Protein 8YKS (pdb70)

Organism: Pseudomonas aeruginosa (strain ATCC 15692 / DSM 22644 / CIP 104116 / JCM 14847 / LMG 12228 / 1C / PRS 101 / PAO1) (NCBI:txid208964)

Secondary structure (DSSP, 8-state):
--SSS-HHHHHHHHHHTSGGGS--TTEEE-BTBSS-EE--STTPEEEEEEEEEEBTTTB-TT--HHHHHHHHHHHHHHHHHTTTPEEEEEEEEEEESS--HHHHHHHHHHHHHHHHHHT-EEEEEEEEESSSEEEEEEEEEE-TT----SS---TTPEEEESS--SHHHHHHHHHTTSS---HHHHHHHHHHHHS----HHHHHHHTTT-SEEEE-SS-HHHHHHHHHHHHTSEEEEEGGG----HHHHTT--HHHHHHHHHH------EEEEE-GGGHHHHHHH-TT-EEEEEEESSSEEEEE-TTS-EE-/--S-----SSS--HHHHHHHHHHTSGGGS--TTEEE-BTBSS-EE---TTEEEEEEEEEEEBTTTB-TT--HHHHHHHHHHHHHHHHHHTTPEEEEEEEEEEESS--HHHHHHHHHHHHHHHHHHT-EEEEEEEEESSSEEEEEEEEEEETT----SS---TTPEEEESS--SHHHHHHHHHTTSS---HHHHHHHHHHHH-----HHHHHHTTTT-SEEEE-SS-HHHHHHHHHHHHTSEEEEEGGG----HHHHHH--HHHHHHHHHH------EEEEE-GGGHHHHHHH-TT-EEEEEEESSSEEEEE-TTSPBP--SSTT---

B-factor: mean 30.78, std 11.17, range [14.53, 96.12]

Foldseek 3Di:
DPPDDDDDPPDCDFQVVLCVLQCVFPLQDDDPQWPAFPDDPDTHGHDDPQKDKDKFKDKDADPPLHDPPDFLLLQLQLQVQVRCLQCLQFLFQFEEKEKAWEEAGDDPVSSNSNSNSNNVNCVLRVYHHGYYHYYHDHTMMMMMTIGIGGPPFTAALAQFAFQWFKKWQAAFLLQVLLVCVVVVVDDADCVQNVVSVCLNRHNHRPSLLSNLCGVWFRHKGFFAFFAQVVNQSSQVNHVWEWEFELVQNDHDPSLCRGDDDPVSSQSNGGVGSRSIMITIGNPVCVVVSCVSRVNMTGGTGIRHDGGYFYAYPVRDTDDAPDPPDTD/DPPDCDFQVVLCVLQCPFPLQDDAPQFPAFPDDPDTHGGDPDPWDKDKFKDKDAEPPNHDDVDQLLLQLQLQVQVGCLQCLQFLFQFEEKEKAWEEAGDDPVSSNSNSNSNNVNCVLRVYHHGYYHTYYDHTMMMMMTITIGHPPFTAALAFFDAQWFKKWQAAFLLQLLLVCVVVPVDDAPCVQNVVSVCCNSHNRRPSLLSNLCGVFFRHKGFWAFFDQVSNQSSQVNHQWEWEFELVQNDHDPSLVRRDDDPVSSVSRGGVGSRSIMITIGNPVCVVVSCVSRVRMGGGTGIRGDGGYFYAYPVRHTDD

Nearest PDB structures (foldseek):
  7du3-assembly1_A  TM=9.981E-01  e=5.124E-70  Pseudomonas aeruginosa
  3mcq-assembly1_A-2  TM=9.090E-01  e=2.097E-35  Methylobacillus flagellatus KT
  1vqv-assembly1_A  TM=8.826E-01  e=2.368E-26  Aquifex aeolicus
  3c9t-assembly1_B  TM=7.979E-01  e=2.648E-28  Aquifex aeolicus
  1vqv-assembly1_B  TM=8.066E-01  e=3.876E-27  Aquifex aeolicus

Structure (mmCIF, N/CA/C/O backbone):
data_8YKS
#
_entry.id   8YKS
#
_cell.length_a   113.190
_cell.length_b   115.460
_cell.length_c   132.620
_cell.angle_alpha   90.000
_cell.angle_beta   90.000
_cell.angle_gamma   90.000
#
_symmetry.space_group_name_H-M   'C 2 2 21'
#
loop_
_entity.id
_entity.type
_entity.pdbx_description
1 polymer 'Thiamine-monophosphate kinase'
2 non-polymer 'MAGNESIUM ION'
3 non-polymer 'SODIUM ION'
4 non-polymer 'PHOSPHOAMINOPHOSPHONIC ACID-ADENYLATE ESTER'
5 non-polymer GLYCEROL
6 non-polymer 'TETRAETHYLENE GLYCOL'
7 non-polymer 1,2-ETHANEDIOL
8 water water
#
loop_
_atom_site.group_PDB
_atom_site.id
_atom_site.type_symbol
_atom_site.label_atom_id
_atom_site.label_alt_id
_atom_site.label_comp_id
_atom_site.label_asym_id
_atom_site.label_entity_id
_atom_site.label_seq_id
_atom_site.pdbx_PDB_ins_code
_atom_site.Cartn_x
_atom_site.Cartn_y
_atom_site.Cartn_z
_atom_site.occupancy
_atom_site.B_iso_or_equiv
_atom_site.auth_seq_id
_atom_site.auth_comp_id
_atom_site.auth_asym_id
_atom_site.auth_atom_id
_atom_site.pdbx_PDB_model_num
ATOM 1 N N . ASP A 1 12 ? 26.13800 9.13000 -45.30600 1.000 58.87020 -10 ASP B N 1
ATOM 2 C CA . ASP A 1 12 ? 25.03400 8.61300 -44.50500 1.000 57.01303 -10 ASP B CA 1
ATOM 3 C C . ASP A 1 12 ? 23.68900 9.15100 -45.00500 1.000 51.60365 -10 ASP B C 1
ATOM 4 O O . ASP A 1 12 ? 23.57700 10.32300 -45.35500 1.000 54.69979 -10 ASP B O 1
ATOM 9 N N . LEU A 1 13 ? 22.66900 8.29100 -45.02100 1.000 48.02004 -9 LEU B N 1
ATOM 10 C CA . LEU A 1 13 ? 21.34300 8.65200 -45.51100 1.000 47.44815 -9 LEU B CA 1
ATOM 11 C C . LEU A 1 13 ? 20.42300 9.22200 -44.43400 1.000 43.97559 -9 LEU B C 1
ATOM 12 O O . LEU A 1 13 ? 19.36100 9.75700 -44.77400 1.000 37.18207 -9 LEU B O 1
ATOM 17 N N . GLY A 1 14 ? 20.78400 9.10200 -43.15600 1.000 41.74999 -8 GLY B N 1
ATOM 18 C CA . GLY A 1 14 ? 19.95700 9.59300 -42.07200 1.000 40.61703 -8 GLY B CA 1
ATOM 19 C C . GLY A 1 14 ? 18.96300 8.59500 -41.52500 1.000 40.35403 -8 GLY B C 1
ATOM 20 O O . GLY A 1 14 ? 18.13000 8.96100 -40.68500 1.000 33.16089 -8 GLY B O 1
ATOM 21 N N . THR A 1 15 ? 19.03300 7.34700 -41.95700 1.000 38.20482 -7 THR B N 1
ATOM 22 C CA . THR A 1 15 ? 18.09100 6.30900 -41.56900 1.000 37.85622 -7 THR B CA 1
ATOM 23 C C . THR A 1 15 ? 18.82300 5.20300 -40.80600 1.000 38.48691 -7 THR B C 1
ATOM 24 O O . THR A 1 15 ? 20.04900 5.23900 -40.62400 1.000 38.86654 -7 THR B O 1
ATOM 28 N N . GLU A 1 16 ? 18.05100 4.21200 -40.35900 1.000 36.18005 -6 GLU B N 1
ATOM 29 C CA . GLU A 1 16 ? 18.59700 2.98400 -39.77200 1.000 38.95702 -6 GLU B CA 1
ATOM 30 C C . GLU A 1 16 ? 19.37300 3.27100 -38.48100 1.000 39.28129 -6 GLU B C 1
ATOM 31 O O . GLU A 1 16 ? 20.54000 2.89400 -38.32500 1.000 37.76409 -6 GLU B O 1
ATOM 37 N N . ASN A 1 17 ? 18.70000 3.93100 -37.53900 1.000 35.26121 -5 ASN B N 1
ATOM 38 C CA . ASN A 1 17 ? 19.24900 4.21200 -36.21700 1.000 34.12661 -5 ASN B CA 1
ATOM 39 C C . ASN A 1 17 ? 18.35600 3.58600 -35.15600 1.000 35.24844 -5 ASN B C 1
ATOM 40 O O . ASN A 1 17 ? 17.13000 3.65000 -35.25000 1.000 32.16934 -5 ASN B O 1
ATOM 45 N N . LEU A 1 18 ? 18.96800 2.97000 -34.15100 1.000 33.83706 -4 LEU B N 1
ATOM 46 C CA . LEU A 1 18 ? 18.22700 2.25200 -33.12300 1.000 32.87833 -4 LEU B CA 1
ATOM 47 C C . LEU A 1 18 ? 18.03100 3.15000 -31.90500 1.000 34.53366 -4 LEU B C 1
ATOM 48 O O . LEU A 1 18 ? 19.01300 3.55800 -31.27700 1.000 33.17004 -4 LEU B O 1
ATOM 53 N N . TYR A 1 19 ? 16.76600 3.44800 -31.56900 1.000 31.31398 -3 TYR B N 1
ATOM 54 C CA . TYR A 1 19 ? 16.42900 4.25400 -30.39500 1.000 32.74798 -3 TYR B CA 1
ATOM 55 C C . TYR A 1 19 ? 15.23000 3.63400 -29.68600 1.000 32.94088 -3 TYR B C 1
ATOM 56 O O . TYR A 1 19 ? 14.63000 2.66100 -30.16000 1.000 33.49118 -3 TYR B O 1
ATOM 65 N N . PHE A 1 20 ? 14.88600 4.22700 -28.53600 1.000 31.31447 -2 PHE B N 1
ATOM 66 C CA . PHE A 1 20 ? 13.71600 3.85500 -27.73100 1.000 30.44486 -2 PHE B CA 1
ATOM 67 C C . PHE A 1 20 ? 13.80300 2.41400 -27.22200 1.000 34.64080 -2 PHE B C 1
ATOM 68 O O . PHE A 1 20 ? 12.78100 1.76100 -26.99800 1.000 35.08373 -2 PHE B O 1
ATOM 76 N N . GLN A 1 21 ? 15.03200 1.92100 -27.03200 1.000 34.75752 -1 GLN B N 1
ATOM 77 C CA . GLN A 1 21 ? 15.30300 0.63000 -26.40100 1.000 37.87807 -1 GLN B CA 1
ATOM 78 C C . GLN A 1 21 ? 15.79500 0.75900 -24.96000 1.000 39.22342 -1 GLN B C 1
ATOM 79 O O . GLN A 1 21 ? 15.93200 -0.26300 -24.27400 1.000 40.23275 -1 GLN B O 1
ATOM 85 N N . SER A 1 22 ? 16.06700 1.97500 -24.49500 1.000 34.07365 0 SER B N 1
ATOM 86 C CA . SER A 1 22 ? 16.80200 2.21900 -23.25500 1.000 36.08523 0 SER B CA 1
ATOM 87 C C . SER A 1 22 ? 16.79400 3.72100 -23.00500 1.000 33.83197 0 SER B C 1
ATOM 88 O O . SER A 1 22 ? 16.17600 4.48900 -23.75200 1.000 30.40959 0 SER B O 1
ATOM 91 N N . MET A 1 23 ? 17.49600 4.13400 -21.93900 1.000 32.75626 1 MET B N 1
ATOM 92 C CA . MET A 1 23 ? 17.72100 5.54800 -21.62700 1.000 31.30050 1 MET B CA 1
ATOM 93 C C . MET A 1 23 ? 16.40500 6.28900 -21.39100 1.000 29.31991 1 MET B C 1
ATOM 94 O O . MET A 1 23 ? 16.25400 7.44700 -21.78700 1.000 26.96477 1 MET B O 1
ATOM 99 N N . GLY A 1 24 ? 15.46500 5.62600 -20.70700 1.000 28.18873 2 GLY B N 1
ATOM 100 C CA . GLY A 1 24 ? 14.13400 6.15200 -20.45800 1.000 25.96472 2 GLY B CA 1
ATOM 101 C C . GLY A 1 24 ? 13.99500 6.92800 -19.16200 1.000 25.31137 2 GLY B C 1
ATOM 102 O O . GLY A 1 24 ? 14.91400 7.63200 -18.72700 1.000 22.66818 2 GLY B O 1
ATOM 103 N N . GLU A 1 25 ? 12.81300 6.80700 -18.54600 1.000 22.19904 3 GLU B N 1
ATOM 104 C CA . GLU A 1 25 ? 12.47400 7.64200 -17.38800 1.000 24.57400 3 GLU B CA 1
ATOM 105 C C . GLU A 1 25 ? 13.52600 7.55600 -16.28700 1.000 26.94287 3 GLU B C 1
ATOM 106 O O . GLU A 1 25 ? 13.94600 8.57500 -15.72200 1.000 21.61289 3 GLU B O 1
ATOM 112 N N . PHE A 1 26 ? 13.94200 6.34400 -15.93800 1.000 23.77017 4 PHE B N 1
ATOM 113 C CA . PHE A 1 26 ? 14.84700 6.23100 -14.79900 1.000 23.09585 4 PHE B CA 1
ATOM 114 C C . PHE A 1 26 ? 16.27500 6.63100 -15.14300 1.000 25.61710 4 PHE B C 1
ATOM 115 O O . PHE A 1 26 ? 17.04600 6.97000 -14.23500 1.000 23.97932 4 PHE B O 1
ATOM 123 N N . GLU A 1 27 ? 16.62300 6.68200 -16.43100 1.000 23.85270 5 GLU B N 1
ATOM 124 C CA . GLU A 1 27 ? 17.87500 7.33300 -16.81400 1.000 23.44909 5 GLU B CA 1
ATOM 125 C C . GLU A 1 27 ? 17.81200 8.83500 -16.55100 1.000 22.40497 5 GLU B C 1
ATOM 126 O O . GLU A 1 27 ? 18.76700 9.42900 -16.02200 1.000 21.93581 5 GLU B O 1
ATOM 132 N N . LEU A 1 28 ? 16.69200 9.46400 -16.90200 1.000 21.75363 6 LEU B N 1
ATOM 133 C CA . LEU A 1 28 ? 16.53800 10.89200 -16.63400 1.000 20.70605 6 LEU B CA 1
ATOM 134 C C . LEU A 1 28 ? 16.54200 11.17200 -15.13000 1.000 20.23084 6 LEU B C 1
ATOM 135 O O . LEU A 1 28 ? 17.09000 12.19000 -14.69200 1.000 21.82292 6 LEU B O 1
ATOM 140 N N . ILE A 1 29 ? 15.97500 10.26600 -14.31800 1.000 19.32553 7 ILE B N 1
ATOM 141 C CA . ILE A 1 29 ? 16.07000 10.42700 -12.86300 1.000 20.74469 7 ILE B CA 1
ATOM 142 C C . ILE A 1 29 ? 17.52400 10.33400 -12.42000 1.000 21.29736 7 ILE B C 1
ATOM 143 O O . ILE A 1 29 ? 18.01100 11.14500 -11.61700 1.000 20.71104 7 ILE B O 1
ATOM 148 N N . ARG A 1 30 ? 18.23200 9.33000 -12.93400 1.000 19.09857 8 ARG B N 1
ATOM 149 C CA . ARG A 1 30 ? 19.62500 9.10200 -12.55400 1.000 21.18422 8 ARG B CA 1
ATOM 150 C C . ARG A 1 30 ? 20.48800 10.33200 -12.81400 1.000 22.44147 8 ARG B C 1
ATOM 151 O O . ARG A 1 30 ? 21.40600 10.62700 -12.04400 1.000 22.64684 8 ARG B O 1
ATOM 159 N N . ARG A 1 31 ? 20.18300 11.07900 -13.87000 1.000 22.61842 9 ARG B N 1
ATOM 160 C CA . ARG A 1 31 ? 20.99200 12.23300 -14.23700 1.000 20.54426 9 ARG B CA 1
ATOM 161 C C . ARG A 1 31 ? 20.97400 13.34300 -13.19400 1.000 21.20137 9 ARG B C 1
ATOM 162 O O . ARG A 1 31 ? 21.91000 14.14600 -13.17500 1.000 22.06496 9 ARG B O 1
ATOM 170 N N . PHE A 1 32 ? 19.95600 13.41100 -12.32800 1.000 18.71455 10 PHE B N 1
ATOM 171 C CA . PHE A 1 32 ? 20.01900 14.38000 -11.23700 1.000 20.82358 10 PHE B CA 1
ATOM 172 C C . PHE A 1 32 ? 21.23500 14.12200 -10.36100 1.000 22.38533 10 PHE B C 1
ATOM 173 O O . PHE A 1 32 ? 21.81000 15.05200 -9.79400 1.000 21.63271 10 PHE B O 1
ATOM 181 N N . PHE A 1 33 ? 21.64200 12.86400 -10.24900 1.000 20.72484 11 PHE B N 1
ATOM 182 C CA . PHE A 1 33 ? 22.77800 12.53200 -9.40900 1.000 21.36006 11 PHE B CA 1
ATOM 183 C C . PHE A 1 33 ? 24.08700 12.52300 -10.18900 1.000 20.78287 11 PHE B C 1
ATOM 184 O O . PHE A 1 33 ? 25.11000 12.99300 -9.67000 1.000 21.70307 11 PHE B O 1
ATOM 192 N N . ALA A 1 34 ? 24.07100 12.06900 -11.44800 1.000 21.02903 12 ALA B N 1
ATOM 193 C CA . ALA A 1 34 ? 25.27800 12.14900 -12.26800 1.000 20.85717 12 ALA B CA 1
ATOM 194 C C . ALA A 1 34 ? 25.74500 13.58800 -12.42500 1.000 24.05372 12 ALA B C 1
ATOM 195 O O . ALA A 1 34 ? 26.95600 13.84600 -12.50500 1.000 23.80220 12 ALA B O 1
ATOM 197 N N . ALA A 1 35 ? 24.80800 14.53600 -12.43800 1.000 21.76199 13 ALA B N 1
ATOM 198 C CA . ALA A 1 35 ? 25.12400 15.95200 -12.60200 1.000 25.17430 13 ALA B CA 1
ATOM 199 C C . ALA A 1 35 ? 25.29700 16.69400 -11.28400 1.000 24.74970 13 ALA B C 1
ATOM 200 O O . ALA A 1 35 ? 25.60700 17.89300 -11.31400 1.000 25.31482 13 ALA B O 1
ATOM 202 N N . ALA A 1 36 ? 25.09100 16.03000 -10.14000 1.000 21.91377 14 ALA B N 1
ATOM 203 C CA . ALA A 1 36 ? 25.16800 16.69600 -8.84500 1.000 20.89080 14 ALA B CA 1
ATOM 204 C C . ALA A 1 36 ? 26.57900 17.20100 -8.58100 1.000 23.57885 14 ALA B C 1
ATOM 205 O O . ALA A 1 36 ? 27.57000 16.59600 -9.00200 1.000 22.06270 14 ALA B O 1
ATOM 207 N N . ALA A 1 37 ? 26.67300 18.31900 -7.85600 1.000 22.25187 15 ALA B N 1
ATOM 208 C CA . ALA A 1 37 ? 27.99600 18.85900 -7.53600 1.000 23.61365 15 ALA B CA 1
ATOM 209 C C . ALA A 1 37 ? 28.84500 17.83800 -6.77700 1.000 24.99324 15 ALA B C 1
ATOM 210 O O . ALA A 1 37 ? 30.06800 17.77600 -6.96000 1.000 22.89494 15 ALA B O 1
ATOM 212 N N . CYS A 1 38 ? 28.22200 17.03400 -5.91400 1.000 24.62224 16 CYS B N 1
ATOM 213 C CA . CYS A 1 38 ? 29.01000 16.10000 -5.11500 1.000 24.17201 16 CYS B CA 1
ATOM 214 C C . CYS A 1 38 ? 29.50900 14.90100 -5.92000 1.000 23.37195 16 CYS B C 1
ATOM 215 O O . CYS A 1 38 ? 30.29500 14.10400 -5.38500 1.000 21.74933 16 CYS B O 1
ATOM 218 N N . ALA A 1 39 ? 29.09800 14.77000 -7.18200 1.000 20.87187 17 ALA B N 1
ATOM 219 C CA . ALA A 1 39 ? 29.61200 13.72800 -8.06900 1.000 20.64105 17 ALA B CA 1
ATOM 220 C C . ALA A 1 39 ? 30.92900 14.11700 -8.73500 1.000 19.95825 17 ALA B C 1
ATOM 221 O O . ALA A 1 39 ? 31.46700 13.33300 -9.52900 1.000 20.70286 17 ALA B O 1
ATOM 223 N N . ALA A 1 40 ? 31.47700 15.28800 -8.40800 1.000 22.54641 18 ALA B N 1
ATOM 224 C CA . ALA A 1 40 ? 32.68800 15.77000 -9.06600 1.000 24.12671 18 ALA B CA 1
ATOM 225 C C . ALA A 1 40 ? 33.89500 14.91200 -8.68100 1.000 25.94143 18 ALA B C 1
ATOM 226 O O . ALA A 1 40 ? 33.85600 14.18200 -7.68600 1.000 22.87302 18 ALA B O 1
ATOM 228 N N . PRO A 1 41 ? 34.98700 14.98900 -9.45000 1.000 26.16852 19 PRO B N 1
ATOM 229 C CA . PRO A 1 41 ? 36.21700 14.27800 -9.06400 1.000 27.01204 19 PRO B CA 1
ATOM 230 C C . PRO A 1 41 ? 36.65700 14.62300 -7.64500 1.000 27.61787 19 PRO B C 1
ATOM 231 O O . PRO A 1 41 ? 36.41300 15.72300 -7.14800 1.000 29.09776 19 PRO B O 1
ATOM 235 N N . ALA A 1 42 ? 37.32700 13.67100 -6.99200 1.000 25.60662 20 ALA B N 1
ATOM 236 C CA . ALA A 1 42 ? 37.68600 13.84100 -5.58800 1.000 27.49991 20 ALA B CA 1
ATOM 237 C C . ALA A 1 42 ? 38.91100 13.00000 -5.26100 1.000 29.13315 20 ALA B C 1
ATOM 238 O O . ALA A 1 42 ? 39.19300 11.99500 -5.91800 1.000 24.77141 20 ALA B O 1
ATOM 240 N N . ALA A 1 43 ? 39.62000 13.40900 -4.20500 1.000 28.44697 21 ALA B N 1
ATOM 241 C CA . ALA A 1 43 ? 40.80300 12.67900 -3.76900 1.000 29.35545 21 ALA B CA 1
ATOM 242 C C . ALA A 1 43 ? 40.44400 11.25200 -3.35600 1.000 27.38295 21 ALA B C 1
ATOM 243 O O . ALA A 1 43 ? 39.42100 11.01100 -2.70800 1.000 26.14738 21 ALA B O 1
ATOM 245 N N . ASP A 1 44 ? 41.30200 10.30500 -3.73500 1.000 27.79020 22 ASP B N 1
ATOM 246 C CA . ASP A 1 44 ? 41.18500 8.88300 -3.41200 1.000 25.22555 22 ASP B CA 1
ATOM 247 C C . ASP A 1 44 ? 40.05000 8.19600 -4.17300 1.000 25.04532 22 ASP B C 1
ATOM 248 O O . ASP A 1 44 ? 39.74700 7.02700 -3.89600 1.000 24.36053 22 ASP B O 1
ATOM 253 N N . VAL A 1 45 ? 39.40800 8.87500 -5.12000 1.000 21.29273 23 VAL B N 1
ATOM 254 C CA . VAL A 1 45 ? 38.38800 8.26300 -5.97100 1.000 22.87911 23 VAL B CA 1
ATOM 255 C C . VAL A 1 45 ? 39.00700 8.10900 -7.34400 1.000 22.69620 23 VAL B C 1
ATOM 256 O O . VAL A 1 45 ? 39.18000 9.09800 -8.06700 1.000 23.54882 23 VAL B O 1
ATOM 260 N N . ALA A 1 46 ? 39.37700 6.87700 -7.69900 1.000 21.51175 24 ALA B N 1
ATOM 261 C CA . ALA A 1 46 ? 39.95400 6.64300 -9.01500 1.000 24.34648 24 ALA B CA 1
ATOM 262 C C . ALA A 1 46 ? 38.90100 6.62100 -10.11300 1.000 24.80607 24 ALA B C 1
ATOM 263 O O . ALA A 1 46 ? 39.21900 6.91600 -11.26400 1.000 23.53279 24 ALA B O 1
ATOM 265 N N . LEU A 1 47 ? 37.65500 6.29600 -9.78700 1.000 19.54935 25 LEU B N 1
ATOM 266 C CA . LEU A 1 47 ? 36.59000 6.25100 -10.78300 1.000 20.04302 25 LEU B CA 1
ATOM 267 C C . LEU A 1 47 ? 35.27800 6.49800 -10.05900 1.000 20.81997 25 LEU B C 1
ATOM 268 O O . LEU A 1 47 ? 34.92800 5.73100 -9.15600 1.000 19.80825 25 LEU B O 1
ATOM 273 N N . GLY A 1 48 ? 34.57500 7.56400 -10.43700 1.000 20.28541 26 GLY B N 1
ATOM 274 C CA . GLY A 1 48 ? 33.28300 7.91300 -9.87000 1.000 20.08258 26 GLY B CA 1
ATOM 275 C C . GLY A 1 48 ? 32.13900 7.37500 -10.70500 1.000 20.00053 26 GLY B C 1
ATOM 276 O O . GLY A 1 48 ? 32.25100 6.32200 -11.34400 1.000 21.07177 26 GLY B O 1
ATOM 277 N N . ILE A 1 49 ? 31.04000 8.13300 -10.74500 1.000 19.44935 27 ILE B N 1
ATOM 278 C CA . ILE A 1 49 ? 29.82100 7.66200 -11.40200 1.000 20.10036 27 ILE B CA 1
ATOM 279 C C . ILE A 1 49 ? 30.06700 7.39500 -12.87700 1.000 20.99999 27 ILE B C 1
ATOM 280 O O . ILE A 1 49 ? 30.75500 8.16400 -13.55900 1.000 20.52035 27 ILE B O 1
ATOM 285 N N . GLY A 1 50 ? 29.46500 6.31800 -13.38600 1.000 18.81888 28 GLY B N 1
ATOM 286 C CA . GLY A 1 50 ? 29.38100 6.10700 -14.82100 1.000 20.69509 28 GLY B CA 1
ATOM 287 C C . GLY A 1 50 ? 29.67800 4.69300 -15.28300 1.000 20.75576 28 GLY B C 1
ATOM 288 O O . GLY A 1 50 ? 29.38500 4.34700 -16.43400 1.000 21.10091 28 GLY B O 1
ATOM 289 N N . ASP A 1 51 ? 30.24900 3.85800 -14.41300 1.000 19.06551 29 ASP B N 1
ATOM 290 C CA . ASP A 1 51 ? 30.63400 2.50400 -14.81000 1.000 19.89586 29 ASP B CA 1
ATOM 291 C C . ASP A 1 51 ? 29.97600 1.52600 -13.83900 1.000 18.29927 29 ASP B C 1
ATOM 292 O O . ASP A 1 51 ? 29.20600 1.94100 -12.96900 1.000 18.12904 29 ASP B O 1
ATOM 297 N N . ASP A 1 52 ? 30.22700 0.22100 -14.01600 1.000 16.82275 30 ASP B N 1
ATOM 298 C CA . ASP A 1 52 ? 29.51300 -0.77000 -13.20300 1.000 18.34795 30 ASP B CA 1
ATOM 299 C C . ASP A 1 52 ? 29.89300 -0.68000 -11.72900 1.000 17.77055 30 ASP B C 1
ATOM 300 O O . ASP A 1 52 ? 29.05500 -0.95800 -10.85700 1.000 17.17209 30 ASP B O 1
ATOM 305 N N . CYS A 1 53 ? 31.13700 -0.29000 -11.43700 1.000 16.62447 31 CYS B N 1
ATOM 306 C CA . CYS A 1 53 ? 31.59400 -0.02000 -10.08100 1.000 18.26093 31 CYS B CA 1
ATOM 307 C C . CYS A 1 53 ? 32.30100 1.31800 -10.03700 1.000 16.91833 31 CYS B C 1
ATOM 308 O O . CYS A 1 53 ? 32.89200 1.76200 -11.03100 1.000 17.53313 31 CYS B O 1
ATOM 311 N N . ALA A 1 54 ? 32.28200 1.92500 -8.85600 1.000 14.63237 32 ALA B N 1
ATOM 312 C CA . ALA A 1 54 ? 33.23600 2.97000 -8.54300 1.000 16.56195 32 ALA B CA 1
ATOM 313 C C . ALA A 1 54 ? 34.53600 2.30700 -8.10300 1.000 18.83267 32 ALA B C 1
ATOM 314 O O . ALA A 1 54 ? 34.53600 1.16200 -7.65600 1.000 17.78612 32 ALA B O 1
ATOM 316 N N . LEU A 1 55 ? 35.63900 3.04100 -8.23300 1.000 17.72790 33 LEU B N 1
ATOM 317 C CA . LEU A 1 55 ? 36.97100 2.55100 -7.79800 1.000 19.71457 33 LEU B CA 1
ATOM 318 C C . LEU A 1 55 ? 37.53300 3.49800 -6.73000 1.000 21.02549 33 LEU B C 1
ATOM 319 O O . LEU A 1 55 ? 37.71100 4.67700 -7.02200 1.000 19.80366 33 LEU B O 1
ATOM 324 N N . LEU A 1 56 ? 37.76400 2.96200 -5.53300 1.000 19.94180 34 LEU B N 1
ATOM 325 C CA . LEU A 1 56 ? 38.31600 3.75600 -4.40800 1.000 21.17724 34 LEU B CA 1
ATOM 326 C C . LEU A 1 56 ? 39.78600 3.37700 -4.17200 1.000 23.98242 34 LEU B C 1
ATOM 327 O O . LEU A 1 56 ? 40.10300 2.20000 -4.24000 1.000 23.61997 34 LEU B O 1
ATOM 332 N N . ALA A 1 57 ? 40.62100 4.36500 -3.87700 1.000 23.74562 35 ALA B N 1
ATOM 333 C CA . ALA A 1 57 ? 42.07300 4.12900 -3.75100 1.000 25.76625 35 ALA B CA 1
ATOM 334 C C . ALA A 1 57 ? 42.61100 4.84900 -2.51400 1.000 27.75024 35 ALA B C 1
ATOM 335 O O . ALA A 1 57 ? 43.31400 5.83200 -2.66700 1.000 32.46067 35 ALA B O 1
ATOM 337 N N . PRO A 1 58 ? 42.28900 4.36500 -1.31000 1.000 31.56755 36 PRO B N 1
ATOM 338 C CA . PRO A 1 58 ? 42.75800 4.98800 -0.08300 1.000 35.46372 36 PRO B CA 1
ATOM 339 C C . PRO A 1 58 ? 44.28800 4.89000 -0.05800 1.000 37.66138 36 PRO B C 1
ATOM 340 O O . PRO A 1 58 ? 44.80800 3.89400 -0.48100 1.000 34.57728 36 PRO B O 1
ATOM 344 N N . PRO A 1 59 ? 45.00900 5.93500 0.38600 1.000 36.95428 37 PRO B N 1
ATOM 345 C CA . PRO A 1 59 ? 46.46700 5.89500 0.34300 1.000 38.77454 37 PRO B CA 1
ATOM 346 C C . PRO A 1 59 ? 46.97200 4.66700 1.11100 1.000 44.47917 37 PRO B C 1
ATOM 347 O O . PRO A 1 59 ? 46.38100 4.34100 2.10400 1.000 48.59974 37 PRO B O 1
ATOM 351 N N . ALA A 1 60 ? 48.03300 4.01600 0.63300 1.000 46.10330 38 ALA B N 1
ATOM 352 C CA . ALA A 1 60 ? 48.54000 2.75800 1.23600 1.000 45.63054 38 ALA B CA 1
ATOM 353 C C . ALA A 1 60 ? 48.57900 2.77200 2.76000 1.000 38.13611 38 ALA B C 1
ATOM 354 O O . ALA A 1 60 ? 48.92100 3.78000 3.36800 1.000 38.56476 38 ALA B O 1
ATOM 356 N N . GLY A 1 61 ? 48.29600 1.61300 3.32600 1.000 39.23375 39 GLY B N 1
ATOM 357 C CA . GLY A 1 61 ? 48.30800 1.48100 4.78600 1.000 42.78722 39 GLY B CA 1
ATOM 358 C C . GLY A 1 61 ? 46.96400 1.85200 5.37000 1.000 43.60736 39 GLY B C 1
ATOM 359 O O . GLY A 1 61 ? 46.81100 1.70400 6.61000 1.000 36.92555 39 GLY B O 1
ATOM 360 N N . GLU A 1 62 ? 46.08300 2.43300 4.55700 1.000 32.94824 40 GLU B N 1
ATOM 361 C CA . GLU A 1 62 ? 44.81000 2.87400 5.16900 1.000 29.34595 40 GLU B CA 1
ATOM 362 C C . GLU A 1 62 ? 43.71300 1.89000 4.76900 1.000 28.57875 40 GLU B C 1
ATOM 363 O O . GLU A 1 62 ? 43.67200 1.47700 3.62300 1.000 27.12899 40 GLU B O 1
ATOM 369 N N . GLN A 1 63 ? 42.91800 1.50200 5.74300 1.000 24.00098 41 GLN B N 1
ATOM 370 C CA . GLN A 1 63 ? 41.79700 0.59100 5.47600 1.000 23.41590 41 GLN B CA 1
ATOM 371 C C . GLN A 1 63 ? 40.56200 1.39600 5.09200 1.000 20.72522 41 GLN B C 1
ATOM 372 O O . GLN A 1 63 ? 40.49200 2.56300 5.43300 1.000 20.53089 41 GLN B O 1
ATOM 378 N N . LEU A 1 64 ? 39.63400 0.72700 4.42200 1.000 20.62968 42 LEU B N 1
ATOM 379 C CA . LEU A 1 64 ? 38.36800 1.35300 4.05600 1.000 20.82992 42 LEU B CA 1
ATOM 380 C C . LEU A 1 64 ? 37.31300 0.97900 5.09000 1.000 19.87923 42 LEU B C 1
ATOM 381 O O . LEU A 1 64 ? 37.03100 -0.20800 5.28200 1.000 19.94649 42 LEU B O 1
ATOM 386 N N . ALA A 1 65 ? 36.73200 1.98000 5.74900 1.000 19.64459 43 ALA B N 1
ATOM 387 C CA . ALA A 1 65 ? 35.60600 1.75900 6.65100 1.000 18.31827 43 ALA B CA 1
ATOM 388 C C . ALA A 1 65 ? 34.31900 1.87200 5.83800 1.000 20.09363 43 ALA B C 1
ATOM 389 O O . ALA A 1 65 ? 34.14000 2.84200 5.09600 1.000 18.26216 43 ALA B O 1
ATOM 391 N N . VAL A 1 66 ? 33.42100 0.89500 5.98700 1.000 17.25497 44 VAL B N 1
ATOM 392 C CA . VAL A 1 66 ? 32.21000 0.81300 5.16500 1.000 16.57571 44 VAL B CA 1
ATOM 393 C C . VAL A 1 66 ? 30.99900 0.64500 6.06700 1.000 17.12968 44 VAL B C 1
ATOM 394 O O . VAL A 1 66 ? 30.99500 -0.22900 6.94100 1.000 17.41851 44 VAL B O 1
ATOM 398 N N . SER A 1 67 ? 29.95400 1.44300 5.82400 1.000 16.80686 45 SER B N 1
ATOM 399 C CA . SER A 1 67 ? 28.70400 1.34200 6.57100 1.000 15.35532 45 SER B CA 1
ATOM 400 C C . SER A 1 67 ? 27.53300 1.57500 5.62400 1.000 16.36073 45 SER B C 1
ATOM 401 O O . SER A 1 67 ? 27.65100 2.33200 4.66200 1.000 17.49199 45 SER B O 1
ATOM 404 N N . THR A 1 68 ? 26.39200 0.92500 5.90200 1.000 14.85139 46 THR B N 1
ATOM 405 C CA . THR A 1 68 ? 25.17400 1.11500 5.11400 1.000 16.45348 46 THR B CA 1
ATOM 406 C C . THR A 1 68 ? 23.99300 1.39100 6.03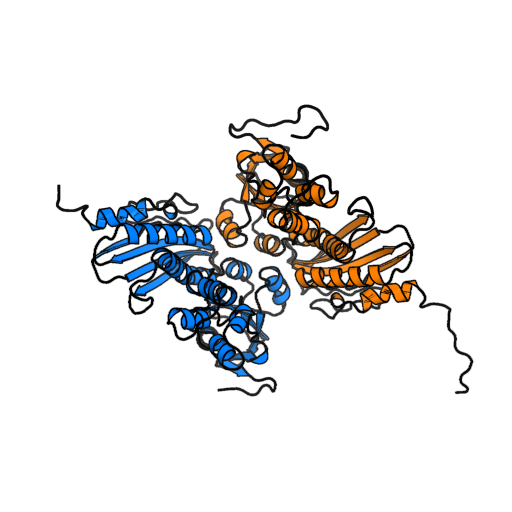700 1.000 19.34715 46 THR B C 1
ATOM 407 O O . THR A 1 68 ? 23.89600 0.81500 7.12400 1.000 17.42925 46 THR B O 1
ATOM 411 N N . ASP A 1 69 ? 23.11300 2.31200 5.62600 1.000 18.07234 47 ASP B N 1
ATOM 412 C CA . ASP A 1 69 ? 21.90300 2.60700 6.38700 1.000 18.69950 47 ASP B CA 1
ATOM 413 C C . ASP A 1 69 ? 20.76100 2.82900 5.41000 1.000 17.74684 47 ASP B C 1
ATOM 414 O O . ASP A 1 69 ? 20.95900 3.39800 4.33300 1.000 18.60549 47 ASP B O 1
ATOM 419 N N . THR A 1 70 ? 19.55800 2.42900 5.81700 1.000 17.03872 48 THR B N 1
ATOM 420 C CA . THR A 1 70 ? 18.34200 2.62400 5.03100 1.000 17.56255 48 THR B CA 1
ATOM 421 C C . THR A 1 70 ? 17.37400 3.55800 5.74800 1.000 19.50735 48 THR B C 1
ATOM 422 O O . THR A 1 70 ? 17.15200 3.42800 6.95700 1.000 20.48450 48 THR B O 1
ATOM 426 N N . LEU A 1 71 ? 16.79100 4.49500 4.99600 1.000 19.02745 49 LEU B N 1
ATOM 427 C CA . LEU A 1 71 ? 15.71200 5.34200 5.49300 1.000 23.43407 49 LEU B CA 1
ATOM 428 C C . LEU A 1 71 ? 14.45400 5.04900 4.68600 1.000 22.29557 49 LEU B C 1
ATOM 429 O O . LEU A 1 71 ? 14.45500 5.17700 3.45300 1.000 21.59703 49 LEU B O 1
ATOM 434 N N . VAL A 1 72 ? 13.38300 4.66300 5.38400 1.000 22.75455 50 VAL B N 1
ATOM 435 C CA . VAL A 1 72 ? 12.12100 4.24200 4.77900 1.000 23.90738 50 VAL B CA 1
ATOM 436 C C . VAL A 1 72 ? 11.07400 5.32400 5.01700 1.000 26.80536 50 VAL B C 1
ATOM 437 O O . VAL A 1 72 ? 10.92300 5.80100 6.14800 1.000 26.36608 50 VAL B O 1
ATOM 441 N N . GLU A 1 73 ? 10.33200 5.69000 3.96200 1.000 26.66317 51 GLU B N 1
ATOM 442 C CA . GLU A 1 73 ? 9.30300 6.72000 4.10500 1.000 26.85116 51 GLU B CA 1
ATOM 443 C C . GLU A 1 73 ? 8.27800 6.30600 5.15400 1.000 28.23545 51 GLU B C 1
ATOM 444 O O . GLU A 1 73 ? 7.74700 5.19300 5.11200 1.000 29.01680 51 GLU B O 1
ATOM 450 N N . GLY A 1 74 ? 7.99600 7.21500 6.09100 1.000 32.23760 52 GLY B N 1
ATOM 451 C CA . GLY A 1 74 ? 7.05900 6.94700 7.16200 1.000 34.37056 52 GLY B CA 1
ATOM 452 C C . GLY A 1 74 ? 7.67800 6.33000 8.39500 1.000 36.85367 52 GLY B C 1
ATOM 453 O O . GLY A 1 74 ? 7.03400 6.31500 9.45600 1.000 34.53109 52 GLY B O 1
ATOM 454 N N . VAL A 1 75 ? 8.91400 5.84400 8.29500 1.000 33.08469 53 VAL B N 1
ATOM 455 C CA . VAL A 1 75 ? 9.60300 5.17900 9.39600 1.000 30.89082 53 VAL B CA 1
ATOM 456 C C . VAL A 1 75 ? 10.76400 6.02500 9.91700 1.000 33.08443 53 VAL B C 1
ATOM 457 O O . VAL A 1 75 ? 10.81800 6.35400 11.10000 1.000 34.63528 53 VAL B O 1
ATOM 461 N N . HIS A 1 76 ? 11.69800 6.40200 9.04200 1.000 27.37823 54 HIS B N 1
ATOM 462 C CA . HIS A 1 76 ? 12.83500 7.22700 9.43100 1.000 28.62898 54 HIS B CA 1
ATOM 463 C C . HIS A 1 76 ? 12.68300 8.68100 9.01400 1.000 29.49048 54 HIS B C 1
ATOM 464 O O . HIS A 1 76 ? 13.59700 9.48600 9.24700 1.000 28.78377 54 HIS B O 1
ATOM 471 N N . PHE A 1 77 ? 11.56200 9.02500 8.39500 1.000 30.30584 55 PHE B N 1
ATOM 472 C CA . PHE A 1 77 ? 11.24200 10.40100 8.04200 1.000 29.64083 55 PHE B CA 1
ATOM 473 C C . PHE A 1 77 ? 9.77100 10.45400 7.69200 1.000 28.18680 55 PHE B C 1
ATOM 474 O O . PHE A 1 77 ? 9.20000 9.43100 7.29900 1.000 30.24911 55 PHE B O 1
ATOM 482 N N . PRO A 1 78 ? 9.12400 11.61600 7.83100 1.000 32.07491 56 PRO B N 1
ATOM 483 C CA . PRO A 1 78 ? 7.69200 11.70100 7.52300 1.000 31.56583 56 PRO B CA 1
ATOM 484 C C . PRO A 1 78 ? 7.42900 11.81100 6.03000 1.000 32.95172 56 PRO B C 1
ATOM 485 O O . PRO A 1 78 ? 8.17500 12.45300 5.28300 1.000 29.85225 56 PRO B O 1
ATOM 489 N N . ALA A 1 79 ? 6.35400 11.15800 5.59900 1.000 36.48053 57 ALA B N 1
ATOM 490 C CA . ALA A 1 79 ? 5.91300 11.28500 4.22100 1.000 34.99603 57 ALA B CA 1
ATOM 491 C C . ALA A 1 79 ? 5.63800 12.75000 3.88900 1.000 37.42506 57 ALA B C 1
ATOM 492 O O . ALA A 1 79 ? 5.20100 13.52700 4.74600 1.000 37.40400 57 ALA B O 1
ATOM 494 N N . GLY A 1 80 ? 5.94300 13.13500 2.65100 1.000 34.26313 58 GLY B N 1
ATOM 495 C CA . GLY A 1 80 ? 5.67600 14.48100 2.18100 1.000 35.43292 58 GLY B CA 1
ATOM 496 C C . GLY A 1 80 ? 6.60400 15.55800 2.69700 1.000 35.98411 58 GLY B C 1
ATOM 497 O O . GLY A 1 80 ? 6.30600 16.74100 2.51100 1.000 37.30905 58 GLY B O 1
ATOM 498 N N . CYS A 1 81 ? 7.72900 15.20000 3.31600 1.000 30.94493 59 CYS B N 1
ATOM 499 C CA . CYS A 1 81 ? 8.62700 16.20100 3.86500 1.000 28.99899 59 CYS B CA 1
ATOM 500 C C . CYS A 1 81 ? 9.45300 16.85400 2.76200 1.000 30.78383 59 CYS B C 1
ATOM 501 O O . CYS A 1 81 ? 9.53400 16.36700 1.62800 1.000 30.73486 59 CYS B O 1
ATOM 504 N N . ASP A 1 82 ? 10.07600 17.97000 3.11000 1.000 29.49884 60 ASP B N 1
ATOM 505 C CA . ASP A 1 82 ? 10.92900 18.69600 2.18400 1.000 30.93653 60 ASP B CA 1
ATOM 506 C C . ASP A 1 82 ? 12.05300 17.77400 1.71600 1.000 28.96778 60 ASP B C 1
ATOM 507 O O . ASP A 1 82 ? 12.79600 17.24800 2.55900 1.000 26.87392 60 ASP B O 1
ATOM 512 N N . PRO A 1 83 ? 12.19300 17.52900 0.40800 1.000 29.08008 61 PRO B N 1
ATOM 513 C CA . PRO A 1 83 ? 13.29800 16.67200 -0.06000 1.000 27.25573 61 PRO B CA 1
ATOM 514 C C . PRO A 1 83 ? 14.66000 17.28400 0.16600 1.000 26.14516 61 PRO B C 1
ATOM 515 O O . PRO A 1 83 ? 15.64300 16.53900 0.29700 1.000 24.96603 61 PRO B O 1
ATOM 519 N N . PHE A 1 84 ? 14.75100 18.62200 0.20000 1.000 24.80087 62 PHE B N 1
ATOM 520 C CA . PHE A 1 84 ? 16.02400 19.27800 0.48100 1.000 26.54308 62 PHE B CA 1
ATOM 521 C C . PHE A 1 84 ? 16.51900 18.93200 1.87900 1.000 26.59225 62 PHE B C 1
ATOM 522 O O . PHE A 1 84 ? 17.71800 18.69100 2.08200 1.000 24.60120 62 PHE B O 1
ATOM 530 N N . LEU A 1 85 ? 15.61200 18.91600 2.86000 1.000 25.99339 63 LEU B N 1
ATOM 531 C CA . LEU A 1 85 ? 15.99400 18.51700 4.21300 1.000 26.05632 63 LEU B CA 1
ATOM 532 C C . LEU A 1 85 ? 16.22600 17.01300 4.30200 1.000 25.80093 63 LEU B C 1
ATOM 533 O O . LEU A 1 85 ? 17.15700 16.55700 4.97800 1.000 23.39457 63 LEU B O 1
ATOM 538 N N . LEU A 1 86 ? 15.38600 16.23100 3.62300 1.000 24.21822 64 LEU B N 1
ATOM 539 C CA . LEU A 1 86 ? 15.48000 14.78000 3.71200 1.000 26.19495 64 LEU B CA 1
ATOM 540 C C . LEU A 1 86 ? 16.83200 14.27000 3.21800 1.000 22.80509 64 LEU B C 1
ATOM 541 O O . LEU A 1 86 ? 17.43800 13.39900 3.85800 1.000 23.84644 64 LEU B O 1
ATOM 546 N N . ALA A 1 87 ? 17.33100 14.80400 2.09800 1.000 22.21325 65 ALA B N 1
ATOM 547 C CA . ALA A 1 87 ? 18.61400 14.32700 1.57000 1.000 20.38875 65 ALA B CA 1
ATOM 548 C C . ALA A 1 87 ? 19.75100 14.62200 2.54400 1.000 23.37028 65 ALA B C 1
ATOM 549 O O . ALA A 1 87 ? 20.65300 13.79200 2.74000 1.000 21.04989 65 ALA B O 1
ATOM 551 N N . GLN A 1 88 ? 19.72200 15.79900 3.17900 1.000 22.96905 66 GLN B N 1
ATOM 552 C CA . GLN A 1 88 ? 20.72800 16.10900 4.18800 1.000 22.92987 66 GLN B CA 1
ATOM 553 C C . GLN A 1 88 ? 20.64400 15.14700 5.36300 1.000 20.66129 66 GLN B C 1
ATOM 554 O O . GLN A 1 88 ? 21.67400 14.67300 5.86200 1.000 22.13158 66 GLN B O 1
ATOM 560 N N . ARG A 1 89 ? 19.42800 14.86800 5.83800 1.000 19.00385 67 ARG B N 1
ATOM 561 C CA . ARG A 1 89 ? 19.26400 13.95300 6.96200 1.000 22.46547 67 ARG B CA 1
ATOM 562 C C . ARG A 1 89 ? 19.76300 12.55500 6.60600 1.000 23.55649 67 ARG B C 1
ATOM 563 O O . ARG A 1 89 ? 20.49600 11.92000 7.37900 1.000 21.89428 67 ARG B O 1
ATOM 571 N N . ALA A 1 90 ? 19.38000 12.06500 5.42700 1.000 20.59483 68 ALA B N 1
ATOM 572 C CA . ALA A 1 90 ? 19.77800 10.71500 5.03100 1.000 20.51365 68 ALA B CA 1
ATOM 573 C C . ALA A 1 90 ? 21.30000 10.57800 4.99300 1.000 20.64599 68 ALA B C 1
ATOM 574 O O . ALA A 1 90 ? 21.86500 9.60600 5.52100 1.000 20.67325 68 ALA B O 1
ATOM 576 N N . LEU A 1 91 ? 21.98800 11.54600 4.37800 1.000 18.76410 69 LEU B N 1
ATOM 577 C CA . LEU A 1 91 ? 23.43900 11.44000 4.26700 1.000 18.59221 69 LEU B CA 1
ATOM 578 C C . LEU A 1 91 ? 24.11000 11.63000 5.62900 1.000 20.14570 69 LEU B C 1
ATOM 579 O O . LEU A 1 91 ? 25.07700 10.93100 5.95800 1.000 18.05177 69 LEU B O 1
ATOM 584 N N . ALA A 1 92 ? 23.60000 12.56000 6.44300 1.000 20.86449 70 ALA B N 1
ATOM 585 C CA . ALA A 1 92 ? 24.23000 12.82600 7.73700 1.000 21.22179 70 ALA B CA 1
ATOM 586 C C . ALA A 1 92 ? 24.11200 11.62400 8.66400 1.000 20.56135 70 ALA B C 1
ATOM 587 O O . ALA A 1 92 ? 25.09000 11.22800 9.31300 1.000 20.16917 70 ALA B O 1
ATOM 589 N N . VAL A 1 93 ? 22.91800 11.03800 8.77000 1.000 20.26584 71 VAL B N 1
ATOM 590 C CA . VAL A 1 93 ? 22.79200 9.91400 9.69300 1.000 21.57602 71 VAL B CA 1
ATOM 591 C C . VAL A 1 93 ? 23.64000 8.74200 9.22100 1.000 21.18199 71 VAL B C 1
ATOM 592 O O . VAL A 1 93 ? 24.19600 8.00300 10.04200 1.000 19.54362 71 VAL B O 1
ATOM 596 N N . SER A 1 94 ? 23.77800 8.56100 7.90000 1.000 22.22097 72 SER B N 1
ATOM 597 C CA . SER A 1 94 ? 24.61100 7.47000 7.40900 1.000 20.20588 72 SER B CA 1
ATOM 598 C C . SER A 1 94 ? 26.08700 7.76000 7.64800 1.000 21.20947 72 SER B C 1
ATOM 599 O O . SER A 1 94 ? 26.85000 6.87200 8.05100 1.000 19.02764 72 SER B O 1
ATOM 602 N N . ALA A 1 95 ? 26.50500 8.99700 7.39500 1.000 19.22246 73 ALA B N 1
ATOM 603 C CA . ALA A 1 95 ? 27.90100 9.38200 7.57000 1.000 16.76620 73 ALA B CA 1
ATOM 604 C C . ALA A 1 95 ? 28.33200 9.35600 9.03300 1.000 19.80390 73 ALA B C 1
ATOM 605 O O . ALA A 1 95 ? 29.53400 9.22000 9.30900 1.000 17.62712 73 ALA B O 1
ATOM 607 N N . SER A 1 96 ? 27.37900 9.43400 9.96500 1.000 19.32923 74 SER B N 1
ATOM 608 C CA . SER A 1 96 ? 27.71800 9.39200 11.38700 1.000 19.58495 74 SER B CA 1
ATOM 609 C C . SER A 1 96 ? 28.45200 8.10700 11.75500 1.000 20.06516 74 SER B C 1
ATOM 610 O O . SER A 1 96 ? 29.27900 8.11000 12.67300 1.000 17.67154 74 SER B O 1
ATOM 613 N N . ASP A 1 97 ? 28.21400 7.01100 11.02300 1.000 17.57380 75 ASP B N 1
ATOM 614 C CA . ASP A 1 97 ? 28.91700 5.77300 11.35700 1.000 20.69086 75 ASP B CA 1
ATOM 615 C C . ASP A 1 97 ? 30.40500 5.84600 11.03500 1.000 18.21912 75 ASP B C 1
ATOM 616 O O . ASP A 1 97 ? 31.20100 5.15800 11.68100 1.000 19.53367 75 ASP B O 1
ATOM 621 N N . LEU A 1 98 ? 30.80800 6.65100 10.04300 1.000 16.63425 76 LEU B N 1
ATOM 622 C CA . LEU A 1 98 ? 32.24200 6.85500 9.81500 1.000 18.41261 76 LEU B CA 1
ATOM 623 C C . LEU A 1 98 ? 32.89400 7.57100 10.99600 1.000 20.33072 76 LEU B C 1
ATOM 624 O O . LEU A 1 98 ? 34.00300 7.20900 11.42400 1.000 18.03286 76 LEU B O 1
ATOM 629 N N . ALA A 1 99 ? 32.23800 8.61000 11.50700 1.000 17.44606 77 ALA B N 1
ATOM 630 C CA . ALA A 1 99 ? 32.73300 9.28600 12.70400 1.000 20.25741 77 ALA B CA 1
ATOM 631 C C . ALA A 1 99 ? 32.82300 8.32300 13.88500 1.000 20.86977 77 ALA B C 1
ATOM 632 O O . ALA A 1 99 ? 33.78300 8.37200 14.66400 1.000 19.41973 77 ALA B O 1
ATOM 634 N N . ALA A 1 100 ? 31.85300 7.41300 14.00600 1.000 19.20186 78 ALA B N 1
ATOM 635 C CA . ALA A 1 100 ? 31.87000 6.41700 15.08000 1.000 19.86515 78 ALA B CA 1
ATOM 636 C C . ALA A 1 100 ? 33.10000 5.51100 15.04500 1.000 20.00801 78 ALA B C 1
ATOM 637 O O . ALA A 1 100 ? 33.45800 4.93700 16.08400 1.000 20.05940 78 ALA B O 1
ATOM 639 N N . MET A 1 101 ? 33.75200 5.36800 13.89100 1.000 19.17744 79 MET B N 1
ATOM 640 C CA . MET A 1 101 ? 34.98300 4.59100 13.75100 1.000 19.43555 79 MET B CA 1
ATOM 641 C C . MET A 1 101 ? 36.24700 5.42000 13.79100 1.000 19.70752 79 MET B C 1
ATOM 642 O O . MET A 1 101 ? 37.33600 4.84100 13.67000 1.000 21.82150 79 MET B O 1
ATOM 647 N N . GLY A 1 102 ? 36.14200 6.74400 13.89700 1.000 19.11018 80 GLY B N 1
ATOM 648 C CA . GLY A 1 102 ? 37.31200 7.56700 13.65400 1.000 20.20889 80 GLY B CA 1
ATOM 649 C C . GLY A 1 102 ? 37.80200 7.56700 12.22200 1.000 22.14986 80 GLY B C 1
ATOM 650 O O . GLY A 1 102 ? 38.98000 7.85200 11.97900 1.000 22.88333 80 GLY B O 1
ATOM 651 N N . ALA A 1 103 ? 36.94100 7.25200 11.25300 1.000 19.39147 81 ALA B N 1
ATOM 652 C CA . ALA A 1 103 ? 37.37200 7.29000 9.86200 1.000 19.10438 81 ALA B CA 1
ATOM 653 C C . ALA A 1 103 ? 37.28700 8.70200 9.28400 1.000 17.81781 81 ALA B C 1
ATOM 654 O O . ALA A 1 103 ? 36.41400 9.50600 9.63900 1.000 19.62107 81 ALA B O 1
ATOM 656 N N . ALA A 1 104 ? 38.20300 8.98800 8.36500 1.000 18.52254 82 ALA B N 1
ATOM 657 C CA . ALA A 1 104 ? 38.04600 10.23200 7.61900 1.000 21.31950 82 ALA B CA 1
ATOM 658 C C . ALA A 1 104 ? 37.12100 10.00800 6.42300 1.000 20.97583 82 ALA B C 1
ATOM 659 O O . ALA A 1 104 ? 37.21100 8.97600 5.76300 1.000 21.43372 82 ALA B O 1
ATOM 661 N N . PRO A 1 105 ? 36.22600 10.94400 6.12500 1.000 21.51977 83 PRO B N 1
ATOM 662 C CA . PRO A 1 105 ? 35.23800 10.71500 5.05200 1.000 20.92676 83 PRO B CA 1
ATOM 663 C C . PRO A 1 105 ? 35.85900 10.65500 3.66600 1.000 24.26799 83 PRO B C 1
ATOM 664 O O . PRO A 1 105 ? 36.80300 11.38000 3.33800 1.000 23.78338 83 PRO B O 1
ATOM 668 N N . LEU A 1 106 ? 35.29000 9.78700 2.82600 1.000 19.88752 84 LEU B N 1
ATOM 669 C CA . LEU A 1 106 ? 35.81700 9.64000 1.47600 1.000 20.66279 84 LEU B CA 1
ATOM 670 C C . LEU A 1 106 ? 34.69400 9.70600 0.44400 1.000 23.54677 84 LEU B C 1
ATOM 671 O O . LEU A 1 106 ? 34.70700 10.58200 -0.42400 1.000 20.26832 84 LEU B O 1
ATOM 676 N N . ALA A 1 107 ? 33.71100 8.81000 0.51500 1.000 19.57138 85 ALA B N 1
ATOM 677 C CA . ALA A 1 107 ? 32.76400 8.69900 -0.59300 1.000 19.32060 85 ALA B CA 1
ATOM 678 C C . ALA A 1 107 ? 31.49400 7.98800 -0.13500 1.000 18.74390 85 ALA B C 1
ATOM 679 O O . ALA A 1 107 ? 31.42700 7.44600 0.97100 1.000 17.10231 85 ALA B O 1
ATOM 681 N N . PHE A 1 108 ? 30.50300 7.93700 -1.03300 1.000 16.00497 86 PHE B N 1
ATOM 682 C CA . PHE A 1 108 ? 29.28600 7.19300 -0.72700 1.000 15.37552 86 PHE B CA 1
ATOM 683 C C . PHE A 1 108 ? 28.55200 6.82100 -2.01000 1.000 16.27506 86 PHE B C 1
ATOM 684 O O . PHE A 1 108 ? 28.77600 7.40200 -3.07500 1.000 17.02726 86 PHE B O 1
ATOM 692 N N . THR A 1 109 ? 27.67100 5.82600 -1.88700 1.000 16.49602 87 THR B N 1
ATOM 693 C CA . THR A 1 109 ? 26.73400 5.46600 -2.94000 1.000 15.45948 87 THR B CA 1
ATOM 694 C C . THR A 1 109 ? 25.31800 5.70300 -2.45200 1.000 17.98180 87 THR B C 1
ATOM 695 O O . THR A 1 109 ? 25.02600 5.60500 -1.25200 1.000 17.60270 87 THR B O 1
ATOM 699 N N . LEU A 1 110 ? 24.43700 6.02000 -3.40100 1.000 16.75742 88 LEU B N 1
ATOM 700 C CA . LEU A 1 110 ? 23.03400 6.30900 -3.11800 1.000 17.01298 88 LEU B CA 1
ATOM 701 C C . LEU A 1 110 ? 22.18000 5.32400 -3.89600 1.000 18.35064 88 LEU B C 1
ATOM 702 O O . LEU A 1 110 ? 22.16700 5.35300 -5.13200 1.000 16.28461 88 LEU B O 1
ATOM 707 N N . ALA A 1 111 ? 21.47700 4.45400 -3.18100 1.000 17.85309 89 ALA B N 1
ATOM 708 C CA . ALA A 1 111 ? 20.46500 3.59200 -3.77700 1.000 18.56783 89 ALA B CA 1
ATOM 709 C C . ALA A 1 111 ? 19.12500 4.24500 -3.48300 1.000 19.99135 89 ALA B C 1
ATOM 710 O O . ALA A 1 111 ? 18.68400 4.27400 -2.33000 1.000 19.96559 89 ALA B O 1
ATOM 712 N N . LEU A 1 112 ? 18.49600 4.80700 -4.50500 1.000 18.05816 90 LEU B N 1
ATOM 713 C CA . LEU A 1 112 ? 17.23500 5.50700 -4.31400 1.000 17.77049 90 LEU B CA 1
ATOM 714 C C . LEU A 1 112 ? 16.11200 4.71800 -4.96600 1.000 19.63555 90 LEU B C 1
ATOM 715 O O . LEU A 1 112 ? 16.24700 4.28600 -6.11600 1.000 20.25537 90 LEU B O 1
ATOM 720 N N . THR A 1 113 ? 15.03400 4.48500 -4.21300 1.000 18.69045 91 THR B N 1
ATOM 721 C CA . THR A 1 113 ? 13.82100 3.87200 -4.74500 1.000 21.99996 91 THR B CA 1
ATOM 722 C C . THR A 1 113 ? 12.70500 4.90100 -4.67200 1.000 21.92177 91 THR B C 1
ATOM 723 O O . THR A 1 113 ? 12.49400 5.51100 -3.62200 1.000 20.99468 91 THR B O 1
ATOM 727 N N . LEU A 1 114 ? 11.97800 5.08000 -5.77300 1.000 22.55283 92 LEU B N 1
ATOM 728 C CA . LEU A 1 114 ? 10.91200 6.06700 -5.76300 1.000 23.66146 92 LEU B CA 1
ATOM 729 C C . LEU A 1 114 ? 9.82200 5.63300 -6.72900 1.000 21.79249 92 LEU B C 1
ATOM 730 O O . LEU A 1 114 ? 10.08600 4.87800 -7.67000 1.000 21.51496 92 LEU B O 1
ATOM 735 N N . PRO A 1 115 ? 8.57700 6.04000 -6.48100 1.000 23.03050 93 PRO B N 1
ATOM 736 C CA . PRO A 1 115 ? 7.46000 5.49000 -7.27400 1.000 25.56303 93 PRO B CA 1
ATOM 737 C C . PRO A 1 115 ? 7.52400 5.86200 -8.74600 1.000 27.66584 93 PRO B C 1
ATOM 738 O O . PRO A 1 115 ? 7.20800 5.03500 -9.61600 1.000 26.73756 93 PRO B O 1
ATOM 742 N N . GLN A 1 116 ? 7.93100 7.09300 -9.04100 1.000 29.04526 94 GLN B N 1
ATOM 743 C CA . GLN A 1 116 ? 8.08600 7.58800 -10.40400 1.000 30.22988 94 GLN B CA 1
ATOM 744 C C . GLN A 1 116 ? 8.88900 8.87200 -10.31600 1.000 25.73571 94 GLN B C 1
ATOM 745 O O . GLN A 1 116 ? 9.11700 9.40200 -9.22900 1.000 26.28743 94 GLN B O 1
ATOM 751 N N . ALA A 1 117 ? 9.29200 9.38500 -11.47300 1.000 24.53186 95 ALA B N 1
ATOM 752 C CA . ALA A 1 117 ? 9.97600 10.66900 -11.48800 1.000 25.28610 95 ALA B CA 1
ATOM 753 C C . ALA A 1 117 ? 9.09000 11.76900 -10.90600 1.000 27.04903 95 ALA B C 1
ATOM 754 O O . ALA A 1 117 ? 7.87600 11.79600 -11.12100 1.000 28.59355 95 ALA B O 1
ATOM 756 N N . ASP A 1 118 ? 9.71600 12.68100 -10.16600 1.000 26.74418 96 ASP B N 1
ATOM 757 C CA . ASP A 1 118 ? 9.09300 13.92800 -9.71900 1.000 28.86598 96 ASP B CA 1
ATOM 758 C C . ASP A 1 118 ? 10.20400 14.96900 -9.79500 1.000 25.32281 96 ASP B C 1
ATOM 759 O O . ASP A 1 118 ? 11.10100 14.98200 -8.94800 1.000 25.49020 96 ASP B O 1
ATOM 764 N N . ALA A 1 119 ? 10.14600 15.83700 -10.80700 1.000 23.78935 97 ALA B N 1
ATOM 765 C CA . ALA A 1 119 ? 11.28800 16.69400 -11.11800 1.000 24.26654 97 ALA B CA 1
ATOM 766 C C . ALA A 1 119 ? 11.59700 17.66000 -9.98600 1.000 25.47494 97 ALA B C 1
ATOM 767 O O . ALA A 1 119 ? 12.76600 17.95400 -9.71000 1.000 24.88124 97 ALA B O 1
ATOM 769 N N . GLU A 1 120 ? 10.56000 18.22200 -9.36200 1.000 25.23026 98 GLU B N 1
ATOM 770 C CA . GLU A 1 120 ? 10.80600 19.18800 -8.29900 1.000 27.72955 98 GLU B CA 1
ATOM 771 C C . GLU A 1 120 ? 11.33700 18.49900 -7.05100 1.000 25.92617 98 GLU B C 1
ATOM 772 O O . GLU A 1 120 ? 12.24000 19.02400 -6.38300 1.000 26.69652 98 GLU B O 1
ATOM 778 N N . TRP A 1 121 ? 10.78900 17.33100 -6.72000 1.000 24.53681 99 TRP B N 1
ATOM 779 C CA . TRP A 1 121 ? 11.32600 16.55000 -5.61100 1.000 25.47527 99 TRP B CA 1
ATOM 780 C C . TRP A 1 121 ? 12.79800 16.22600 -5.84600 1.000 25.69044 99 TRP B C 1
ATOM 781 O O . TRP A 1 121 ? 13.63900 16.39800 -4.95200 1.000 23.26791 99 TRP B O 1
ATOM 792 N N . LEU A 1 122 ? 13.13000 15.77400 -7.05900 1.000 22.73142 100 LEU B N 1
ATOM 793 C CA . LEU A 1 122 ? 14.50000 15.35300 -7.33900 1.000 23.91248 100 LEU B CA 1
ATOM 794 C C . LEU A 1 122 ? 15.46400 16.53100 -7.31400 1.000 24.61626 100 LEU B C 1
ATOM 795 O O . LEU A 1 122 ? 16.58900 16.40600 -6.82000 1.000 22.47520 100 LEU B O 1
ATOM 800 N N . GLN A 1 123 ? 15.06000 17.67200 -7.87700 1.000 21.32227 101 GLN B N 1
ATOM 801 C CA . GLN A 1 123 ? 15.90100 18.86500 -7.83600 1.000 24.55379 101 GLN B CA 1
ATOM 802 C C . GLN A 1 123 ? 16.20900 19.27800 -6.39700 1.000 23.15025 101 GLN B C 1
ATOM 803 O O . GLN A 1 123 ? 17.35200 19.60800 -6.06300 1.000 26.60728 101 GLN B O 1
ATOM 809 N N . GLY A 1 124 ? 15.19500 19.28200 -5.53500 1.000 24.39680 102 GLY B N 1
ATOM 810 C CA . GLY A 1 124 ? 15.43000 19.63400 -4.14400 1.000 24.83408 102 GLY B CA 1
ATOM 811 C C . GLY A 1 124 ? 16.25600 18.58700 -3.42200 1.000 24.56840 102 GLY B C 1
ATOM 812 O O . GLY A 1 124 ? 17.15300 18.92000 -2.63900 1.000 23.19424 102 GLY B O 1
ATOM 813 N N . PHE A 1 125 ? 15.96800 17.30600 -3.67800 1.000 22.06190 103 PHE B N 1
ATOM 814 C CA . PHE A 1 125 ? 16.75500 16.23400 -3.07400 1.000 21.98462 103 PHE B CA 1
ATOM 815 C C . PHE A 1 125 ? 18.22300 16.34000 -3.47500 1.000 22.70088 103 PHE B C 1
ATOM 816 O O . PHE A 1 125 ? 19.11500 16.29900 -2.62000 1.000 23.73202 103 PHE B O 1
ATOM 824 N N . ALA A 1 126 ? 18.49900 16.50700 -4.77500 1.000 23.33544 104 ALA B N 1
ATOM 825 C CA . ALA A 1 126 ? 19.89200 16.59500 -5.21100 1.000 23.09095 104 ALA B CA 1
ATOM 826 C C . ALA A 1 126 ? 20.57800 17.82900 -4.62900 1.000 25.29622 104 ALA B C 1
ATOM 827 O O . ALA A 1 126 ? 21.76200 17.77900 -4.27200 1.000 22.03684 104 ALA B O 1
ATOM 829 N N . ARG A 1 127 ? 19.85400 18.94800 -4.52300 1.000 22.94339 105 ARG B N 1
ATOM 830 C CA . ARG A 1 127 ? 20.45300 20.14700 -3.94100 1.000 25.11825 105 ARG B CA 1
ATOM 831 C C . ARG A 1 127 ? 20.82500 19.93400 -2.47500 1.000 24.42564 105 ARG B C 1
ATOM 832 O O . ARG A 1 127 ? 21.90700 20.34800 -2.03300 1.000 24.31525 105 ARG B O 1
ATOM 840 N N . GLY A 1 128 ? 19.94600 19.29400 -1.70000 1.000 24.20734 106 GLY B N 1
ATOM 841 C CA . GLY A 1 128 ? 20.27600 19.01800 -0.30300 1.000 24.21916 106 GLY B CA 1
ATOM 842 C C . GLY A 1 128 ? 21.40100 18.00600 -0.15700 1.000 23.48471 106 GLY B C 1
ATOM 843 O O . GLY A 1 128 ? 22.26000 18.12900 0.72700 1.000 23.34554 106 GLY B O 1
ATOM 844 N N . LEU A 1 129 ? 21.40900 16.98600 -1.01900 1.000 23.51120 107 LEU B N 1
ATOM 845 C CA . LEU A 1 129 ? 22.50000 16.02000 -1.00300 1.000 21.53093 107 LEU B CA 1
ATOM 846 C C . LEU A 1 129 ? 23.83200 16.71600 -1.25800 1.000 23.11674 107 LEU B C 1
ATOM 847 O O . LEU A 1 129 ? 24.82000 16.44600 -0.57300 1.000 22.12318 107 LEU B O 1
ATOM 852 N N . ASP A 1 130 ? 23.87100 17.63500 -2.21500 1.000 24.57364 108 ASP B N 1
ATOM 853 C CA . ASP A 1 130 ? 25.12000 18.40700 -2.44000 1.000 22.34014 108 ASP B CA 1
ATOM 854 C C . ASP A 1 130 ? 25.55700 19.14500 -1.17300 1.000 23.03297 108 ASP B C 1
ATOM 855 O O . ASP A 1 130 ? 26.74700 19.14000 -0.87700 1.000 26.02787 108 ASP B O 1
ATOM 860 N N . ALA A 1 131 ? 24.61700 19.78000 -0.49300 1.000 23.99396 109 ALA B N 1
ATOM 861 C CA . ALA A 1 131 ? 25.01800 20.59600 0.67100 1.000 24.85568 109 ALA B CA 1
ATOM 862 C C . ALA A 1 131 ? 25.63600 19.73700 1.77400 1.000 24.53452 109 ALA B C 1
ATOM 863 O O . ALA A 1 131 ? 26.73100 20.05600 2.23200 1.000 28.60810 109 ALA B O 1
ATOM 865 N N . MET A 1 132 ? 24.96600 18.64400 2.10900 1.000 24.33447 110 MET B N 1
ATOM 866 C CA . MET A 1 132 ? 25.46700 17.78400 3.21100 1.000 24.24764 110 MET B CA 1
ATOM 867 C C . MET A 1 132 ? 26.78100 17.13100 2.77200 1.000 23.09219 110 MET B C 1
ATOM 868 O O . MET A 1 132 ? 27.67600 16.99300 3.59300 1.000 26.29014 110 MET B O 1
ATOM 873 N N . ALA A 1 133 ? 26.85500 16.73600 1.50600 1.000 24.01736 111 ALA B N 1
ATOM 874 C CA . ALA A 1 133 ? 28.06500 16.05200 1.01200 1.000 19.64409 111 ALA B CA 1
ATOM 875 C C . ALA A 1 133 ? 29.26600 16.98700 1.11000 1.000 25.38485 111 ALA B C 1
ATOM 876 O O . ALA A 1 133 ? 30.33800 16.54000 1.50900 1.000 25.37894 111 ALA B O 1
ATOM 878 N N . ARG A 1 134 ? 29.05200 18.24200 0.73500 1.000 24.92501 112 ARG B N 1
ATOM 879 C CA . ARG A 1 134 ? 30.13500 19.23900 0.83000 1.000 25.28843 112 ARG B CA 1
ATOM 880 C C . ARG A 1 134 ? 30.50200 19.40700 2.29800 1.000 25.18463 112 ARG B C 1
ATOM 881 O O . ARG A 1 134 ? 31.67800 19.34500 2.62400 1.000 24.92501 112 ARG B O 1
ATOM 889 N N . GLN A 1 135 ? 29.48400 19.48800 3.14400 1.000 25.80535 113 GLN B N 1
ATOM 890 C CA . GLN A 1 135 ? 29.72400 19.65600 4.59000 1.000 27.59494 113 GLN B CA 1
ATOM 891 C C . GLN A 1 135 ? 30.51200 18.45600 5.10000 1.000 30.40985 113 GLN B C 1
ATOM 892 O O . GLN A 1 135 ? 31.42600 18.66100 5.89400 1.000 27.17693 113 GLN B O 1
ATOM 898 N N . CYS A 1 136 ? 30.17600 17.26400 4.62000 1.000 24.50119 114 CYS B N 1
ATOM 899 C CA . CYS A 1 136 ? 30.80700 16.03300 5.14500 1.000 24.28258 114 CYS B CA 1
ATOM 900 C C . CYS A 1 136 ? 32.08700 15.66100 4.38800 1.000 25.07133 114 CYS B C 1
ATOM 901 O O . CYS A 1 136 ? 32.74600 14.74300 4.82700 1.000 23.69805 114 CYS B O 1
ATOM 904 N N . GLY A 1 137 ? 32.43000 16.36900 3.31800 1.000 23.21271 115 GLY B N 1
ATOM 905 C CA . GLY A 1 137 ? 33.58500 15.96600 2.53800 1.000 26.49535 115 GLY B CA 1
ATOM 906 C C . GLY A 1 137 ? 33.42900 14.62800 1.84200 1.000 25.44139 115 GLY B C 1
ATOM 907 O O . GLY A 1 137 ? 34.42000 13.90300 1.68100 1.000 21.84282 115 GLY B O 1
ATOM 908 N N . LEU A 1 138 ? 32.21400 14.27900 1.42000 1.000 22.84118 116 LEU B N 1
ATOM 909 C CA . LEU A 1 138 ? 31.93300 12.98300 0.81000 1.000 21.50406 116 LEU B CA 1
ATOM 910 C C . LEU A 1 138 ? 31.62100 13.13800 -0.67700 1.000 22.51952 116 LEU B C 1
ATOM 911 O O . LEU A 1 138 ? 30.72300 13.90300 -1.05400 1.000 22.65274 116 LEU B O 1
ATOM 916 N N . ALA A 1 139 ? 32.33000 12.38400 -1.51300 1.000 18.21317 117 ALA B N 1
ATOM 917 C CA . ALA A 1 139 ? 32.02800 12.31100 -2.94300 1.000 17.66961 117 ALA B CA 1
ATOM 918 C C . ALA A 1 139 ? 30.95400 11.26200 -3.22100 1.000 19.18002 117 ALA B C 1
ATOM 919 O O . ALA A 1 139 ? 31.04300 10.13400 -2.72500 1.000 17.52208 117 ALA B O 1
ATOM 921 N N . LEU A 1 140 ? 29.97600 11.61000 -4.06200 1.000 18.64941 118 LEU B N 1
ATOM 922 C CA . LEU A 1 140 ? 29.01400 10.62100 -4.54300 1.000 17.63692 118 LEU B CA 1
ATOM 923 C C . LEU A 1 140 ? 29.62700 9.89900 -5.73600 1.000 17.40873 118 LEU B C 1
ATOM 924 O O . LEU A 1 140 ? 29.88500 10.51800 -6.78000 1.000 18.81831 118 LEU B O 1
ATOM 929 N N . VAL A 1 141 ? 29.87200 8.59700 -5.59000 1.000 15.94237 119 VAL B N 1
ATOM 930 C CA . VAL A 1 141 ? 30.62700 7.85100 -6.59500 1.000 14.81311 119 VAL B CA 1
ATOM 931 C C . VAL A 1 141 ? 29.80900 6.78000 -7.30800 1.000 18.19449 119 VAL B C 1
ATOM 932 O O . VAL A 1 141 ? 30.32200 6.16100 -8.25600 1.000 18.34603 119 VAL B O 1
ATOM 936 N N . GLY A 1 142 ? 28.57400 6.53300 -6.90300 1.000 17.30443 120 GLY B N 1
ATOM 937 C CA . GLY A 1 142 ? 27.80800 5.48000 -7.54900 1.000 17.11703 120 GLY B CA 1
ATOM 938 C C . GLY A 1 142 ? 26.48300 5.33100 -6.84800 1.000 17.68554 120 GLY B C 1
ATOM 939 O O . GLY A 1 142 ? 26.16000 6.07200 -5.90300 1.000 16.21495 120 GLY B O 1
ATOM 940 N N . GLY A 1 143 ? 25.70000 4.37400 -7.32800 1.000 15.32692 121 GLY B N 1
ATOM 941 C CA . GLY A 1 143 ? 24.38800 4.20100 -6.75700 1.000 16.55241 121 GLY B CA 1
ATOM 942 C C . GLY A 1 143 ? 23.52000 3.31500 -7.62000 1.000 17.73050 121 GLY B C 1
ATOM 943 O O . GLY A 1 143 ? 23.99600 2.62400 -8.52900 1.000 17.45365 121 GLY B O 1
ATOM 944 N N . ASP A 1 144 ? 22.23500 3.34200 -7.29600 1.000 15.92144 122 ASP B N 1
ATOM 945 C CA . ASP A 1 144 ? 21.22600 2.64000 -8.08000 1.000 17.46865 122 ASP B CA 1
ATOM 946 C C . ASP A 1 144 ? 19.93100 3.42500 -7.97100 1.000 18.32213 122 ASP B C 1
ATOM 947 O O . ASP A 1 144 ? 19.70000 4.12700 -6.97900 1.000 17.91390 122 ASP B O 1
ATOM 952 N N . THR A 1 145 ? 19.11500 3.35000 -9.03100 1.000 18.15599 123 THR B N 1
ATOM 953 C CA . THR A 1 145 ? 17.85400 4.08400 -9.11700 1.000 19.25203 123 THR B CA 1
ATOM 954 C C . THR A 1 145 ? 16.77600 3.08900 -9.51600 1.000 20.67336 123 THR B C 1
ATOM 955 O O . THR A 1 145 ? 16.84800 2.51000 -10.60500 1.000 21.39666 123 THR B O 1
ATOM 959 N N . THR A 1 146 ? 15.78400 2.89300 -8.64800 1.000 18.09730 124 THR B N 1
ATOM 960 C CA . THR A 1 146 ? 14.78700 1.84400 -8.83800 1.000 17.89306 124 THR B CA 1
ATOM 961 C C . THR A 1 146 ? 13.39100 2.36700 -8.53500 1.000 20.80976 124 THR B C 1
ATOM 962 O O . THR A 1 146 ? 13.20900 3.35500 -7.82100 1.000 20.38883 124 THR B O 1
ATOM 966 N N . ARG A 1 147 ? 12.39500 1.65300 -9.07700 1.000 22.86454 125 ARG B N 1
ATOM 967 C CA . ARG A 1 147 ? 10.99000 1.99600 -8.90200 1.000 20.77661 125 ARG B CA 1
ATOM 968 C C . ARG A 1 147 ? 10.40700 1.24500 -7.71700 1.000 23.32636 125 ARG B C 1
ATOM 969 O O . ARG A 1 147 ? 10.63800 0.04100 -7.55900 1.000 25.46917 125 ARG B O 1
ATOM 977 N N . GLY A 1 148 ? 9.64500 1.95900 -6.89300 1.000 22.68547 126 GLY B N 1
ATOM 978 C CA . GLY A 1 148 ? 8.96600 1.35700 -5.76400 1.000 23.68934 126 GLY B CA 1
ATOM 979 C C . GLY A 1 148 ? 8.64200 2.35800 -4.67800 1.000 22.26913 126 GLY B C 1
ATOM 980 O O . GLY A 1 148 ? 8.83800 3.57300 -4.83200 1.000 21.28179 126 GLY B O 1
ATOM 981 N N . PRO A 1 149 ? 8.12300 1.86400 -3.54800 1.000 22.40769 127 PRO B N 1
ATOM 982 C CA . PRO A 1 149 ? 7.83800 2.75400 -2.42000 1.000 24.30428 127 PRO B CA 1
ATOM 983 C C . PRO A 1 149 ? 9.10600 3.46100 -1.97000 1.000 24.15847 127 PRO B C 1
ATOM 984 O O . PRO A 1 149 ? 10.18700 2.86700 -1.94500 1.000 23.11601 127 PRO B O 1
ATOM 988 N N . LEU A 1 150 ? 8.95700 4.73400 -1.60700 1.000 21.73141 128 LEU B N 1
ATOM 989 C CA . LEU A 1 150 ? 10.09500 5.62000 -1.38100 1.000 25.23737 128 LEU B CA 1
ATOM 990 C C . LEU A 1 150 ? 11.01600 5.10800 -0.27600 1.000 25.25878 128 LEU B C 1
ATOM 991 O O . LEU A 1 150 ? 10.59000 4.86000 0.85800 1.000 23.26596 128 LEU B O 1
ATOM 996 N N . SER A 1 151 ? 12.29800 4.98800 -0.61400 1.000 20.71136 129 SER B N 1
ATOM 997 C CA . SER A 1 151 ? 13.30000 4.43900 0.29100 1.000 22.21010 129 SER B CA 1
ATOM 998 C C . SER A 1 151 ? 14.67000 4.84700 -0.22800 1.000 19.95645 129 SER B C 1
ATOM 999 O O . SER A 1 151 ? 14.84900 5.04800 -1.43200 1.000 19.98890 129 SER B O 1
ATOM 1002 N N . MET A 1 152 ? 15.64000 4.96500 0.67500 1.000 20.65156 130 MET B N 1
ATOM 1003 C CA . MET A 1 152 ? 17.00200 5.22900 0.23100 1.000 20.39440 130 MET B CA 1
ATOM 1004 C C . MET A 1 152 ? 17.96000 4.45700 1.11500 1.000 20.01268 130 MET B C 1
ATOM 1005 O O . MET A 1 152 ? 17.81500 4.45000 2.34500 1.000 19.58215 130 MET B O 1
ATOM 1010 N N . THR A 1 153 ? 18.94300 3.81700 0.48900 1.000 19.42394 131 THR B N 1
ATOM 1011 C CA . THR A 1 153 ? 20.00600 3.13200 1.22100 1.000 19.65910 131 THR B CA 1
ATOM 1012 C C . THR A 1 153 ? 21.32000 3.77500 0.82800 1.000 20.27390 131 THR B C 1
ATOM 1013 O O . THR A 1 153 ? 21.69500 3.77800 -0.35100 1.000 19.68973 131 THR B O 1
ATOM 1017 N N . LEU A 1 154 ? 21.99300 4.36400 1.80000 1.000 16.43349 132 LEU B N 1
ATOM 1018 C CA . LEU A 1 154 ? 23.25800 5.03500 1.56300 1.000 19.34414 132 LEU B CA 1
ATOM 1019 C C . LEU A 1 154 ? 24.36700 4.17500 2.12500 1.000 20.62359 132 LEU B C 1
ATOM 1020 O O . LEU A 1 154 ? 24.25900 3.68300 3.25200 1.000 20.35861 132 LEU B O 1
ATOM 1025 N N . THR A 1 155 ? 25.41800 3.98200 1.34200 1.000 17.73872 133 THR B N 1
ATOM 1026 C CA . THR A 1 155 ? 26.57600 3.24500 1.80900 1.000 16.26141 133 THR B CA 1
ATOM 1027 C C . THR A 1 155 ? 27.74600 4.21200 1.80500 1.000 19.24694 133 THR B C 1
ATOM 1028 O O . THR A 1 155 ? 28.05600 4.79700 0.76500 1.000 16.66377 133 THR B O 1
ATOM 1032 N N . VAL A 1 156 ? 28.34800 4.43000 2.98200 1.000 18.16964 134 VAL B N 1
ATOM 1033 C CA . VAL A 1 156 ? 29.40400 5.42900 3.13600 1.000 16.33133 134 VAL B CA 1
ATOM 1034 C C . VAL A 1 156 ? 30.75400 4.73900 3.30300 1.000 17.31518 134 VAL B C 1
ATOM 1035 O O . VAL A 1 156 ? 30.85800 3.61800 3.81000 1.000 18.04858 134 VAL B O 1
ATOM 1039 N N . PHE A 1 157 ? 31.80000 5.42100 2.85200 1.000 16.23725 135 PHE B N 1
ATOM 1040 C CA . PHE A 1 157 ? 33.15900 4.89200 2.82500 1.000 17.38753 135 PHE B CA 1
ATOM 1041 C C . PHE A 1 157 ? 34.07300 5.92800 3.44400 1.000 19.41993 135 PHE B C 1
ATOM 1042 O O . PHE A 1 157 ? 34.00800 7.10700 3.07800 1.000 18.68612 135 PHE B O 1
ATOM 1050 N N . GLY A 1 158 ? 34.92000 5.48800 4.37700 1.000 19.03847 136 GLY B N 1
ATOM 1051 C CA . GLY A 1 158 ? 35.94000 6.34900 4.94000 1.000 19.58635 136 GLY B CA 1
ATOM 1052 C C . GLY A 1 158 ? 37.27200 5.62300 4.99300 1.000 22.53575 136 GLY B C 1
ATOM 1053 O O . GLY A 1 158 ? 37.37200 4.43500 4.66000 1.000 21.77717 136 GLY B O 1
ATOM 1054 N N . ARG A 1 159 ? 38.30800 6.35400 5.40100 1.000 18.95020 137 ARG B N 1
ATOM 1055 C CA . ARG A 1 159 ? 39.62900 5.75600 5.49600 1.000 18.68649 137 ARG B CA 1
ATOM 1056 C C . ARG A 1 159 ? 40.14800 5.90400 6.92000 1.000 21.49742 137 ARG B C 1
ATOM 1057 O O . ARG A 1 159 ? 39.87300 6.89600 7.60300 1.000 20.78639 137 ARG B O 1
ATOM 1065 N N . VAL A 1 160 ? 40.88200 4.89000 7.36500 1.000 20.52637 138 VAL B N 1
ATOM 1066 C CA . VAL A 1 160 ? 41.46100 4.90200 8.70900 1.000 20.13329 138 VAL B CA 1
ATOM 1067 C C . VAL A 1 160 ? 42.72300 4.04100 8.70400 1.000 24.16578 138 VAL B C 1
ATOM 1068 O O . VAL A 1 160 ? 42.74200 2.96200 8.08000 1.000 22.64928 138 VAL B O 1
ATOM 1072 N N . PRO A 1 161 ? 43.81100 4.49300 9.33900 1.000 22.50992 139 PRO B N 1
ATOM 1073 C CA . PRO A 1 161 ? 45.01600 3.66500 9.40500 1.000 24.98190 139 PRO B CA 1
ATOM 1074 C C . PRO A 1 161 ? 44.73900 2.34900 10.11500 1.000 24.70243 139 PRO B C 1
ATOM 1075 O O . PRO A 1 161 ? 43.94000 2.27800 11.05500 1.000 24.40425 139 PRO B O 1
ATOM 1079 N N . ALA A 1 162 ? 45.39700 1.29600 9.64300 1.000 24.26394 140 ALA B N 1
ATOM 1080 C CA . ALA A 1 162 ? 45.22300 -0.01100 10.26100 1.000 27.34781 140 ALA B CA 1
ATOM 1081 C C . ALA A 1 162 ? 45.50700 0.06300 11.75500 1.000 31.26286 140 ALA B C 1
ATOM 1082 O O . ALA A 1 162 ? 46.46400 0.70400 12.19600 1.000 27.51550 140 ALA B O 1
ATOM 1084 N N . GLY A 1 163 ? 44.64000 -0.57300 12.53900 1.000 28.28848 141 GLY B N 1
ATOM 1085 C CA . GLY A 1 163 ? 44.79800 -0.62100 13.97100 1.000 28.59939 141 GLY B CA 1
ATOM 1086 C C . GLY A 1 163 ? 44.32600 0.60300 14.71000 1.000 31.01736 141 GLY B C 1
ATOM 1087 O O . GLY A 1 163 ? 44.30400 0.59100 15.94600 1.000 32.62383 141 GLY B O 1
ATOM 1088 N N . GLN A 1 164 ? 43.93000 1.66500 14.01600 1.000 25.99749 142 GLN B N 1
ATOM 1089 C CA . GLN A 1 164 ? 43.52900 2.87600 14.70400 1.000 24.93162 142 GLN B CA 1
ATOM 1090 C C . GLN A 1 164 ? 42.02700 3.10800 14.74100 1.000 24.79369 142 GLN B C 1
ATOM 1091 O O . GLN A 1 164 ? 41.59600 4.08300 15.36400 1.000 22.27229 142 GLN B O 1
ATOM 1097 N N . ALA A 1 165 ? 41.21800 2.23900 14.13300 1.000 22.46754 143 ALA B N 1
ATOM 1098 C CA . ALA A 1 165 ? 39.77300 2.45100 14.16800 1.000 22.10504 143 ALA B CA 1
ATOM 1099 C C . ALA A 1 165 ? 39.24000 2.36400 15.59400 1.000 23.69869 143 ALA B C 1
ATOM 1100 O O . ALA A 1 165 ? 39.71500 1.57000 16.41000 1.000 24.80697 143 ALA B O 1
ATOM 1102 N N . LEU A 1 166 ? 38.22200 3.17900 15.87900 1.000 18.59145 144 LEU B N 1
ATOM 1103 C CA . LEU A 1 166 ? 37.50100 3.09600 17.14100 1.000 21.11832 144 LEU B CA 1
ATOM 1104 C C . LEU A 1 166 ? 36.51400 1.93700 17.08000 1.000 20.73094 144 LEU B C 1
ATOM 1105 O O . LEU A 1 166 ? 35.72400 1.84100 16.14000 1.000 22.14672 144 LEU B O 1
ATOM 1110 N N . THR A 1 167 ? 36.56000 1.05800 18.07800 1.000 24.19149 145 THR B N 1
ATOM 1111 C CA . THR A 1 167 ? 35.67900 -0.09900 18.13900 1.000 22.62892 145 THR B CA 1
ATOM 1112 C C . THR A 1 167 ? 34.83600 -0.03800 19.40600 1.000 24.25286 145 THR B C 1
ATOM 1113 O O . THR A 1 167 ? 35.12900 0.72100 20.33300 1.000 23.25723 145 THR B O 1
ATOM 1117 N N . ARG A 1 168 ? 33.77900 -0.85700 19.44700 1.000 22.44998 146 ARG B N 1
ATOM 1118 C CA . ARG A 1 168 ? 32.89100 -0.89400 20.61200 1.000 23.16047 146 ARG B CA 1
ATOM 1119 C C . ARG A 1 168 ? 33.44400 -1.71700 21.76600 1.000 24.35473 146 ARG B C 1
ATOM 1120 O O . ARG A 1 168 ? 32.95000 -1.59400 22.89400 1.000 24.55285 146 ARG B O 1
ATOM 1128 N N . ALA A 1 169 ? 34.45600 -2.53000 21.49500 1.000 24.67010 147 ALA B N 1
ATOM 1129 C CA . ALA A 1 169 ? 35.08400 -3.23500 22.62900 1.000 27.22365 147 ALA B CA 1
ATOM 1130 C C . ALA A 1 169 ? 36.19700 -2.34800 23.19100 1.000 30.68554 147 ALA B C 1
ATOM 1131 O O . ALA A 1 169 ? 36.48600 -1.29400 22.58500 1.000 37.57702 147 ALA B O 1
ATOM 1133 N N . GLY A 1 170 ? 36.83000 -2.78700 24.27800 1.000 34.76140 148 GLY B N 1
ATOM 1134 C CA . GLY A 1 170 ? 37.96100 -2.03300 24.84800 1.000 33.41559 148 GLY B CA 1
ATOM 1135 C C . GLY A 1 170 ? 37.57500 -1.05100 25.93600 1.000 31.04695 148 GLY B C 1
ATOM 1136 O O . GLY A 1 170 ? 38.48600 -0.53200 26.57600 1.000 42.90549 148 GLY B O 1
ATOM 1137 N N . ALA A 1 171 ? 36.28500 -0.84300 26.20300 1.000 35.68771 149 ALA B N 1
ATOM 1138 C CA . ALA A 1 171 ? 35.97200 0.02200 27.36300 1.000 28.24515 149 ALA B CA 1
ATOM 1139 C C . ALA A 1 171 ? 36.50800 -0.69300 28.59600 1.000 43.48577 149 ALA B C 1
ATOM 1140 O O . ALA A 1 171 ? 36.29300 -1.91600 28.70800 1.000 43.35428 149 ALA B O 1
ATOM 1142 N N . ARG A 1 172 ? 37.15600 0.04100 29.49500 1.000 34.00994 150 ARG B N 1
ATOM 1143 C CA . ARG A 1 172 ? 37.79800 -0.63100 30.65600 1.000 32.58108 150 ARG B CA 1
ATOM 1144 C C . ARG A 1 172 ? 37.43800 0.07300 31.96200 1.000 27.32742 150 ARG B C 1
ATOM 1145 O O . ARG A 1 172 ? 37.33800 1.29800 31.97800 1.000 27.82404 150 ARG B O 1
ATOM 1153 N N . PRO A 1 173 ? 37.28900 -0.66800 33.07400 1.000 33.46468 151 PRO B N 1
ATOM 1154 C CA . PRO A 1 173 ? 36.87300 -0.06200 34.32700 1.000 31.29725 151 PRO B CA 1
ATOM 1155 C C . PRO A 1 173 ? 37.89700 1.01400 34.68600 1.000 31.42909 151 PRO B C 1
ATOM 1156 O O . PRO A 1 173 ? 39.07800 0.78800 34.49700 1.000 27.58235 151 PRO B O 1
ATOM 1160 N N . GLY A 1 174 ? 37.41800 2.15400 35.17700 1.000 32.82308 152 GLY B N 1
ATOM 1161 C CA . GLY A 1 174 ? 38.33200 3.27600 35.45400 1.000 29.91878 152 GLY B CA 1
ATOM 1162 C C . GLY A 1 174 ? 38.24700 4.28900 34.33400 1.000 33.36536 152 GLY B C 1
ATOM 1163 O O . GLY A 1 174 ? 38.52300 5.47700 34.58100 1.000 29.44705 152 GLY B O 1
ATOM 1164 N N . ASP A 1 175 ? 37.85700 3.84500 33.13900 1.000 28.96346 153 ASP B N 1
ATOM 1165 C CA . ASP A 1 175 ? 37.67400 4.79500 32.05500 1.000 27.09607 153 ASP B CA 1
ATOM 1166 C C . ASP A 1 175 ? 36.51100 5.72900 32.36000 1.000 27.06410 153 ASP B C 1
ATOM 1167 O O . ASP A 1 175 ? 35.55100 5.36900 33.05300 1.000 28.48101 153 ASP B O 1
ATOM 1172 N N . LEU A 1 176 ? 36.60200 6.94200 31.83000 1.000 22.03718 154 LEU B N 1
ATOM 1173 C CA . LEU A 1 176 ? 35.48600 7.87000 31.86900 1.000 25.10764 154 LEU B CA 1
ATOM 1174 C C . LEU A 1 176 ? 34.47900 7.51900 30.77900 1.000 24.60268 154 LEU B C 1
ATOM 1175 O O . LEU A 1 176 ? 34.85800 7.08200 29.69500 1.000 27.90224 154 LEU B O 1
ATOM 1180 N N . LEU A 1 177 ? 33.19600 7.72600 31.07000 1.000 26.14393 155 LEU B N 1
ATOM 1181 C CA . LEU A 1 177 ? 32.14100 7.64000 30.06100 1.000 24.46608 155 LEU B CA 1
ATOM 1182 C C . LEU A 1 177 ? 31.75800 9.04900 29.62800 1.000 26.33785 155 LEU B C 1
ATOM 1183 O O . LEU A 1 177 ? 31.40300 9.88900 30.46400 1.000 24.48571 155 LEU B O 1
ATOM 1188 N N . CYS A 1 178 ? 31.80700 9.29900 28.31600 1.000 21.86032 156 CYS B N 1
ATOM 1189 C CA . CYS A 1 178 ? 31.66500 10.64400 27.76800 1.000 21.68787 156 CYS B CA 1
ATOM 1190 C C . CYS A 1 178 ? 30.72000 10.64500 26.57500 1.000 24.25627 156 CYS B C 1
ATOM 1191 O O . CYS A 1 178 ? 30.51500 9.61500 25.93300 1.000 20.65472 156 CYS B O 1
ATOM 1194 N N . VAL A 1 179 ? 30.15400 11.82100 26.27200 1.000 25.07933 157 VAL B N 1
ATOM 1195 C CA . VAL A 1 179 ? 29.43000 12.03000 25.02000 1.000 25.88313 157 VAL B CA 1
ATOM 1196 C C . VAL A 1 179 ? 29.99800 13.24900 24.30000 1.000 27.00045 157 VAL B C 1
ATOM 1197 O O . VAL A 1 179 ? 30.64600 14.11000 24.89600 1.000 24.61585 157 VAL B O 1
ATOM 1201 N N . GLY A 1 180 ? 29.75300 13.31600 22.98900 1.000 23.89257 158 GLY B N 1
ATOM 1202 C CA . GLY A 1 180 ? 30.32500 14.40500 22.21500 1.000 25.93550 158 GLY B CA 1
ATOM 1203 C C . GLY A 1 180 ? 29.47300 15.65000 22.05600 1.000 25.73734 158 GLY B C 1
ATOM 1204 O O . GLY A 1 180 ? 29.84400 16.55300 21.29400 1.000 27.45198 158 GLY B O 1
ATOM 1205 N N . GLY A 1 181 ? 28.33500 15.73200 22.72500 1.000 28.18381 159 GLY B N 1
ATOM 1206 C CA . GLY A 1 181 ? 27.46600 16.87900 22.59500 1.000 30.29865 159 GLY B CA 1
ATOM 1207 C C . GLY A 1 181 ? 26.14500 16.69600 23.31600 1.000 29.90016 159 GLY B C 1
ATOM 1208 O O . GLY A 1 181 ? 25.89400 15.66900 23.95400 1.000 27.15706 159 GLY B O 1
ATOM 1209 N N . PRO A 1 182 ? 25.27300 17.70000 23.22200 1.000 31.58366 160 PRO B N 1
ATOM 1210 C CA . PRO A 1 182 ? 23.96600 17.62300 23.89600 1.000 31.79308 160 PRO B CA 1
ATOM 1211 C C . PRO A 1 182 ? 23.10300 16.47400 23.38600 1.000 32.13818 160 PRO B C 1
ATOM 1212 O O . PRO A 1 182 ? 23.09500 16.15600 22.19500 1.000 31.92475 160 PRO B O 1
ATOM 1216 N N . LEU A 1 183 ? 22.32800 15.88500 24.29700 1.000 29.19485 161 LEU B N 1
ATOM 1217 C CA . LEU A 1 183 ? 21.44900 14.76500 23.99600 1.000 29.14691 161 LEU B CA 1
ATOM 1218 C C . LEU A 1 183 ? 19.98400 15.19200 24.00200 1.000 31.51222 161 LEU B C 1
ATOM 1219 O O . LEU A 1 183 ? 19.60400 16.20500 24.59700 1.000 30.17402 161 LEU B O 1
ATOM 1224 N N . GLY A 1 184 ? 19.15700 14.38900 23.33200 1.000 28.63644 162 GLY B N 1
ATOM 1225 C CA . GLY A 1 184 ? 17.71200 14.55400 23.32500 1.000 30.10388 162 GLY B CA 1
ATOM 1226 C C . GLY A 1 184 ? 17.17100 15.62100 22.39500 1.000 29.95775 162 GLY B C 1
ATOM 1227 O O . GLY A 1 184 ? 15.94400 15.76400 22.29300 1.000 31.41399 162 GLY B O 1
ATOM 1228 N N . GLU A 1 185 ? 18.03700 16.36200 21.69900 1.000 29.87261 163 GLU B N 1
ATOM 1229 C CA . GLU A 1 185 ? 17.56700 17.48700 20.89400 1.000 30.75064 163 GLU B CA 1
ATOM 1230 C C . GLU A 1 185 ? 16.75900 17.02100 19.68900 1.000 34.84907 163 GLU B C 1
ATOM 1231 O O . GLU A 1 185 ? 15.76100 17.65700 19.32700 1.000 33.37434 163 GLU B O 1
ATOM 1237 N N . ALA A 1 186 ? 17.15500 15.90600 19.06000 1.000 31.95671 164 ALA B N 1
ATOM 1238 C CA . ALA A 1 186 ? 16.38400 15.41200 17.92200 1.000 30.99964 164 ALA B CA 1
ATOM 1239 C C . ALA A 1 186 ? 15.04000 14.85200 18.36000 1.000 32.61563 164 ALA B C 1
ATOM 1240 O O . ALA A 1 186 ? 14.05100 14.96900 17.62200 1.000 33.81978 164 ALA B O 1
ATOM 1242 N N . GLY A 1 187 ? 14.97700 14.24600 19.54900 1.000 31.42326 165 GLY B N 1
ATOM 1243 C C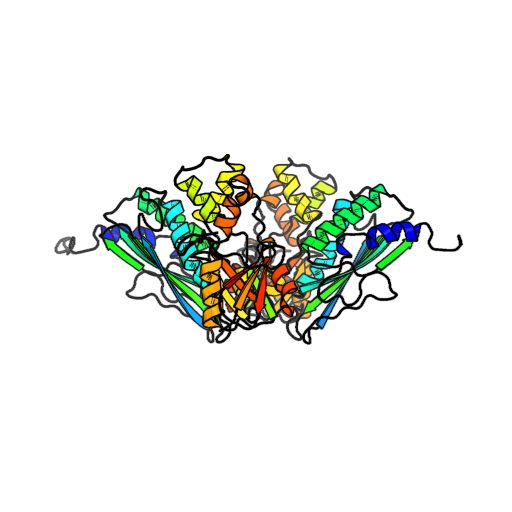A . GLY A 1 187 ? 13.69600 13.79400 20.06200 1.000 33.42306 165 GLY B CA 1
ATOM 1244 C C . GLY A 1 187 ? 12.75900 14.95400 20.34000 1.000 35.90057 165 GLY B C 1
ATOM 1245 O O . GLY A 1 187 ? 11.56500 14.88900 20.04500 1.000 37.41261 165 GLY B O 1
ATOM 1246 N N . ALA A 1 188 ? 13.29600 16.03800 20.89700 1.000 33.49716 166 ALA B N 1
ATOM 1247 C CA . ALA A 1 188 ? 12.50600 17.25000 21.07000 1.000 36.61846 166 ALA B CA 1
ATOM 1248 C C . ALA A 1 188 ? 12.05900 17.80100 19.72100 1.000 38.88400 166 ALA B C 1
ATOM 1249 O O . ALA A 1 188 ? 10.89000 18.16600 19.53500 1.000 37.11679 166 ALA B O 1
ATOM 1251 N N . ALA A 1 189 ? 12.99300 17.87400 18.76400 1.000 34.63426 167 ALA B N 1
ATOM 1252 C CA . ALA A 1 189 ? 12.67100 18.37200 17.43000 1.000 35.64226 167 ALA B CA 1
ATOM 1253 C C . ALA A 1 189 ? 11.53400 17.59200 16.79200 1.000 35.09561 167 ALA B C 1
ATOM 1254 O O . ALA A 1 189 ? 10.73300 18.16200 16.04600 1.000 38.19558 167 ALA B O 1
ATOM 1256 N N . LEU A 1 190 ? 11.44200 16.29400 17.07200 1.000 32.57349 168 LEU B N 1
ATOM 1257 C CA . LEU A 1 190 ? 10.39200 15.49900 16.45900 1.000 36.86671 168 LEU B CA 1
ATOM 1258 C C . LEU A 1 190 ? 9.01300 15.96600 16.91000 1.000 41.44440 168 LEU B C 1
ATOM 1259 O O . LEU A 1 190 ? 8.04100 15.85900 16.14900 1.000 38.79538 168 LEU B O 1
ATOM 1264 N N . GLU A 1 191 ? 8.91600 16.51500 18.12500 1.000 37.30252 169 GLU B N 1
ATOM 1265 C CA . GLU A 1 191 ? 7.65600 17.09400 18.57500 1.000 40.79195 169 GLU B CA 1
ATOM 1266 C C . GLU A 1 191 ? 7.23800 18.25000 17.67200 1.000 39.68247 169 GLU B C 1
ATOM 1267 O O . GLU A 1 191 ? 6.04800 18.43600 17.39700 1.000 40.78685 169 GLU B O 1
ATOM 1273 N N . LEU A 1 192 ? 8.21200 19.04200 17.21600 1.000 35.40661 170 LEU B N 1
ATOM 1274 C CA . LEU A 1 192 ? 7.94000 20.14200 16.29700 1.000 38.06569 170 LEU B CA 1
ATOM 1275 C C . LEU A 1 192 ? 7.65500 19.62900 14.89300 1.000 40.88391 170 LEU B C 1
ATOM 1276 O O . LEU A 1 192 ? 6.75500 20.13300 14.21100 1.000 35.59774 170 LEU B O 1
ATOM 1281 N N . VAL A 1 193 ? 8.43100 18.64000 14.44000 1.000 37.13856 171 VAL B N 1
ATOM 1282 C CA . VAL A 1 193 ? 8.25700 18.10400 13.09100 1.000 37.65689 171 VAL B CA 1
ATOM 1283 C C . VAL A 1 193 ? 6.84800 17.55800 12.91700 1.000 40.85668 171 VAL B C 1
ATOM 1284 O O . VAL A 1 193 ? 6.18400 17.81100 11.90100 1.000 38.39332 171 VAL B O 1
ATOM 1288 N N . LEU A 1 194 ? 6.36800 16.81000 13.91200 1.000 36.81242 172 LEU B N 1
ATOM 1289 C CA . LEU A 1 194 ? 5.01800 16.25800 13.89800 1.000 41.52151 172 LEU B CA 1
ATOM 1290 C C . LEU A 1 194 ? 3.95600 17.25400 14.34300 1.000 39.92372 172 LEU B C 1
ATOM 1291 O O . LEU A 1 194 ? 2.78500 16.87200 14.43300 1.000 41.28560 172 LEU B O 1
ATOM 1296 N N . GLU A 1 195 ? 4.33900 18.50000 14.63600 1.000 39.10735 173 GLU B N 1
ATOM 1297 C CA . GLU A 1 195 ? 3.40700 19.54500 15.07200 1.000 42.85811 173 GLU B CA 1
ATOM 1298 C C . GLU A 1 195 ? 2.59700 19.12200 16.29600 1.000 47.74880 173 GLU B C 1
ATOM 1299 O O . GLU A 1 195 ? 1.46200 19.56000 16.49200 1.000 47.75112 173 GLU B O 1
ATOM 1305 N N . ARG A 1 196 ? 3.17400 18.26700 17.13900 1.000 46.49483 174 ARG B N 1
ATOM 1306 C CA . ARG A 1 196 ? 2.56500 18.00800 18.43600 1.000 45.70431 174 ARG B CA 1
ATOM 1307 C C . ARG A 1 196 ? 2.78900 19.15600 19.40700 1.000 46.54250 174 ARG B C 1
ATOM 1308 O O . ARG A 1 196 ? 1.99700 19.32400 20.34000 1.000 51.76946 174 ARG B O 1
ATOM 1316 N N . ARG A 1 197 ? 3.83300 19.95800 19.19300 1.000 45.05688 175 ARG B N 1
ATOM 1317 C CA . ARG A 1 197 ? 4.10600 21.15000 19.98100 1.000 46.57079 175 ARG B CA 1
ATOM 1318 C C . ARG A 1 197 ? 4.46000 22.30900 19.06200 1.000 45.02130 175 ARG B C 1
ATOM 1319 O O . ARG A 1 197 ? 4.81300 22.12200 17.89500 1.000 45.46627 175 ARG B O 1
ATOM 1327 N N . SER A 1 198 ? 4.38600 23.51300 19.61900 1.000 49.47566 176 SER B N 1
ATOM 1328 C CA . SER A 1 198 ? 4.77900 24.73700 18.94100 1.000 48.56167 176 SER B CA 1
ATOM 1329 C C . SER A 1 198 ? 5.96700 25.34800 19.66600 1.000 47.78894 176 SER B C 1
ATOM 1330 O O . SER A 1 198 ? 6.24800 25.01100 20.81900 1.000 51.66382 176 SER B O 1
ATOM 1333 N N . ALA A 1 199 ? 6.65200 26.26800 18.98600 1.000 47.97168 177 ALA B N 1
ATOM 1334 C CA . ALA A 1 199 ? 7.75500 26.99500 19.60500 1.000 47.25794 177 ALA B CA 1
ATOM 1335 C C . ALA A 1 199 ? 8.14200 28.20100 18.76000 1.000 52.79299 177 ALA B C 1
ATOM 1336 O O . ALA A 1 199 ? 7.95200 28.18800 17.53700 1.000 55.28312 177 ALA B O 1
ATOM 1338 N N . PRO A 1 200 ? 8.68700 29.25700 19.36000 1.000 58.68027 178 PRO B N 1
ATOM 1339 C CA . PRO A 1 200 ? 9.19600 30.36800 18.55400 1.000 57.20975 178 PRO B CA 1
ATOM 1340 C C . PRO A 1 200 ? 10.49300 29.98500 17.86200 1.000 56.26200 178 PRO B C 1
ATOM 1341 O O . PRO A 1 200 ? 11.20900 29.07100 18.28100 1.000 54.46916 178 PRO B O 1
ATOM 1345 N N . ALA A 1 201 ? 10.79800 30.73400 16.79900 1.000 54.86123 179 ALA B N 1
ATOM 1346 C CA . ALA A 1 201 ? 11.92600 30.40800 15.92900 1.000 56.68394 179 ALA B CA 1
ATOM 1347 C C . ALA A 1 201 ? 13.22600 30.22000 16.70700 1.000 56.72792 179 ALA B C 1
ATOM 1348 O O . ALA A 1 201 ? 14.05100 29.36900 16.35100 1.000 55.29936 179 ALA B O 1
ATOM 1350 N N . GLU A 1 202 ? 13.42400 30.99700 17.77900 1.000 56.51991 180 GLU B N 1
ATOM 1351 C CA . GLU A 1 202 ? 14.65200 30.87900 18.56500 1.000 57.05894 180 GLU B CA 1
ATOM 1352 C C . GLU A 1 202 ? 14.78200 29.50100 19.20400 1.000 52.37397 180 GLU B C 1
ATOM 1353 O O . GLU A 1 202 ? 15.90200 29.04100 19.46500 1.000 51.30090 180 GLU B O 1
ATOM 1359 N N . VAL A 1 203 ? 13.65700 28.84600 19.48300 1.000 51.45834 181 VAL B N 1
ATOM 1360 C CA . VAL A 1 203 ? 13.65400 27.47400 19.96900 1.000 51.17912 181 VAL B CA 1
ATOM 1361 C C . VAL A 1 203 ? 13.52800 26.46700 18.83300 1.000 45.33626 181 VAL B C 1
ATOM 1362 O O . VAL A 1 203 ? 14.24700 25.46800 18.81700 1.000 43.86537 181 VAL B O 1
ATOM 1366 N N . ALA A 1 204 ? 12.61900 26.70100 17.88500 1.000 47.98532 182 ALA B N 1
ATOM 1367 C CA . ALA A 1 204 ? 12.36900 25.70000 16.85500 1.000 46.94708 182 ALA B CA 1
ATOM 1368 C C . ALA A 1 204 ? 13.58200 25.50600 15.94900 1.000 45.22326 182 ALA B C 1
ATOM 1369 O O . ALA A 1 204 ? 13.93900 24.36900 15.62000 1.000 40.24237 182 ALA B O 1
ATOM 1371 N N . GLU A 1 205 ? 14.24000 26.59500 15.55700 1.000 46.00082 183 GLU B N 1
ATOM 1372 C CA . GLU A 1 205 ? 15.29700 26.49500 14.55200 1.000 47.73378 183 GLU B CA 1
ATOM 1373 C C . GLU A 1 205 ? 16.48600 25.66300 15.01600 1.000 44.20601 183 GLU B C 1
ATOM 1374 O O . GLU A 1 205 ? 16.93300 24.78900 14.24800 1.000 41.68630 183 GLU B O 1
ATOM 1380 N N . PRO A 1 206 ? 17.04100 25.85100 16.21900 1.000 43.32645 184 PRO B N 1
ATOM 1381 C CA . PRO A 1 206 ? 18.16500 24.98800 16.62200 1.000 40.37917 184 PRO B CA 1
ATOM 1382 C C . PRO A 1 206 ? 17.79100 23.51800 16.74800 1.000 38.55932 184 PRO B C 1
ATOM 1383 O O . PRO A 1 206 ? 18.60900 22.64800 16.42200 1.000 40.28745 184 PRO B O 1
ATOM 1387 N N . LEU A 1 207 ? 16.58100 23.21000 17.21200 1.000 37.58156 185 LEU B N 1
ATOM 1388 C CA . LEU A 1 207 ? 16.18900 21.81200 17.38000 1.000 38.32163 185 LEU B CA 1
ATOM 1389 C C . LEU A 1 207 ? 15.94200 21.14700 16.03000 1.000 36.76919 185 LEU B C 1
ATOM 1390 O O . LEU A 1 207 ? 16.38400 20.01700 15.78700 1.000 33.77201 185 LEU B O 1
ATOM 1395 N N . LEU A 1 208 ? 15.21100 21.82600 15.14800 1.000 33.49615 186 LEU B N 1
ATOM 1396 C CA . LEU A 1 208 ? 14.94800 21.26600 13.82700 1.000 35.88809 186 LEU B CA 1
ATOM 1397 C C . LEU A 1 208 ? 16.24600 20.98300 13.07800 1.000 33.94325 186 LEU B C 1
ATOM 1398 O O . LEU A 1 208 ? 16.34700 19.98800 12.35100 1.000 33.45631 186 LEU B O 1
ATOM 1403 N N . ALA A 1 209 ? 17.25900 21.83500 13.26000 1.000 33.31920 187 ALA B N 1
ATOM 1404 C CA . ALA A 1 209 ? 18.54200 21.59200 12.61200 1.000 34.55011 187 ALA B CA 1
ATOM 1405 C C . ALA A 1 209 ? 19.17200 20.29300 13.09600 1.000 34.07056 187 ALA B C 1
ATOM 1406 O O . ALA A 1 209 ? 19.93800 19.65900 12.36000 1.000 30.17564 187 ALA B O 1
ATOM 1408 N N . ARG A 1 210 ? 18.85400 19.87300 14.31900 1.000 31.58195 188 ARG B N 1
ATOM 1409 C CA . ARG A 1 210 ? 19.40000 18.62000 14.82500 1.000 33.22157 188 ARG B CA 1
ATOM 1410 C C . ARG A 1 210 ? 18.68800 17.41500 14.22500 1.000 31.23322 188 ARG B C 1
ATOM 1411 O O . ARG A 1 210 ? 19.30100 16.35000 14.07000 1.000 31.46826 188 ARG B O 1
ATOM 1419 N N . TYR A 1 211 ? 17.40400 17.56400 13.88300 1.000 29.64270 189 TYR B N 1
ATOM 1420 C CA . TYR A 1 211 ? 16.68300 16.47600 13.24500 1.000 29.30299 189 TYR B CA 1
ATOM 1421 C C . TYR A 1 211 ? 17.04700 16.36100 11.76800 1.000 31.48298 189 TYR B C 1
ATOM 1422 O O . TYR A 1 211 ? 17.36500 15.26500 11.28800 1.000 27.61121 189 TYR B O 1
ATOM 1431 N N . TRP A 1 212 ? 17.00100 17.48100 11.03100 1.000 27.87560 190 TRP B N 1
ATOM 1432 C CA . TRP A 1 212 ? 17.21400 17.44800 9.59000 1.000 30.32124 190 TRP B CA 1
ATOM 1433 C C . TRP A 1 212 ? 18.67900 17.50600 9.19800 1.000 28.00303 190 TRP B C 1
ATOM 1434 O O . TRP A 1 212 ? 19.03700 16.98200 8.13500 1.000 27.07594 190 TRP B O 1
ATOM 1445 N N . THR A 1 213 ? 19.54100 18.13700 10.00700 1.000 26.56637 191 THR B N 1
ATOM 1446 C CA . THR A 1 213 ? 20.94600 18.32400 9.64000 1.000 27.17499 191 THR B CA 1
ATOM 1447 C C . THR A 1 213 ? 21.86400 18.05300 10.83100 1.000 28.98576 191 THR B C 1
ATOM 1448 O O . THR A 1 213 ? 22.69100 18.89500 11.19500 1.000 29.58254 191 THR B O 1
ATOM 1452 N N . PRO A 1 214 ? 21.77800 16.86600 11.44100 1.000 27.02469 192 PRO B N 1
ATOM 1453 C CA . PRO A 1 214 ? 22.75600 16.53100 12.48600 1.000 29.71274 192 PRO B CA 1
ATOM 1454 C C . PRO A 1 214 ? 24.15200 16.48900 11.88700 1.000 30.13847 192 PRO B C 1
ATOM 1455 O O . PRO A 1 214 ? 24.38000 15.85400 10.86100 1.000 33.71678 192 PRO B O 1
ATOM 1459 N N . ALA A 1 215 ? 25.08400 17.20600 12.51100 1.000 29.54571 193 ALA B N 1
ATOM 1460 C CA . ALA A 1 215 ? 26.44300 17.25400 11.98600 1.000 28.30959 193 ALA B CA 1
ATOM 1461 C C . ALA A 1 215 ? 27.20900 16.01200 12.42500 1.000 27.38419 193 ALA B C 1
ATOM 1462 O O . ALA A 1 215 ? 27.43200 15.83200 13.62800 1.000 26.81151 193 ALA B O 1
ATOM 1464 N N . PRO A 1 216 ? 27.60600 15.12300 11.50200 1.000 26.96524 194 PRO B N 1
ATOM 1465 C CA . PRO A 1 216 ? 28.43700 13.97800 11.90400 1.000 25.71763 194 PRO B CA 1
ATOM 1466 C C . PRO A 1 216 ? 29.72100 14.45900 12.56400 1.000 26.08260 194 PRO B C 1
ATOM 1467 O O . PRO A 1 216 ? 30.35800 15.41100 12.10200 1.000 22.56199 194 PRO B O 1
ATOM 1471 N N . GLN A 1 217 ? 30.10000 13.79500 13.65700 1.000 25.35233 195 GLN B N 1
ATOM 1472 C CA . GLN A 1 217 ? 31.17600 14.29800 14.51300 1.000 22.12794 195 GLN B CA 1
ATOM 1473 C C . GLN A 1 217 ? 32.54100 13.78400 14.04700 1.000 22.16876 195 GLN B C 1
ATOM 1474 O O . GLN A 1 217 ? 33.30500 13.18600 14.80200 1.000 23.02045 195 GLN B O 1
ATOM 1480 N N . PHE A 1 218 ? 32.86000 14.05200 12.77100 1.000 24.11427 196 PHE B N 1
ATOM 1481 C CA . PHE A 1 218 ? 34.12300 13.56700 12.21000 1.000 23.46780 196 PHE B CA 1
ATOM 1482 C C . PHE A 1 218 ? 35.32300 14.02400 13.03100 1.000 21.65910 196 PHE B C 1
ATOM 1483 O O . PHE A 1 218 ? 36.25600 13.24800 13.27200 1.000 21.61844 196 PHE B O 1
ATOM 1491 N N . GLY A 1 219 ? 35.33300 15.29400 13.44000 1.000 24.17684 197 GLY B N 1
ATOM 1492 C CA . GLY A 1 219 ? 36.48700 15.80800 14.15600 1.000 21.93810 197 GLY B CA 1
ATOM 1493 C C . GLY A 1 219 ? 36.69500 15.11000 15.48600 1.000 23.59554 197 GLY B C 1
ATOM 1494 O O . GLY A 1 219 ? 37.83000 14.85200 15.89400 1.000 22.39802 197 GLY B O 1
ATOM 1495 N N . LEU A 1 220 ? 35.60100 14.77700 16.17200 1.000 21.20510 198 LEU B N 1
ATOM 1496 C CA . LEU A 1 220 ? 35.74500 14.06400 17.43600 1.000 23.45842 198 LEU B CA 1
ATOM 1497 C C . LEU A 1 220 ? 36.27300 12.65400 17.19900 1.000 25.27007 198 LEU B C 1
ATOM 1498 O O . LEU A 1 220 ? 37.20600 12.19800 17.87900 1.000 21.74625 198 LEU B O 1
ATOM 1503 N N . GLY A 1 221 ? 35.69600 11.94400 16.22600 1.000 20.56200 199 GLY B N 1
ATOM 1504 C CA . GLY A 1 221 ? 36.19700 10.61300 15.92100 1.000 20.39615 199 GLY B CA 1
ATOM 1505 C C . GLY A 1 221 ? 37.67200 10.61100 15.59600 1.000 22.20035 199 GLY B C 1
ATOM 1506 O O . GLY A 1 221 ? 38.42200 9.75200 16.06300 1.000 20.14376 199 GLY B O 1
ATOM 1507 N N . LEU A 1 222 ? 38.11700 11.59700 14.80600 1.000 21.35555 200 LEU B N 1
ATOM 1508 C CA . LEU A 1 222 ? 39.53100 11.69000 14.46900 1.000 22.39887 200 LEU B CA 1
ATOM 1509 C C . LEU A 1 222 ? 40.36900 11.99600 15.70700 1.000 24.13228 200 LEU B C 1
ATOM 1510 O O . LEU A 1 222 ? 41.45500 11.43300 15.88900 1.000 21.84911 200 LEU B O 1
ATOM 1515 N N . ALA A 1 223 ? 39.87400 12.88700 16.56500 1.000 25.11771 201 ALA B N 1
ATOM 1516 C CA . ALA A 1 223 ? 40.60500 13.23700 17.78200 1.000 24.59585 201 ALA B CA 1
ATOM 1517 C C . ALA A 1 223 ? 40.75100 12.04700 18.71500 1.000 27.01404 201 ALA B C 1
ATOM 1518 O O . ALA A 1 223 ? 41.72700 11.97000 19.47100 1.000 28.82586 201 ALA B O 1
ATOM 1520 N N . LEU A 1 224 ? 39.80000 11.10300 18.67500 1.000 22.47621 202 LEU B N 1
ATOM 1521 C CA . LEU A 1 224 ? 39.81200 9.96800 19.58900 1.000 24.40278 202 LEU B CA 1
ATOM 1522 C C . LEU A 1 224 ? 40.70400 8.81500 19.14100 1.000 22.35304 202 LEU B C 1
ATOM 1523 O O . LEU A 1 224 ? 40.89600 7.87900 19.92500 1.000 26.84695 202 LEU B O 1
ATOM 1528 N N . ARG A 1 225 ? 41.25200 8.83900 17.92300 1.000 24.15181 203 ARG B N 1
ATOM 1529 C CA . ARG A 1 225 ? 42.12200 7.75100 17.48000 1.000 23.90019 203 ARG B CA 1
ATOM 1530 C C . ARG A 1 225 ? 43.26800 7.53600 18.45600 1.000 27.08584 203 ARG B C 1
ATOM 1531 O O . ARG A 1 225 ? 43.96600 8.48100 18.82400 1.000 26.45113 203 ARG B O 1
ATOM 1539 N N . GLY A 1 226 ? 43.47800 6.27800 18.84000 1.000 26.26451 204 GLY B N 1
ATOM 1540 C CA . GLY A 1 226 ? 44.50300 5.94300 19.80500 1.000 28.35563 204 GLY B CA 1
ATOM 1541 C C . GLY A 1 226 ? 44.25700 6.44400 21.21300 1.000 28.71611 204 GLY B C 1
ATOM 1542 O O . GLY A 1 226 ? 45.12200 6.25200 22.07600 1.000 28.69426 204 GLY B O 1
ATOM 1543 N N . LYS A 1 227 ? 43.12100 7.09000 21.48100 1.000 26.23491 205 LYS B N 1
ATOM 1544 C CA . LYS A 1 227 ? 42.84900 7.62300 22.81300 1.000 25.67520 205 LYS B CA 1
ATOM 1545 C C . LYS A 1 227 ? 41.60400 7.01400 23.44000 1.000 27.12240 205 LYS B C 1
ATOM 1546 O O . LYS A 1 227 ? 41.67400 6.48700 24.56100 1.000 26.01518 205 LYS B O 1
ATOM 1552 N N . ALA A 1 228 ? 40.45800 7.07000 22.76200 1.000 25.85436 206 ALA B N 1
ATOM 1553 C CA . ALA A 1 228 ? 39.27900 6.39600 23.29700 1.000 26.45451 206 ALA B CA 1
ATOM 1554 C C . ALA A 1 228 ? 39.54200 4.90200 23.40400 1.000 23.35930 206 ALA B C 1
ATOM 1555 O O . ALA A 1 228 ? 40.19100 4.31100 22.54200 1.000 25.94159 206 ALA B O 1
ATOM 1557 N N . SER A 1 229 ? 39.07700 4.28900 24.49800 1.000 23.54458 207 SER B N 1
ATOM 1558 C CA . SER A 1 229 ? 39.14600 2.83300 24.56600 1.000 25.13159 207 SER B CA 1
ATOM 1559 C C . SER A 1 229 ? 37.98700 2.18600 23.81300 1.000 22.13830 207 SER B C 1
ATOM 1560 O O . SER A 1 229 ? 38.11900 1.05300 23.34100 1.000 23.77490 207 SER B O 1
ATOM 1563 N N . ALA A 1 230 ? 36.86800 2.89000 23.67100 1.000 24.90764 208 ALA B N 1
ATOM 1564 C CA . ALA A 1 230 ? 35.74800 2.37900 22.88300 1.000 24.98645 208 ALA B CA 1
ATOM 1565 C C . ALA A 1 230 ? 34.83500 3.53700 22.48600 1.000 23.98594 208 ALA B C 1
ATOM 1566 O O . ALA A 1 230 ? 34.83100 4.58900 23.12900 1.000 21.48045 208 ALA B O 1
ATOM 1568 N N . ALA A 1 231 ? 34.06500 3.34400 21.40600 1.000 20.54853 209 ALA B N 1
ATOM 1569 C CA . ALA A 1 231 ? 33.14000 4.38400 20.96700 1.000 20.17207 209 ALA B CA 1
ATOM 1570 C C . ALA A 1 231 ? 32.08700 3.81700 20.01700 1.000 19.14759 209 ALA B C 1
ATOM 1571 O O . ALA A 1 231 ? 32.27900 2.76900 19.40100 1.000 21.62020 209 ALA B O 1
ATOM 1573 N N . LEU A 1 232 ? 30.97400 4.54400 19.90300 1.000 18.08917 210 LEU B N 1
ATOM 1574 C CA . LEU A 1 232 ? 30.02200 4.41500 18.79900 1.000 20.04826 210 LEU B CA 1
ATOM 1575 C C . LEU A 1 232 ? 29.22200 5.71100 18.74100 1.000 21.16881 210 LEU B C 1
ATOM 1576 O O . LEU A 1 232 ? 29.39000 6.59300 19.58400 1.000 22.17483 210 LEU B O 1
ATOM 1581 N N . ASP A 1 233 ? 28.36000 5.84200 17.72900 1.000 19.60234 211 ASP B N 1
ATOM 1582 C CA . ASP A 1 233 ? 27.46700 6.99500 17.66400 1.000 17.85771 211 ASP B CA 1
ATOM 1583 C C . ASP A 1 233 ? 26.09800 6.62700 18.23600 1.000 24.97950 211 ASP B C 1
ATOM 1584 O O . ASP A 1 233 ? 25.64600 5.48300 18.12600 1.000 19.83157 211 ASP B O 1
ATOM 1589 N N . ILE A 1 234 ? 25.46000 7.58800 18.90300 1.000 22.15932 212 ILE B N 1
ATOM 1590 C CA . ILE A 1 234 ? 24.14500 7.34100 19.49500 1.000 20.27800 212 ILE B CA 1
ATOM 1591 C C . ILE A 1 234 ? 23.10900 7.49400 18.38700 1.000 23.07582 212 ILE B C 1
ATOM 1592 O O . ILE A 1 234 ? 22.83100 8.60600 17.93400 1.000 23.17437 212 ILE B O 1
ATOM 1597 N N . SER A 1 235 ? 22.54800 6.37600 17.93400 1.000 22.12480 213 SER B N 1
ATOM 1598 C CA . SER A 1 235 ? 21.45100 6.41200 16.97700 1.000 23.93302 213 SER B CA 1
ATOM 1599 C C . SER A 1 235 ? 20.12000 6.00400 17.59200 1.000 26.94927 213 SER B C 1
ATOM 1600 O O . SER A 1 235 ? 19.08500 6.57600 17.24800 1.000 28.20910 213 SER B O 1
ATOM 1603 N N . ASP A 1 236 ? 20.11800 5.03600 18.50400 1.000 27.02097 214 ASP B N 1
ATOM 1604 C CA . ASP A 1 236 ? 18.87500 4.55000 19.09400 1.000 30.01677 214 ASP B CA 1
ATOM 1605 C C . ASP A 1 236 ? 18.53000 5.20300 20.42000 1.000 29.57412 214 ASP B C 1
ATOM 1606 O O . ASP A 1 236 ? 17.34700 5.31400 20.74700 1.000 31.42372 214 ASP B O 1
ATOM 1611 N N . GLY A 1 237 ? 19.52100 5.64600 21.18500 1.000 27.46149 215 GLY B N 1
ATOM 1612 C CA . GLY A 1 237 ? 19.26600 6.29800 22.45700 1.000 26.05087 215 GLY B CA 1
ATOM 1613 C C . GLY A 1 237 ? 20.46500 6.13400 23.36600 1.000 24.03213 215 GLY B C 1
ATOM 1614 O O . GLY A 1 237 ? 21.21100 5.15700 23.23300 1.000 23.50058 215 GLY B O 1
ATOM 1615 N N . LEU A 1 238 ? 20.67500 7.07400 24.29400 1.000 22.74181 216 LEU B N 1
ATOM 1616 C CA . LEU A 1 238 ? 21.87100 7.02300 25.12900 1.000 21.55709 216 LEU B CA 1
ATOM 1617 C C . LEU A 1 238 ? 22.01200 5.67500 25.83000 1.000 20.10380 216 LEU B C 1
ATOM 1618 O O . LEU A 1 238 ? 23.04000 5.00200 25.71900 1.000 20.72654 216 LEU B O 1
ATOM 1623 N N . LEU A 1 239 ? 20.99300 5.27700 26.59200 1.000 22.98168 217 LEU B N 1
ATOM 1624 C CA . LEU A 1 239 ? 21.14500 4.07500 27.41000 1.000 24.66439 217 LEU B CA 1
ATOM 1625 C C . LEU A 1 239 ? 21.25000 2.82900 26.54300 1.000 23.38576 217 LEU B C 1
ATOM 1626 O O . LEU A 1 239 ? 22.03700 1.92400 26.84400 1.000 24.52827 217 LEU B O 1
ATOM 1631 N N . ALA A 1 240 ? 20.46100 2.76600 25.46800 1.000 24.22972 218 ALA B N 1
ATOM 1632 C CA . ALA A 1 240 ? 20.52500 1.61700 24.56800 1.000 25.07162 218 ALA B CA 1
ATOM 1633 C C . ALA A 1 240 ? 21.91300 1.47700 23.94800 1.000 25.28300 218 ALA B C 1
ATOM 1634 O O . ALA A 1 240 ? 22.49700 0.38300 23.92700 1.000 25.18884 218 ALA B O 1
ATOM 1636 N N . ASP A 1 241 ? 22.47200 2.57900 23.45000 1.000 23.42861 219 ASP B N 1
ATOM 1637 C CA . ASP A 1 241 ? 23.75900 2.46300 22.77400 1.000 23.63638 219 ASP B CA 1
ATOM 1638 C C . ASP A 1 241 ? 24.92500 2.28600 23.74600 1.000 22.65380 219 ASP B C 1
ATOM 1639 O O . ASP A 1 241 ? 25.91900 1.63700 23.38500 1.000 23.14715 219 ASP B O 1
ATOM 1644 N N . CYS A 1 242 ? 24.82800 2.80500 24.98300 1.000 23.99963 220 CYS B N 1
ATOM 1645 C CA . CYS A 1 242 ? 25.80300 2.41900 25.99800 1.000 22.55149 220 CYS B CA 1
ATOM 1646 C C . CYS A 1 242 ? 25.87400 0.90700 26.14100 1.000 23.94221 220 CYS B C 1
ATOM 1647 O O . CYS A 1 242 ? 26.95300 0.35300 26.38800 1.000 23.03333 220 CYS B O 1
ATOM 1650 N N . GLY A 1 243 ? 24.73900 0.22200 25.97700 1.000 23.34423 221 GLY B N 1
ATOM 1651 C CA . GLY A 1 243 ? 24.73400 -1.22400 26.12700 1.000 24.19577 221 GLY B CA 1
ATOM 1652 C C . GLY A 1 243 ? 25.62400 -1.93500 25.13000 1.000 26.49089 221 GLY B C 1
ATOM 1653 O O . GLY A 1 243 ? 26.15800 -3.00700 25.42700 1.000 24.95234 221 GLY B O 1
ATOM 1654 N N . HIS A 1 244 ? 25.80400 -1.35600 23.93800 1.000 24.16696 222 HIS B N 1
ATOM 1655 C CA . HIS A 1 244 ? 26.69700 -1.98200 22.96800 1.000 23.87194 222 HIS B CA 1
ATOM 1656 C C . HIS A 1 244 ? 28.14700 -1.93800 23.44100 1.000 24.57475 222 HIS B C 1
ATOM 1657 O O . HIS A 1 244 ? 28.88700 -2.90600 23.25500 1.000 24.37625 222 HIS B O 1
ATOM 1664 N N . ILE A 1 245 ? 28.57900 -0.83800 24.06700 1.000 23.43353 223 ILE B N 1
ATOM 1665 C CA . ILE A 1 245 ? 29.93900 -0.82200 24.60100 1.000 23.77213 223 ILE B CA 1
ATOM 1666 C C . ILE A 1 245 ? 30.05500 -1.79100 25.77100 1.000 22.91692 223 ILE B C 1
ATOM 1667 O O . ILE A 1 245 ? 31.00800 -2.57400 25.86300 1.000 22.67829 223 ILE B O 1
ATOM 1672 N N . ALA A 1 246 ? 29.08000 -1.75500 26.67800 1.000 21.80048 224 ALA B N 1
ATOM 1673 C CA . ALA A 1 246 ? 29.15200 -2.58700 27.87800 1.000 22.86464 224 ALA B CA 1
ATOM 1674 C C . ALA A 1 246 ? 29.27600 -4.06000 27.51200 1.000 24.66155 224 ALA B C 1
ATOM 1675 O O . ALA A 1 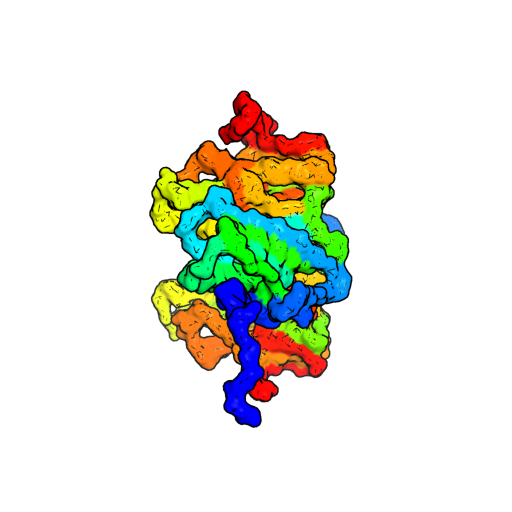246 ? 30.11600 -4.78300 28.05900 1.000 26.43445 224 ALA B O 1
ATOM 1677 N N . ARG A 1 247 ? 28.45700 -4.51400 26.56200 1.000 25.22516 225 ARG B N 1
ATOM 1678 C CA . ARG A 1 247 ? 28.46600 -5.91800 26.16300 1.000 26.84794 225 ARG B CA 1
ATOM 1679 C C . ARG A 1 247 ? 29.69700 -6.27600 25.33100 1.000 25.95120 225 ARG B C 1
ATOM 1680 O O . ARG A 1 247 ? 30.27900 -7.35300 25.51200 1.000 27.30570 225 ARG B O 1
ATOM 1688 N N . ALA A 1 248 ? 30.11100 -5.40900 24.40200 1.000 25.72316 226 ALA B N 1
ATOM 1689 C CA . ALA A 1 248 ? 31.27400 -5.75900 23.58400 1.000 24.29837 226 ALA B CA 1
ATOM 1690 C C . ALA A 1 248 ? 32.55900 -5.74300 24.40200 1.000 25.89737 226 ALA B C 1
ATOM 1691 O O . ALA A 1 248 ? 33.49500 -6.49900 24.10100 1.000 27.55222 226 ALA B O 1
ATOM 1693 N N . SER A 1 249 ? 32.61500 -4.90700 25.44100 1.000 25.20187 227 SER B N 1
ATOM 1694 C CA . SER A 1 249 ? 33.79000 -4.77800 26.29600 1.000 26.87718 227 SER B CA 1
ATOM 1695 C C . SER A 1 249 ? 33.72800 -5.64700 27.54700 1.000 28.74418 227 SER B C 1
ATOM 1696 O O . SER A 1 249 ? 34.76500 -5.85700 28.18400 1.000 28.57570 227 SER B O 1
ATOM 1699 N N . GLY A 1 250 ? 32.54700 -6.14300 27.91600 1.000 28.23231 228 GLY B N 1
ATOM 1700 C CA . GLY A 1 250 ? 32.40100 -6.97500 29.09900 1.000 27.49974 228 GLY B CA 1
ATOM 1701 C C . GLY A 1 250 ? 32.61100 -6.21200 30.39200 1.000 29.03850 228 GLY B C 1
ATOM 1702 O O . GLY A 1 250 ? 33.34600 -6.65700 31.27900 1.000 31.16889 228 GLY B O 1
ATOM 1703 N N . VAL A 1 251 ? 31.96300 -5.05300 30.50900 1.000 29.28029 229 VAL B N 1
ATOM 1704 C CA . VAL A 1 251 ? 32.12900 -4.14600 31.63900 1.000 27.45944 229 VAL B CA 1
ATOM 1705 C C . VAL A 1 251 ? 30.77200 -3.54400 31.97300 1.000 24.58353 229 VAL B C 1
ATOM 1706 O O . VAL A 1 251 ? 29.79200 -3.72300 31.25000 1.000 27.30433 229 VAL B O 1
ATOM 1710 N N . ALA A 1 252 ? 30.73000 -2.80200 33.07400 1.000 26.39028 230 ALA B N 1
ATOM 1711 C CA . ALA A 1 252 ? 29.56400 -2.01800 33.44300 1.000 25.38252 230 ALA B CA 1
ATOM 1712 C C . ALA A 1 252 ? 29.78700 -0.55800 33.07100 1.000 25.07002 230 ALA B C 1
ATOM 1713 O O . ALA A 1 252 ? 30.85700 0.00100 33.33500 1.000 27.22285 230 ALA B O 1
ATOM 1715 N N . LEU A 1 253 ? 28.75800 0.06800 32.51200 1.000 27.08930 231 LEU B N 1
ATOM 1716 C CA . LEU A 1 253 ? 28.76300 1.49700 32.23100 1.000 25.83508 231 LEU B CA 1
ATOM 1717 C C . LEU A 1 253 ? 27.79400 2.19000 33.17600 1.000 26.60167 231 LEU B C 1
ATOM 1718 O O . LEU A 1 253 ? 26.61300 1.83300 33.22800 1.000 26.70070 231 LEU B O 1
ATOM 1723 N N . LEU A 1 254 ? 28.28200 3.19700 33.89700 1.000 26.68730 232 LEU B N 1
ATOM 1724 C CA . LEU A 1 254 ? 27.47600 3.91900 34.87300 1.000 24.85310 232 LEU B CA 1
ATOM 1725 C C . LEU A 1 254 ? 27.21200 5.32000 34.34000 1.000 27.04619 232 LEU B C 1
ATOM 1726 O O . LEU A 1 254 ? 28.15300 6.05200 34.01200 1.000 26.43811 232 LEU B O 1
ATOM 1731 N N . VAL A 1 255 ? 25.94200 5.68600 34.23200 1.000 26.09836 233 VAL B N 1
ATOM 1732 C CA . VAL A 1 255 ? 25.54900 7.00500 33.75500 1.000 26.99402 233 VAL B CA 1
ATOM 1733 C C . VAL A 1 255 ? 25.04600 7.78100 34.95800 1.000 28.50708 233 VAL B C 1
ATOM 1734 O O . VAL A 1 255 ? 24.11600 7.33400 35.64100 1.000 27.23172 233 VAL B O 1
ATOM 1738 N N . GLU A 1 256 ? 25.66400 8.93200 35.22400 1.000 29.68143 234 GLU B N 1
ATOM 1739 C CA . GLU A 1 256 ? 25.26200 9.77200 36.35000 1.000 32.90784 234 GLU B CA 1
ATOM 1740 C C . GLU A 1 256 ? 24.19600 10.74300 35.87000 1.000 31.93902 234 GLU B C 1
ATOM 1741 O O . GLU A 1 256 ? 24.46800 11.65200 35.07400 1.000 31.38719 234 GLU B O 1
ATOM 1747 N N . CYS A 1 257 ? 22.98600 10.55900 36.37900 1.000 31.99838 235 CYS B N 1
ATOM 1748 C CA . CYS A 1 257 ? 21.84300 11.29600 35.87800 1.000 33.88784 235 CYS B CA 1
ATOM 1749 C C . CYS A 1 257 ? 22.03100 12.79900 36.08000 1.000 38.46672 235 CYS B C 1
ATOM 1750 O O . CYS A 1 257 ? 21.55100 13.60300 35.27200 1.000 37.44690 235 CYS B O 1
ATOM 1753 N N . GLN A 1 258 ? 22.78400 13.19600 37.11300 1.000 36.22189 236 GLN B N 1
ATOM 1754 C CA . GLN A 1 258 ? 23.03300 14.61300 37.36200 1.000 41.86910 236 GLN B CA 1
ATOM 1755 C C . GLN A 1 258 ? 23.92200 15.25300 36.30900 1.000 39.39562 236 GLN B C 1
ATOM 1756 O O . GLN A 1 258 ? 23.89300 16.48100 36.16200 1.000 40.08932 236 GLN B O 1
ATOM 1762 N N . ARG A 1 259 ? 24.72400 14.46200 35.59800 1.000 35.45854 237 ARG B N 1
ATOM 1763 C CA . ARG A 1 259 ? 25.63500 14.98300 34.58600 1.000 33.10489 237 ARG B CA 1
ATOM 1764 C C . ARG A 1 259 ? 24.99400 15.13100 33.21400 1.000 34.65142 237 ARG B C 1
ATOM 1765 O O . ARG A 1 259 ? 25.69200 15.48600 32.25600 1.000 37.52873 237 ARG B O 1
ATOM 1773 N N . LEU A 1 260 ? 23.69800 14.86800 33.08800 1.000 37.11440 238 LEU B N 1
ATOM 1774 C CA . LEU A 1 260 ? 22.99300 15.05100 31.82100 1.000 35.58533 238 LEU B CA 1
ATOM 1775 C C . LEU A 1 260 ? 22.39200 16.45600 31.80600 1.000 35.60836 238 LEU B C 1
ATOM 1776 O O . LEU A 1 260 ? 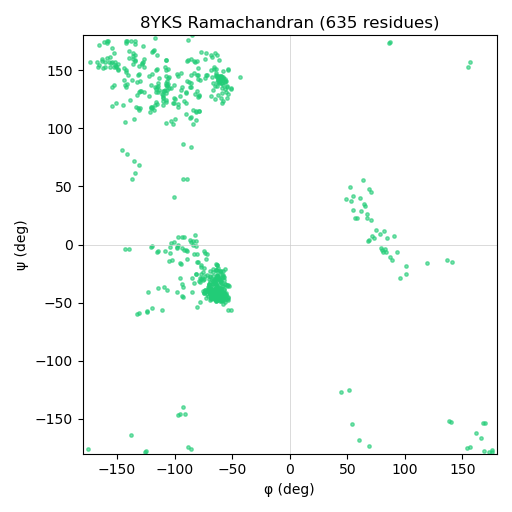21.23000 16.66600 32.15900 1.000 36.91302 238 LEU B O 1
ATOM 1781 N N . GLN A 1 261 ? 23.19900 17.42800 31.37400 1.000 38.72338 239 GLN B N 1
ATOM 1782 C CA . GLN A 1 261 ? 22.79300 18.83200 31.29700 1.000 40.99042 239 GLN B CA 1
ATOM 1783 C C . GLN A 1 261 ? 21.93700 19.04000 30.05600 1.000 38.33824 239 GLN B C 1
ATOM 1784 O O . GLN A 1 261 ? 22.44000 18.92200 28.93400 1.000 40.25606 239 GLN B O 1
ATOM 1790 N N . ALA A 1 262 ? 20.66100 19.37800 30.23900 1.000 36.16794 240 ALA B N 1
ATOM 1791 C CA . ALA A 1 262 ? 19.83100 19.73800 29.09600 1.000 36.06598 240 ALA B CA 1
ATOM 1792 C C . ALA A 1 262 ? 20.34800 21.01900 28.45100 1.000 41.04994 240 ALA B C 1
ATOM 1793 O O . ALA A 1 262 ? 20.70000 21.98300 29.13500 1.000 37.79155 240 ALA B O 1
ATOM 1795 N N . SER A 1 263 ? 20.40000 21.03000 27.12200 1.000 35.60929 241 SER B N 1
ATOM 1796 C CA . SER A 1 263 ? 20.93500 22.19000 26.42900 1.000 36.83554 241 SER B CA 1
ATOM 1797 C C . SER A 1 263 ? 19.95100 23.35400 26.49800 1.000 33.27690 241 SER B C 1
ATOM 1798 O O . SER A 1 263 ? 18.76600 23.19200 26.80600 1.000 35.69630 241 SER B O 1
ATOM 1801 N N . ALA A 1 264 ? 20.46200 24.54600 26.18400 1.000 40.14914 242 ALA B N 1
ATOM 1802 C CA . ALA A 1 264 ? 19.59600 25.71000 26.02600 1.000 39.84389 242 ALA B CA 1
ATOM 1803 C C . ALA A 1 264 ? 18.47600 25.42000 25.03400 1.000 40.27309 242 ALA B C 1
ATOM 1804 O O . ALA A 1 264 ? 17.30300 25.69700 25.30400 1.000 39.30790 242 ALA B O 1
ATOM 1806 N N . ALA A 1 265 ? 18.82200 24.82300 23.88800 1.000 39.30115 243 ALA B N 1
ATOM 1807 C CA . ALA A 1 265 ? 17.80700 24.49600 22.89100 1.000 39.09622 243 ALA B CA 1
ATOM 1808 C C . ALA A 1 265 ? 16.79700 23.49200 23.43100 1.000 37.94233 243 ALA B C 1
ATOM 1809 O O . ALA A 1 265 ? 15.58400 23.65700 23.23900 1.000 39.03322 243 ALA B O 1
ATOM 1811 N N . LEU A 1 266 ? 17.27300 22.44300 24.10500 1.000 36.40104 244 LEU B N 1
ATOM 1812 C CA . LEU A 1 266 ? 16.35400 21.45900 24.66700 1.000 36.77716 244 LEU B CA 1
ATOM 1813 C C . LEU A 1 266 ? 15.45900 22.09700 25.72000 1.000 42.73343 244 LEU B C 1
ATOM 1814 O O . LEU A 1 266 ? 14.23800 21.89700 25.71900 1.000 42.47198 244 LEU B O 1
ATOM 1819 N N . SER A 1 267 ? 16.06000 22.86600 26.63600 1.000 43.91643 245 SER B N 1
ATOM 1820 C CA . SER A 1 267 ? 15.28500 23.52500 27.68400 1.000 43.65069 245 SER B CA 1
ATOM 1821 C C . SER A 1 267 ? 14.30300 24.53300 27.11000 1.000 46.56643 245 SER B C 1
ATOM 1822 O O . SER A 1 267 ? 13.27600 24.82100 27.73700 1.000 50.06650 245 SER B O 1
ATOM 1825 N N . GLY A 1 268 ? 14.59900 25.08300 25.92700 1.000 44.49152 246 GLY B N 1
ATOM 1826 C CA . GLY A 1 268 ? 13.67400 26.01000 25.30000 1.000 45.15688 246 GLY B CA 1
ATOM 1827 C C . GLY A 1 268 ? 12.29000 25.42500 25.08300 1.000 49.48341 246 GLY B C 1
ATOM 1828 O O . GLY A 1 268 ? 11.29900 26.16000 25.06200 1.000 46.97053 246 GLY B O 1
ATOM 1829 N N . LEU A 1 269 ? 12.18200 24.10400 24.92000 1.000 45.94452 247 LEU B N 1
ATOM 1830 C CA . LEU A 1 269 ? 10.86800 23.49800 24.59600 1.000 42.48852 247 LEU B CA 1
ATOM 1831 C C . LEU A 1 269 ? 10.39500 22.61100 25.72800 1.000 43.06862 247 LEU B C 1
ATOM 1832 O O . LEU A 1 269 ? 9.19200 22.54400 25.94900 1.000 44.70885 247 LEU B O 1
ATOM 1837 N N . LEU A 1 270 ? 11.32000 21.90000 26.35100 1.000 43.04678 248 LEU B N 1
ATOM 1838 C CA . LEU A 1 270 ? 10.89800 20.90400 27.35100 1.000 41.91224 248 LEU B CA 1
ATOM 1839 C C . LEU A 1 270 ? 11.66700 21.13000 28.64600 1.000 44.82404 248 LEU B C 1
ATOM 1840 O O . LEU A 1 270 ? 12.77500 21.66100 28.61600 1.000 46.21296 248 LEU B O 1
ATOM 1845 N N . ALA A 1 271 ? 11.08100 20.66800 29.73000 1.000 46.88455 249 ALA B N 1
ATOM 1846 C CA . ALA A 1 271 ? 11.72400 20.89000 31.03300 1.000 51.11256 249 ALA B CA 1
ATOM 1847 C C . ALA A 1 271 ? 11.68800 19.62400 31.87100 1.000 49.12469 249 ALA B C 1
ATOM 1848 O O . ALA A 1 271 ? 10.93800 18.70800 31.53600 1.000 50.57225 249 ALA B O 1
ATOM 1850 N N . GLY A 1 272 ? 12.53500 19.58000 32.88300 1.000 47.79138 250 GLY B N 1
ATOM 1851 C CA . GLY A 1 272 ? 12.51500 18.46600 33.83900 1.000 50.27075 250 GLY B CA 1
ATOM 1852 C C . GLY A 1 272 ? 12.54800 17.06400 33.28800 1.000 47.66092 250 GLY B C 1
ATOM 1853 O O . GLY A 1 272 ? 13.48000 16.73500 32.55900 1.000 45.85282 250 GLY B O 1
ATOM 1854 N N . GLU A 1 273 ? 11.57200 16.26000 33.68800 1.000 46.54021 251 GLU B N 1
ATOM 1855 C CA . GLU A 1 273 ? 11.58000 14.82900 33.33300 1.000 51.00804 251 GLU B CA 1
ATOM 1856 C C . GLU A 1 273 ? 11.41700 14.64900 31.82700 1.000 48.34768 251 GLU B C 1
ATOM 1857 O O . GLU A 1 273 ? 12.03600 13.74300 31.29100 1.000 44.83537 251 GLU B O 1
ATOM 1863 N N . GLU A 1 274 ? 10.56900 15.46100 31.20300 1.000 48.67256 252 GLU B N 1
ATOM 1864 C CA . GLU A 1 274 ? 10.31800 15.26900 29.75400 1.000 50.35850 252 GLU B CA 1
ATOM 1865 C C . GLU A 1 274 ? 11.65400 15.42600 29.03000 1.000 45.66035 252 GLU B C 1
ATOM 1866 O O . GLU A 1 274 ? 11.92500 14.63500 28.11800 1.000 43.91917 252 GLU B O 1
ATOM 1872 N N . ALA A 1 275 ? 12.45400 16.39600 29.45500 1.000 41.62701 253 ALA B N 1
ATOM 1873 C CA . ALA A 1 275 ? 13.75900 16.64500 28.81300 1.000 43.24779 253 ALA B CA 1
ATOM 1874 C C . ALA A 1 275 ? 14.70900 15.48900 29.11400 1.000 39.56642 253 ALA B C 1
ATOM 1875 O O . ALA A 1 275 ? 15.42800 15.06000 28.21400 1.000 36.91983 253 ALA B O 1
ATOM 1877 N N . LEU A 1 276 ? 14.69900 15.01900 30.35100 1.000 37.90147 254 LEU B N 1
ATOM 1878 C CA . LEU A 1 276 ? 15.64100 13.94700 30.74000 1.000 38.16456 254 LEU B CA 1
ATOM 1879 C C . LEU A 1 276 ? 15.27900 12.69200 29.94200 1.000 37.36293 254 LEU B C 1
ATOM 1880 O O . LEU A 1 276 ? 16.18200 11.98600 29.50300 1.000 36.61464 254 LEU B O 1
ATOM 1885 N N . ARG A 1 277 ? 13.98600 12.46200 29.75500 1.000 36.51203 255 ARG B N 1
ATOM 1886 C CA . ARG A 1 277 ? 13.62400 11.26000 29.01500 1.000 39.76631 255 ARG B CA 1
ATOM 1887 C C . ARG A 1 277 ? 14.10600 11.33800 27.57200 1.000 35.22606 255 ARG B C 1
ATOM 1888 O O . ARG A 1 277 ? 14.57000 10.33800 27.01400 1.000 36.16868 255 ARG B O 1
ATOM 1896 N N . GLN A 1 278 ? 14.02000 12.52100 26.95700 1.000 34.26960 256 GLN B N 1
ATOM 1897 C CA . GLN A 1 278 ? 14.58700 12.70000 25.62200 1.000 34.11544 256 GLN B CA 1
ATOM 1898 C C . GLN A 1 278 ? 16.09100 12.42600 25.62600 1.000 32.10846 256 GLN B C 1
ATOM 1899 O O . GLN A 1 278 ? 16.60100 11.68200 24.77700 1.000 29.38084 256 GLN B O 1
ATOM 1905 N N . GLN A 1 279 ? 16.82300 13.00700 26.58400 1.000 30.08328 257 GLN B N 1
ATOM 1906 C CA . GLN A 1 279 ? 18.26000 12.73600 26.66800 1.000 29.29622 257 GLN B CA 1
ATOM 1907 C C . GLN A 1 279 ? 18.55500 11.24600 26.77900 1.000 29.16347 257 GLN B C 1
ATOM 1908 O O . GLN A 1 279 ? 19.49400 10.74000 26.14300 1.000 28.01370 257 GLN B O 1
ATOM 1914 N N . LEU A 1 280 ? 17.76700 10.52300 27.57800 1.000 27.66328 258 LEU B N 1
ATOM 1915 C CA . LEU A 1 280 ? 18.07800 9.12700 27.87500 1.000 25.78497 258 LEU B CA 1
ATOM 1916 C C . LEU A 1 280 ? 17.69400 8.18000 26.74100 1.000 27.71361 258 LEU B C 1
ATOM 1917 O O . LEU A 1 280 ? 18.32000 7.12300 26.58400 1.000 27.04197 258 LEU B O 1
ATOM 1922 N N . ALA A 1 281 ? 16.68000 8.52600 25.95100 1.000 27.89886 259 ALA B N 1
ATOM 1923 C CA . ALA A 1 281 ? 16.03900 7.52500 25.11600 1.000 28.81850 259 ALA B CA 1
ATOM 1924 C C . ALA A 1 281 ? 15.58900 8.01400 23.74400 1.000 28.60163 259 ALA B C 1
ATOM 1925 O O . ALA A 1 281 ? 15.09800 7.19500 22.96700 1.000 30.42066 259 ALA B O 1
ATOM 1927 N N . ALA A 1 282 ? 15.72200 9.30400 23.41700 1.000 30.57968 260 ALA B N 1
ATOM 1928 C CA . ALA A 1 282 ? 15.25300 9.77500 22.11500 1.000 30.12236 260 ALA B CA 1
ATOM 1929 C C . ALA A 1 282 ? 16.03900 9.15000 20.96500 1.000 31.01439 260 ALA B C 1
ATOM 1930 O O . ALA A 1 282 ? 15.46600 8.83500 19.91200 1.000 34.21718 260 ALA B O 1
ATOM 1932 N N . GLY A 1 283 ? 17.34200 8.98100 21.13300 1.000 26.46478 261 GLY B N 1
ATOM 1933 C CA . GLY A 1 283 ? 18.14600 8.60800 19.97100 1.000 30.90778 261 GLY B CA 1
ATOM 1934 C C . GLY A 1 283 ? 18.05700 9.65400 18.86300 1.000 32.87279 261 GLY B C 1
ATOM 1935 O O . GLY A 1 283 ? 17.54000 10.76500 19.03500 1.000 29.50893 261 GLY B O 1
ATOM 1936 N N . ASP A 1 284 ? 18.55900 9.26000 17.68800 1.000 27.75850 262 ASP B N 1
ATOM 1937 C CA . ASP A 1 284 ? 18.75200 10.18600 16.57500 1.000 25.45236 262 ASP B CA 1
ATOM 1938 C C . ASP A 1 284 ? 19.64700 11.36300 16.97200 1.000 24.10510 262 ASP B C 1
ATOM 1939 O O . ASP A 1 284 ? 19.60200 12.43100 16.34800 1.000 23.47241 262 ASP B O 1
ATOM 1944 N N . ASP A 1 285 ? 20.47300 11.18100 18.00900 1.000 26.89028 263 ASP B N 1
ATOM 1945 C CA . ASP A 1 285 ? 21.39300 12.23600 18.43000 1.000 23.24582 263 ASP B CA 1
ATOM 1946 C C . ASP A 1 285 ? 22.56100 12.36600 17.46700 1.000 25.48879 263 ASP B C 1
ATOM 1947 O O . ASP A 1 285 ? 22.99000 13.48600 17.14100 1.000 23.28480 263 ASP B O 1
ATOM 1952 N N . TYR A 1 286 ? 23.10500 11.22600 17.02100 1.000 24.78569 264 TYR B N 1
ATOM 1953 C CA . TYR A 1 286 ? 24.30000 11.18400 16.16200 1.000 22.46965 264 TYR B CA 1
ATOM 1954 C C . TYR A 1 286 ? 25.43700 11.98800 16.78900 1.000 23.58346 264 TYR B C 1
ATOM 1955 O O . TYR A 1 286 ? 26.20100 12.69000 16.12200 1.000 22.35142 264 TYR B O 1
ATOM 1964 N N . VAL A 1 287 ? 25.51200 11.89100 18.11200 1.000 22.65480 265 VAL B N 1
ATOM 1965 C CA . VAL A 1 287 ? 26.65000 12.30500 18.90900 1.000 22.91071 265 VAL B CA 1
ATOM 1966 C C . VAL A 1 287 ? 27.38500 11.04200 19.34200 1.000 23.24254 265 VAL B C 1
ATOM 1967 O O . VAL A 1 287 ? 26.74400 10.02100 19.59800 1.000 24.09023 265 VAL B O 1
ATOM 1971 N N . LEU A 1 288 ? 28.71600 11.08900 19.41900 1.000 21.30816 266 LEU B N 1
ATOM 1972 C CA . LEU A 1 288 ? 29.42900 9.89900 19.87300 1.000 21.63091 266 LEU B CA 1
ATOM 1973 C C . LEU A 1 288 ? 29.24100 9.70000 21.37400 1.000 25.25392 266 LEU B C 1
ATOM 1974 O O . LEU A 1 288 ? 29.11600 10.65800 22.13900 1.000 24.26404 266 LEU B O 1
ATOM 1979 N N . VAL A 1 289 ? 29.18900 8.43600 21.78500 1.000 21.18202 267 VAL B N 1
ATOM 1980 C CA . VAL A 1 289 ? 29.39200 8.03500 23.17700 1.000 24.22705 267 VAL B CA 1
ATOM 1981 C C . VAL A 1 289 ? 30.67900 7.22300 23.21800 1.000 23.21354 267 VAL B C 1
ATOM 1982 O O . VAL A 1 289 ? 30.92000 6.38100 22.34300 1.000 21.31919 267 VAL B O 1
ATOM 1986 N N . PHE A 1 290 ? 31.54900 7.52700 24.18000 1.000 21.02230 268 PHE B N 1
ATOM 1987 C CA . PHE A 1 290 ? 32.86700 6.91100 24.14800 1.000 18.11357 268 PHE B CA 1
ATOM 1988 C C . PHE A 1 290 ? 33.41300 6.76900 25.55800 1.000 22.94458 268 PHE B C 1
ATOM 1989 O O . PHE A 1 290 ? 33.02700 7.50300 26.47200 1.000 21.69664 268 PHE B O 1
ATOM 1997 N N . THR A 1 291 ? 34.28400 5.78700 25.72800 1.000 20.87544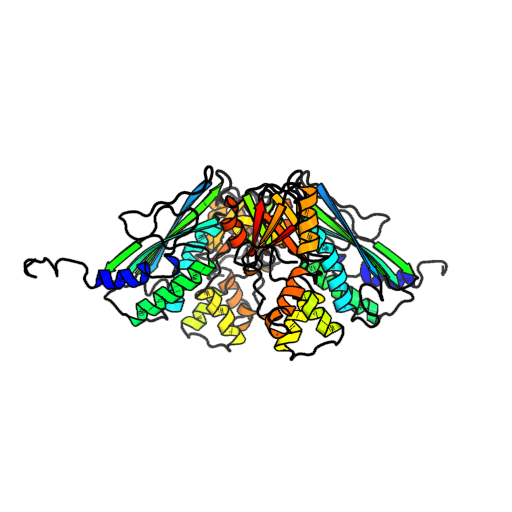 269 THR B N 1
ATOM 1998 C CA . THR A 1 291 ? 34.98600 5.58800 26.98300 1.000 22.61006 269 THR B CA 1
ATOM 1999 C C . THR A 1 291 ? 36.42900 6.05000 26.80900 1.000 24.20060 269 THR B C 1
ATOM 2000 O O . THR A 1 291 ? 37.02000 5.89300 25.73700 1.000 23.42823 269 THR B O 1
ATOM 2004 N N . LEU A 1 292 ? 36.98500 6.64800 27.86300 1.000 22.25624 270 LEU B N 1
ATOM 2005 C CA . LEU A 1 292 ? 38.22200 7.40100 27.70300 1.000 24.80209 270 LEU B CA 1
ATOM 2006 C C . LEU A 1 292 ? 39.08800 7.25100 28.94900 1.000 24.81492 270 LEU B C 1
ATOM 2007 O O . LEU A 1 292 ? 38.64500 7.59400 30.05200 1.000 24.39074 270 LEU B O 1
ATOM 2012 N N . PRO A 1 293 ? 40.29900 6.72400 28.82300 1.000 25.92620 271 PRO B N 1
ATOM 2013 C CA . PRO A 1 293 ? 41.24400 6.76700 29.94900 1.000 28.65473 271 PRO B CA 1
ATOM 2014 C C . PRO A 1 293 ? 41.35400 8.18700 30.47000 1.000 26.02305 271 PRO B C 1
ATOM 2015 O O . PRO A 1 293 ? 41.43900 9.14300 29.68400 1.000 24.61183 271 PRO B O 1
ATOM 2019 N N . PRO A 1 294 ? 41.29900 8.37300 31.78700 1.000 27.92898 272 PRO B N 1
ATOM 2020 C CA . PRO A 1 294 ? 41.22100 9.74300 32.33000 1.000 27.94581 272 PRO B CA 1
ATOM 2021 C C . PRO A 1 294 ? 42.38400 10.63400 31.91200 1.000 25.45416 272 PRO B C 1
ATOM 2022 O O . PRO A 1 294 ? 42.22100 11.85700 31.86100 1.000 28.56759 272 PRO B O 1
ATOM 2026 N N . GLU A 1 295 ? 43.54200 10.05500 31.60300 1.000 24.79806 273 GLU B N 1
ATOM 2027 C CA . GLU A 1 295 ? 44.71500 10.84300 31.22300 1.000 31.92264 273 GLU B CA 1
ATOM 2028 C C . GLU A 1 295 ? 44.50800 11.64900 29.93300 1.000 33.40247 273 GLU B C 1
ATOM 2029 O O . GLU A 1 295 ? 45.24600 12.61500 29.69000 1.000 28.85784 273 GLU B O 1
ATOM 2035 N N . TYR A 1 296 ? 43.50400 11.31300 29.12100 1.000 27.56352 274 TYR B N 1
ATOM 2036 C CA . TYR A 1 296 ? 43.25600 12.01600 27.86600 1.000 29.20358 274 TYR B CA 1
ATOM 2037 C C . TYR A 1 296 ? 42.13900 13.03400 27.96600 1.000 28.60873 274 TYR B C 1
ATOM 2038 O O . TYR A 1 296 ? 41.79800 13.65600 26.95600 1.000 27.91966 274 TYR B O 1
ATOM 2047 N N . LEU A 1 297 ? 41.54400 13.21700 29.13800 1.000 22.96380 275 LEU B N 1
ATOM 2048 C CA . LEU A 1 297 ? 40.35400 14.10300 29.22600 1.000 26.55605 275 LEU B CA 1
ATOM 2049 C C . LEU A 1 297 ? 40.67600 15.51300 28.73000 1.000 27.43878 275 LEU B C 1
ATOM 2050 O O . LEU A 1 297 ? 39.91300 16.04200 27.93700 1.000 27.44797 275 LEU B O 1
ATOM 2055 N N . GLY A 1 298 ? 41.74100 16.11200 29.24600 1.000 31.40768 276 GLY B N 1
ATOM 2056 C CA . GLY A 1 298 ? 42.02800 17.51400 28.88900 1.000 29.47717 276 GLY B CA 1
ATOM 2057 C C . GLY A 1 298 ? 42.18400 17.70200 27.38500 1.000 30.10262 276 GLY B C 1
ATOM 2058 O O . GLY A 1 298 ? 41.57900 18.64500 26.85200 1.000 33.69481 276 GLY B O 1
ATOM 2059 N N . GLU A 1 299 ? 42.93000 16.81800 26.73900 1.000 30.59722 277 GLU B N 1
ATOM 2060 C CA . GLU A 1 299 ? 43.16000 16.89000 25.27500 1.000 30.49425 277 GLU B CA 1
ATOM 2061 C C . GLU A 1 299 ? 41.84900 16.82400 24.50600 1.000 30.42887 277 GLU B C 1
ATOM 2062 O O . GLU A 1 299 ? 41.65600 17.62200 23.60200 1.000 28.38119 277 GLU B O 1
ATOM 2068 N N . ILE A 1 300 ? 40.98800 15.87900 24.88200 1.000 27.30743 278 ILE B N 1
ATOM 2069 C CA . ILE A 1 300 ? 39.72500 15.69900 24.12000 1.000 26.32447 278 ILE B CA 1
ATOM 2070 C C . ILE A 1 300 ? 38.82400 16.89400 24.41300 1.000 29.13241 278 ILE B C 1
ATOM 2071 O O . ILE A 1 300 ? 38.17000 17.36300 23.49700 1.000 27.15136 278 ILE B O 1
ATOM 2076 N N . ARG A 1 301 ? 38.85300 17.39400 25.65100 1.000 28.15147 279 ARG B N 1
ATOM 2077 C CA . ARG A 1 301 ? 38.06800 18.60000 25.91800 1.000 28.72947 279 ARG B CA 1
ATOM 2078 C C . ARG A 1 301 ? 38.51500 19.77300 25.05000 1.000 29.74272 279 ARG B C 1
ATOM 2079 O O . ARG A 1 301 ? 37.69100 20.59300 24.62000 1.000 29.25000 279 ARG B O 1
ATOM 2087 N N . ALA A 1 302 ? 39.81900 19.89800 24.83900 1.000 25.48242 280 ALA B N 1
ATOM 2088 C CA . ALA A 1 302 ? 40.34100 20.98700 24.02200 1.000 28.65375 280 ALA B CA 1
ATOM 2089 C C . ALA A 1 302 ? 40.00900 20.76300 22.54900 1.000 31.37229 280 ALA B C 1
ATOM 2090 O O . ALA A 1 302 ? 39.65700 21.70800 21.82200 1.000 32.25169 280 ALA B O 1
ATOM 2092 N N . ALA A 1 303 ? 40.10300 19.51100 22.10300 1.000 31.01900 281 ALA B N 1
ATOM 2093 C CA . ALA A 1 303 ? 39.80800 19.18600 20.71000 1.000 31.08233 281 ALA B CA 1
ATOM 2094 C C . ALA A 1 303 ? 38.32400 19.31600 20.40400 1.000 33.55979 281 ALA B C 1
ATOM 2095 O O . ALA A 1 303 ? 37.94900 19.68800 19.28100 1.000 30.95551 281 ALA B O 1
ATOM 2097 N N . TRP A 1 304 ? 37.47100 18.98900 21.38200 1.000 27.06246 282 TRP B N 1
ATOM 2098 C CA . TRP A 1 304 ? 36.00500 18.96600 21.16500 1.000 29.92270 282 TRP B CA 1
ATOM 2099 C C . TRP A 1 304 ? 35.27700 19.50500 22.40300 1.000 33.78945 282 TRP B C 1
ATOM 2100 O O . TRP A 1 304 ? 34.69700 18.72000 23.14300 1.000 29.53968 282 TRP B O 1
ATOM 2111 N N . PRO A 1 305 ? 35.24300 20.83500 22.59600 1.000 33.14339 283 PRO B N 1
ATOM 2112 C CA . PRO A 1 305 ? 34.64500 21.44200 23.79700 1.000 29.89508 283 PRO B CA 1
ATOM 2113 C C . PRO A 1 305 ? 33.18700 21.09300 24.12300 1.000 34.16813 283 PRO B C 1
ATOM 2114 O O . PRO A 1 305 ? 32.79400 21.27100 25.24400 1.000 33.42665 283 PRO B O 1
ATOM 2118 N N . ALA A 1 306 ? 32.42900 20.63300 23.13300 1.000 28.84001 284 ALA B N 1
ATOM 2119 C CA . ALA A 1 306 ? 31.03400 20.22500 23.38600 1.000 32.32963 284 ALA B CA 1
ATOM 2120 C C . ALA A 1 306 ? 30.99600 18.89900 24.15700 1.000 29.36121 284 ALA B C 1
ATOM 2121 O O . ALA A 1 306 ? 29.92900 18.54300 24.63300 1.000 33.10827 284 ALA B O 1
ATOM 2123 N N . MET A 1 307 ? 32.12400 18.21800 24.25500 1.000 25.54764 285 MET B N 1
ATOM 2124 C CA . MET A 1 307 ? 32.14500 16.89300 24.91200 1.000 27.79952 285 MET B CA 1
ATOM 2125 C C . MET A 1 307 ? 31.81800 17.05000 26.39600 1.000 31.56791 285 MET B C 1
ATOM 2126 O O . MET A 1 307 ? 32.06600 18.11700 26.95300 1.000 30.61308 285 MET B O 1
ATOM 2131 N N . ALA A 1 308 ? 31.25700 15.99800 26.97900 1.000 27.43395 286 ALA B N 1
ATOM 2132 C CA . ALA A 1 308 ? 30.91500 16.03900 28.41300 1.000 28.25449 286 ALA B CA 1
ATOM 2133 C C . ALA A 1 308 ? 31.14600 14.68000 29.05900 1.000 30.11916 286 ALA B C 1
ATOM 2134 O O . ALA A 1 308 ? 30.87400 13.66600 28.40600 1.000 26.19970 286 ALA B O 1
ATOM 2136 N N . VAL A 1 309 ? 31.65100 14.69000 30.28700 1.000 25.92334 287 VAL B N 1
ATOM 2137 C CA . VAL A 1 309 ? 31.76600 13.42400 31.05100 1.000 25.50446 287 VAL B CA 1
ATOM 2138 C C . VAL A 1 309 ? 30.38500 13.17600 31.65600 1.000 28.65542 287 VAL B C 1
ATOM 2139 O O . VAL A 1 309 ? 29.81900 14.09800 32.23600 1.000 26.40539 287 VAL B O 1
ATOM 2143 N N . ILE A 1 310 ? 29.86500 11.97200 31.46400 1.000 26.94175 288 ILE B N 1
ATOM 2144 C CA . ILE A 1 310 ? 28.54300 11.64600 31.98200 1.000 26.55256 288 ILE B CA 1
ATOM 2145 C C . ILE A 1 310 ? 28.56400 10.48500 32.95900 1.000 25.64898 288 ILE B C 1
ATOM 2146 O O . ILE A 1 310 ? 27.51200 10.14300 33.51400 1.000 28.70830 288 ILE B O 1
ATOM 2151 N N . GLY A 1 311 ? 29.72400 9.87600 33.19800 1.000 24.87995 289 GLY B N 1
ATOM 2152 C CA . GLY A 1 311 ? 29.78600 8.69400 34.04600 1.000 26.64715 289 GLY B CA 1
ATOM 2153 C C . GLY A 1 311 ? 31.14600 8.02500 33.98500 1.000 29.14484 289 GLY B C 1
ATOM 2154 O O . GLY A 1 311 ? 32.16500 8.67200 33.69800 1.000 25.99322 289 GLY B O 1
ATOM 2155 N N . ARG A 1 312 ? 31.15300 6.71800 34.25300 1.000 22.53686 290 ARG B N 1
ATOM 2156 C CA . ARG A 1 312 ? 32.41200 5.99300 34.32300 1.000 24.94919 290 ARG B CA 1
ATOM 2157 C C . ARG A 1 312 ? 32.17900 4.52100 34.01000 1.000 25.81370 290 ARG B C 1
ATOM 2158 O O . ARG A 1 312 ? 31.04300 4.04800 33.93900 1.000 26.66383 290 ARG B O 1
ATOM 2166 N N . VAL A 1 313 ? 33.28300 3.80600 33.81900 1.000 25.39195 291 VAL B N 1
ATOM 2167 C CA . VAL A 1 313 ? 33.29600 2.37200 33.54900 1.000 26.84532 291 VAL B CA 1
ATOM 2168 C C . VAL A 1 313 ? 33.81000 1.65100 34.78600 1.000 30.07485 291 VAL B C 1
ATOM 2169 O O . VAL A 1 313 ? 34.77200 2.10400 35.41600 1.000 27.74842 291 VAL B O 1
ATOM 2173 N N . GLU A 1 314 ? 33.16700 0.53300 35.13700 1.000 28.09677 292 GLU B N 1
ATOM 2174 C CA . GLU A 1 314 ? 33.62700 -0.31500 36.23300 1.000 32.13980 292 GLU B CA 1
ATOM 2175 C C . GLU A 1 314 ? 33.54600 -1.77700 35.81600 1.000 33.66586 292 GLU B C 1
ATOM 2176 O O . GLU A 1 314 ? 32.90500 -2.13300 34.81900 1.000 28.78103 292 GLU B O 1
ATOM 2182 N N . ALA A 1 315 ? 34.22500 -2.62700 36.58400 1.000 32.97113 293 ALA B N 1
ATOM 2183 C CA . ALA A 1 315 ? 34.06500 -4.06100 36.39700 1.000 31.73667 293 ALA B CA 1
ATOM 2184 C C . ALA A 1 315 ? 32.61800 -4.43800 36.68000 1.000 31.65232 293 ALA B C 1
ATOM 2185 O O . ALA A 1 315 ? 31.97200 -3.87100 37.56700 1.000 33.34909 293 ALA B O 1
ATOM 2187 N N . GLY A 1 316 ? 32.09800 -5.37900 35.90100 1.000 31.63984 294 GLY B N 1
ATOM 2188 C CA . GLY A 1 316 ? 30.70900 -5.76900 36.04100 1.000 29.47491 294 GLY B CA 1
ATOM 2189 C C . GLY A 1 316 ? 30.00900 -5.98300 34.71600 1.000 31.07301 294 GLY B C 1
ATOM 2190 O O . GLY A 1 316 ? 30.65000 -6.32800 33.71600 1.000 30.57308 294 GLY B O 1
ATOM 2191 N N . GLN A 1 317 ? 28.69300 -5.76800 34.70300 1.000 30.70316 295 GLN B N 1
ATOM 2192 C CA . GLN A 1 317 ? 27.84800 -5.98400 33.53400 1.000 31.64673 295 GLN B CA 1
ATOM 2193 C C . GLN A 1 317 ? 26.79500 -4.89000 33.47200 1.000 30.08736 295 GLN B C 1
ATOM 2194 O O . GLN A 1 317 ? 26.35900 -4.38200 34.50500 1.000 31.83137 295 GLN B O 1
ATOM 2200 N N . GLY A 1 318 ? 26.36900 -4.54700 32.25500 1.000 28.00153 296 GLY B N 1
ATOM 2201 C CA . GLY A 1 318 ? 25.15900 -3.77000 32.05900 1.000 30.06579 296 GLY B CA 1
ATOM 2202 C C . GLY A 1 318 ? 25.35700 -2.25900 32.10700 1.000 26.58153 296 GLY B C 1
ATOM 2203 O O . GLY A 1 318 ? 26.43600 -1.73800 32.39100 1.000 29.21667 296 GLY B O 1
ATOM 2204 N N . VAL A 1 319 ? 24.27000 -1.54600 31.81500 1.000 23.43021 297 VAL B N 1
ATOM 2205 C CA . VAL A 1 319 ? 24.22200 -0.08700 31.88600 1.000 27.38623 297 VAL B CA 1
ATOM 2206 C C . VAL A 1 319 ? 23.41100 0.30100 33.11900 1.000 29.01922 297 VAL B C 1
ATOM 2207 O O . VAL A 1 319 ? 22.35100 -0.27800 33.37500 1.000 27.04991 297 VAL B O 1
ATOM 2211 N N . HIS A 1 320 ? 23.89500 1.29300 33.86700 1.000 27.01063 298 HIS B N 1
ATOM 2212 C CA . HIS A 1 320 ? 23.31600 1.66300 35.16000 1.000 25.42436 298 HIS B CA 1
ATOM 2213 C C . HIS A 1 320 ? 23.10600 3.16800 35.21300 1.000 29.35368 298 HIS B C 1
ATOM 2214 O O . HIS A 1 320 ? 24.07600 3.92800 35.14900 1.000 30.05059 298 HIS B O 1
ATOM 2221 N N . LEU A 1 321 ? 21.85100 3.60000 35.33800 1.000 25.58093 299 LEU B N 1
ATOM 2222 C CA . LEU A 1 321 ? 21.53800 5.01100 35.51200 1.000 26.43338 299 LEU B CA 1
ATOM 2223 C C . LEU A 1 321 ? 21.46800 5.30900 37.00600 1.000 30.53819 299 LEU B C 1
ATOM 2224 O O . LEU A 1 321 ? 20.69600 4.67000 37.72900 1.000 28.98326 299 LEU B O 1
ATOM 2229 N N . LEU A 1 322 ? 22.27800 6.26500 37.46700 1.000 25.97405 300 LEU B N 1
ATOM 2230 C CA . LEU A 1 322 ? 22.39400 6.58500 38.88600 1.000 31.57823 300 LEU B CA 1
ATOM 2231 C C . LEU A 1 322 ? 21.88000 7.98900 39.17100 1.000 34.83903 300 LEU B C 1
ATOM 2232 O O . LEU A 1 322 ? 22.14300 8.92300 38.41000 1.000 33.80703 300 LEU B O 1
ATOM 2237 N N . ASP A 1 323 ? 21.15500 8.14000 40.28300 1.000 37.32104 301 ASP B N 1
ATOM 2238 C CA . ASP A 1 323 ? 20.69000 9.45800 40.68600 1.000 38.11519 301 ASP B CA 1
ATOM 2239 C C . ASP A 1 323 ? 21.77300 10.17300 41.49900 1.000 42.40802 301 ASP B C 1
ATOM 2240 O O . ASP A 1 323 ? 22.87700 9.65500 41.70300 1.000 38.15914 301 ASP B O 1
ATOM 2245 N N . ALA A 1 324 ? 21.43400 11.37000 42.00000 1.000 46.83793 302 ALA B N 1
ATOM 2246 C CA . ALA A 1 324 ? 22.40700 12.23200 42.66900 1.000 47.25370 302 ALA B CA 1
ATOM 2247 C C . ALA A 1 324 ? 23.03900 11.58100 43.88900 1.000 47.15813 302 ALA B C 1
ATOM 2248 O O . ALA A 1 324 ? 24.14100 11.97800 44.28400 1.000 51.08803 302 ALA B O 1
ATOM 2250 N N . ASP A 1 325 ? 22.37600 10.59500 44.49100 1.000 47.78735 303 ASP B N 1
ATOM 2251 C CA . ASP A 1 325 ? 22.88900 9.89000 45.65700 1.000 46.52573 303 ASP B CA 1
ATOM 2252 C C . ASP A 1 325 ? 23.57200 8.58000 45.29400 1.000 45.98208 303 ASP B C 1
ATOM 2253 O O . ASP A 1 325 ? 23.92900 7.80700 46.19200 1.000 47.70156 303 ASP B O 1
ATOM 2258 N N . GLY A 1 326 ? 23.73800 8.30200 44.00200 1.000 43.44352 304 GLY B N 1
ATOM 2259 C CA . GLY A 1 326 ? 24.36100 7.07400 43.57000 1.000 40.34194 304 GLY B CA 1
ATOM 2260 C C . GLY A 1 326 ? 23.44900 5.87300 43.54800 1.000 39.47366 304 GLY B C 1
ATOM 2261 O O . GLY A 1 326 ? 23.94000 4.74800 43.41000 1.000 39.67126 304 GLY B O 1
ATOM 2262 N N . LYS A 1 327 ? 22.14100 6.05500 43.69200 1.000 39.32056 305 LYS B N 1
ATOM 2263 C CA . LYS A 1 327 ? 21.25600 4.90200 43.63900 1.000 40.87435 305 LYS B CA 1
ATOM 2264 C C . LYS A 1 327 ? 20.72000 4.70900 42.23100 1.000 36.08340 305 LYS B C 1
ATOM 2265 O O . LYS A 1 327 ? 20.48500 5.67100 41.49400 1.000 32.65235 305 LYS B O 1
ATOM 2271 N N . GLU A 1 328 ? 20.50000 3.44900 41.88300 1.000 32.51400 306 GLU B N 1
ATOM 2272 C CA . GLU A 1 328 ? 20.18000 3.07400 40.51700 1.000 33.85191 306 GLU B CA 1
ATOM 2273 C C . GLU A 1 328 ? 18.70500 3.31100 40.21300 1.000 34.93021 306 GLU B C 1
ATOM 2274 O O . GLU A 1 328 ? 17.82700 2.92800 40.99000 1.000 37.21978 306 GLU B O 1
ATOM 2280 N N . LEU A 1 329 ? 18.43800 3.95900 39.08200 1.000 30.33375 307 LEU B N 1
ATOM 2281 C CA . LEU A 1 329 ? 17.08600 4.24300 38.62300 1.000 33.34478 307 LEU B CA 1
ATOM 2282 C C . LEU A 1 329 ? 16.65400 3.16100 37.64000 1.000 36.84518 307 LEU B C 1
ATOM 2283 O O . LEU A 1 329 ? 17.35600 2.89200 36.65700 1.000 32.32789 307 LEU B O 1
ATOM 2288 N N . ILE A 1 330 ? 15.49600 2.56200 37.90000 1.000 33.58808 308 ILE B N 1
ATOM 2289 C CA . ILE A 1 330 ? 14.95100 1.45000 37.12000 1.000 31.71141 308 ILE B CA 1
ATOM 2290 C C . ILE A 1 330 ? 13.53300 1.81600 36.69800 1.000 37.86190 308 ILE B C 1
ATOM 2291 O O . ILE A 1 330 ? 12.74300 2.25100 37.55000 1.000 36.05510 308 ILE B O 1
ATOM 2296 N N . PRO A 1 331 ? 13.15900 1.66700 35.42400 1.000 38.20284 309 PRO B N 1
ATOM 2297 C CA . PRO A 1 331 ? 11.76400 1.91700 35.03800 1.000 36.15829 309 PRO B CA 1
ATOM 2298 C C . PRO A 1 331 ? 10.80600 1.01700 35.81500 1.000 38.24030 309 PRO B C 1
ATOM 2299 O O . PRO A 1 331 ? 11.14300 -0.10700 36.19600 1.000 35.29077 309 PRO B O 1
ATOM 2303 N N . ALA A 1 332 ? 9.59300 1.53000 36.04400 1.000 35.66998 310 ALA B N 1
ATOM 2304 C CA . ALA A 1 332 ? 8.65900 0.88200 36.96700 1.000 38.02326 310 ALA B CA 1
ATOM 2305 C C . ALA A 1 332 ? 8.23700 -0.51000 36.49800 1.000 37.66753 310 ALA B C 1
ATOM 2306 O O . ALA A 1 332 ? 7.87300 -1.35800 37.32300 1.000 37.60252 310 ALA B O 1
ATOM 2308 N N . ALA A 1 333 ? 8.25900 -0.76100 35.19100 1.000 34.37133 311 ALA B N 1
ATOM 2309 C CA . ALA A 1 333 ? 7.85500 -2.05400 34.64900 1.000 34.19370 311 ALA B CA 1
ATOM 2310 C C . ALA A 1 333 ? 8.59600 -2.29700 33.34500 1.000 35.67118 311 ALA B C 1
ATOM 2311 O O . ALA A 1 333 ? 9.05000 -1.35600 32.68400 1.000 35.91936 311 ALA B O 1
ATOM 2313 N N . ALA A 1 334 ? 8.71900 -3.57700 32.98500 1.000 28.36629 312 ALA B N 1
ATOM 2314 C CA . ALA A 1 334 ? 9.34600 -3.95600 31.72400 1.000 33.22218 312 ALA B CA 1
ATOM 2315 C C . ALA A 1 334 ? 8.68600 -3.22100 30.56300 1.000 33.51620 312 ALA B C 1
ATOM 2316 O O . ALA A 1 334 ? 7.45800 -3.20500 30.44000 1.000 34.41070 312 ALA B O 1
ATOM 2318 N N . GLY A 1 335 ? 9.51000 -2.59700 29.71700 1.000 37.68889 313 GLY B N 1
ATOM 2319 C CA . GLY A 1 335 ? 9.04100 -1.83800 28.58000 1.000 37.18712 313 GLY B CA 1
ATOM 2320 C C . GLY A 1 335 ? 8.90600 -0.34700 28.83500 1.000 43.35220 313 GLY B C 1
ATOM 2321 O O . GLY A 1 335 ? 9.02500 0.44400 27.89100 1.000 45.89637 313 GLY B O 1
ATOM 2322 N N . TYR A 1 336 ? 8.63500 0.05000 30.07700 1.000 42.02014 314 TYR B N 1
ATOM 2323 C CA . TYR A 1 336 ? 8.56100 1.46000 30.43000 1.000 47.29721 314 TYR B CA 1
ATOM 2324 C C . TYR A 1 336 ? 9.94200 2.10000 30.31400 1.000 50.92954 314 TYR B C 1
ATOM 2325 O O . TYR A 1 336 ? 10.97800 1.42400 30.31600 1.000 47.92890 314 TYR B O 1
ATOM 2334 N N . GLN A 1 337 ? 9.95200 3.42200 30.22800 1.000 55.02783 315 GLN B N 1
ATOM 2335 C CA . GLN A 1 337 ? 11.18900 4.18300 30.26800 1.000 57.09322 315 GLN B CA 1
ATOM 2336 C C . GLN A 1 337 ? 11.16500 5.10200 31.48300 1.000 56.67155 315 GLN B C 1
ATOM 2337 O O . GLN A 1 337 ? 10.13200 5.27400 32.13900 1.000 57.30284 315 GLN B O 1
ATOM 2343 N N . HIS A 1 338 ? 12.32700 5.66200 31.80900 1.000 55.60951 316 HIS B N 1
ATOM 2344 C CA . HIS A 1 338 ? 12.43200 6.54800 32.96500 1.000 54.83034 316 HIS B CA 1
ATOM 2345 C C . HIS A 1 338 ? 11.62000 7.81900 32.74200 1.000 58.20607 316 HIS B C 1
ATOM 2346 O O . HIS A 1 338 ? 10.53700 7.97600 33.30800 1.000 63.69401 316 HIS B O 1
ATOM 2353 N N . TYR B 1 19 ? 52.77000 42.59000 62.98900 1.000 44.86803 -3 TYR A N 1
ATOM 2354 C CA . TYR B 1 19 ? 51.66400 42.99700 62.11900 1.000 46.60744 -3 TYR A CA 1
ATOM 2355 C C . TYR B 1 19 ? 52.00900 44.31900 61.41800 1.000 47.02844 -3 TYR A C 1
ATOM 2356 O O . TYR B 1 19 ? 52.81500 45.11100 61.92200 1.000 45.77811 -3 TYR A O 1
ATOM 2365 N N . PHE B 1 20 ? 51.40800 44.52800 60.24200 1.000 43.05364 -2 PHE A N 1
ATOM 2366 C CA . PHE B 1 20 ? 51.51800 45.75300 59.44500 1.000 45.21429 -2 PHE A CA 1
ATOM 2367 C C . PHE B 1 20 ? 52.89400 45.93500 58.80800 1.000 48.17748 -2 PHE A C 1
ATOM 2368 O O . PHE B 1 20 ? 53.26300 47.06000 58.44400 1.000 46.69427 -2 PHE A O 1
ATOM 2376 N N . GLN B 1 21 ? 53.66800 44.85900 58.65700 1.000 48.13826 -1 GLN A N 1
ATOM 2377 C CA . GLN B 1 21 ? 54.90700 44.90000 57.88500 1.000 53.48035 -1 GLN A CA 1
ATOM 2378 C C . GLN B 1 21 ? 54.73100 44.38200 56.46100 1.000 48.50243 -1 GLN A C 1
ATOM 2379 O O . GLN B 1 21 ? 55.27700 44.97200 55.52200 1.000 50.24988 -1 GLN A O 1
ATOM 2385 N N . SER B 1 22 ? 53.96900 43.31000 56.27100 1.000 46.70015 0 SER A N 1
ATOM 2386 C CA . SER B 1 22 ? 53.71500 42.77200 54.93500 1.000 45.17803 0 SER A CA 1
ATOM 2387 C C . SER B 1 22 ? 52.23900 42.38800 54.84200 1.000 43.97537 0 SER A C 1
ATOM 2388 O O . SER B 1 22 ? 51.41000 42.79500 55.66700 1.000 39.37138 0 SER A O 1
ATOM 2391 N N . MET B 1 23 ? 51.90800 41.58400 53.82600 1.000 35.62433 1 MET A N 1
ATOM 2392 C CA . MET B 1 23 ? 50.52200 41.23100 53.50300 1.000 34.31424 1 MET A CA 1
ATOM 2393 C C . MET B 1 23 ? 49.67700 42.48600 53.29700 1.000 33.52127 1 MET A C 1
ATOM 2394 O O . MET B 1 23 ? 48.52300 42.55700 53.72600 1.000 29.84878 1 MET A O 1
ATOM 2399 N N . GLY B 1 24 ? 50.25200 43.47700 52.60800 1.000 28.44960 2 GLY A N 1
ATOM 2400 C CA . GLY B 1 24 ? 49.60300 44.76000 52.39800 1.000 26.82889 2 GLY A CA 1
ATOM 2401 C C . GLY B 1 24 ? 48.79600 44.89100 51.12500 1.000 23.60475 2 GLY A C 1
ATOM 2402 O O . GLY B 1 24 ? 48.11600 43.94300 50.71800 1.000 25.35091 2 GLY A O 1
ATOM 2403 N N . GLU B 1 25 ? 48.88700 46.06900 50.48500 1.000 22.66463 3 GLU A N 1
ATOM 2404 C CA . GLU B 1 25 ? 48.03600 46.38600 49.34200 1.000 24.10218 3 GLU A CA 1
ATOM 2405 C C . GLU B 1 25 ? 48.12800 45.30900 48.26900 1.000 23.26105 3 GLU A C 1
ATOM 2406 O O . GLU B 1 25 ? 47.11000 44.87100 47.72400 1.000 20.58135 3 GLU A O 1
ATOM 2412 N N . PHE B 1 26 ? 49.33800 44.86700 47.95200 1.000 22.98408 4 PHE A N 1
ATOM 2413 C CA . PHE B 1 26 ? 49.46000 43.95400 46.82600 1.000 22.43448 4 PHE A CA 1
ATOM 2414 C C . PHE B 1 26 ? 49.11800 42.51700 47.19300 1.000 22.69642 4 PHE A C 1
ATOM 2415 O O . PHE B 1 26 ? 48.82500 41.72200 46.29100 1.000 21.80919 4 PHE A O 1
ATOM 2423 N N . GLU B 1 27 ? 49.05800 42.19400 48.48900 1.000 22.22065 5 GLU A N 1
ATOM 2424 C CA . GLU B 1 27 ? 48.44000 40.93900 48.90400 1.000 22.76810 5 GLU A CA 1
ATOM 2425 C C . GLU B 1 27 ? 46.93500 40.97700 48.68000 1.000 22.28671 5 GLU A C 1
ATOM 2426 O O . GLU B 1 27 ? 46.34400 39.98900 48.23200 1.000 21.24912 5 GLU A O 1
ATOM 2432 N N . LEU B 1 28 ? 46.28800 42.10200 49.01000 1.000 21.07502 6 LEU A N 1
ATOM 2433 C CA . LEU B 1 28 ? 44.85500 42.20200 48.75000 1.000 20.94163 6 LEU A CA 1
ATOM 2434 C C . LEU B 1 28 ? 44.55800 42.16400 47.25000 1.000 20.42372 6 LEU A C 1
ATOM 2435 O O . LEU B 1 28 ? 43.51300 41.64400 46.83700 1.000 22.13655 6 LEU A O 1
ATOM 2440 N N . ILE B 1 29 ? 45.46900 42.68600 46.42300 1.000 19.54871 7 ILE A N 1
ATOM 2441 C CA . ILE B 1 29 ? 45.32100 42.56100 44.97400 1.000 20.33890 7 ILE A CA 1
ATOM 2442 C C . ILE B 1 29 ? 45.43200 41.10000 44.56200 1.000 18.94227 7 ILE A C 1
ATOM 2443 O O . ILE B 1 29 ? 44.63200 40.60000 43.76000 1.000 18.35939 7 ILE A O 1
ATOM 2448 N N . ARG B 1 30 ? 46.43900 40.40400 45.10200 1.000 19.70116 8 ARG A N 1
ATOM 2449 C CA . ARG B 1 30 ? 46.66200 38.99100 44.79400 1.000 21.61194 8 ARG A CA 1
ATOM 2450 C C . ARG B 1 30 ? 45.41700 38.15400 45.05300 1.000 21.56837 8 ARG A C 1
ATOM 2451 O O . ARG B 1 30 ? 45.14900 37.18500 44.33200 1.000 20.74626 8 ARG A O 1
ATOM 2459 N N . ARG B 1 31 ? 44.65200 38.50200 46.09000 1.000 20.58087 9 ARG A N 1
ATOM 2460 C CA . ARG B 1 31 ? 43.49200 37.69400 46.45100 1.000 22.21718 9 ARG A CA 1
ATOM 2461 C C . ARG B 1 31 ? 42.41800 37.67400 45.37000 1.000 21.03237 9 ARG A C 1
ATOM 2462 O O . ARG B 1 31 ? 41.60100 36.74200 45.35100 1.000 22.28839 9 ARG A O 1
ATOM 2470 N N . PHE B 1 32 ? 42.38300 38.66600 44.47400 1.000 21.51371 10 PHE A N 1
ATOM 2471 C CA . PHE B 1 32 ? 41.47200 38.55800 43.33700 1.000 20.65033 10 PHE A CA 1
ATOM 2472 C C . PHE B 1 32 ? 41.79800 37.33300 42.49400 1.000 21.58580 10 PHE A C 1
ATOM 2473 O O . PHE B 1 32 ? 40.91300 36.74900 41.87100 1.000 20.63471 10 PHE A O 1
ATOM 2481 N N . PHE B 1 33 ? 43.06200 36.93600 42.45500 1.000 20.60868 11 PHE A N 1
ATOM 2482 C CA . PHE B 1 33 ? 43.44600 35.81100 41.61700 1.000 20.44172 11 PHE A CA 1
ATOM 2483 C C . PHE B 1 33 ? 43.43200 34.50300 42.38200 1.000 19.35443 11 PHE A C 1
ATOM 2484 O O . PHE B 1 33 ? 43.04800 33.48100 41.81600 1.000 21.72105 11 PHE A O 1
ATOM 2492 N N . ALA B 1 34 ? 43.77000 34.52200 43.67300 1.000 20.29863 12 ALA A N 1
ATOM 2493 C CA . ALA B 1 34 ? 43.62500 33.31700 44.48700 1.000 20.82945 12 ALA A CA 1
ATOM 2494 C C . ALA B 1 34 ? 42.16700 32.87800 44.55400 1.000 23.78733 12 ALA A C 1
ATOM 2495 O O . ALA B 1 34 ? 41.88900 31.67900 44.63300 1.000 23.80294 12 ALA A O 1
ATOM 2497 N N . ALA B 1 35 ? 41.23000 33.82900 44.46100 1.000 23.21339 13 ALA A N 1
ATOM 2498 C CA . ALA B 1 35 ? 39.79800 33.53700 44.49800 1.000 26.52118 13 ALA A CA 1
ATOM 2499 C C . ALA B 1 35 ? 39.17800 33.32500 43.12100 1.000 27.03190 13 ALA A C 1
ATOM 2500 O O . ALA B 1 35 ? 37.98400 32.99500 43.03700 1.000 28.09223 13 ALA A O 1
ATOM 2502 N N . ALA B 1 36 ? 39.93800 33.51000 42.04000 1.000 21.56484 14 ALA A N 1
ATOM 2503 C CA . ALA B 1 36 ? 39.35400 33.40000 40.71000 1.000 21.68799 14 ALA A CA 1
ATOM 2504 C C . ALA B 1 36 ? 38.85600 31.98500 40.45800 1.000 23.32380 14 ALA A C 1
ATOM 2505 O O . ALA B 1 36 ? 39.38600 31.00800 41.00200 1.000 22.88530 14 ALA A O 1
ATOM 2507 N N . ALA B 1 37 ? 37.81600 31.87900 39.62100 1.000 21.56502 15 ALA A N 1
ATOM 2508 C CA . ALA B 1 37 ? 37.30600 30.55700 39.26000 1.000 24.96601 15 ALA A CA 1
ATOM 2509 C C . ALA B 1 37 ? 38.40400 29.69500 38.64400 1.000 21.88947 15 ALA A C 1
ATOM 2510 O O . ALA B 1 37 ? 38.47600 28.48800 38.90400 1.000 21.40099 15 ALA A O 1
ATOM 2512 N N . CYS B 1 38 ? 39.27800 30.29800 37.83500 1.000 20.99195 16 CYS A N 1
ATOM 2513 C CA . CYS B 1 38 ? 40.28100 29.50200 37.13400 1.000 21.26824 16 CYS A CA 1
ATOM 2514 C C . CYS B 1 38 ? 41.39200 29.00000 38.05400 1.000 21.52760 16 CYS A C 1
ATOM 2515 O O . CYS B 1 38 ? 42.20400 28.17200 37.61700 1.000 20.90551 16 CYS A O 1
ATOM 2518 N N . ALA B 1 39 ? 41.42600 29.43500 39.31300 1.000 19.12456 17 ALA A N 1
ATOM 2519 C CA . ALA B 1 39 ? 42.38700 28.90700 40.28400 1.000 19.83043 17 ALA A CA 1
ATOM 2520 C C . ALA B 1 39 ? 41.92800 27.60800 40.95300 1.000 22.80175 17 ALA A C 1
ATOM 2521 O O . ALA B 1 39 ? 42.67900 27.04600 41.75900 1.000 22.98137 17 ALA A O 1
ATOM 2523 N N . ALA B 1 40 ? 40.73700 27.10400 40.61100 1.000 23.06016 18 ALA A N 1
ATOM 2524 C CA . ALA B 1 40 ? 40.19900 25.86800 41.18100 1.000 24.91549 18 ALA A CA 1
ATOM 2525 C C . ALA B 1 40 ? 41.08300 24.65600 40.86500 1.000 25.26067 18 ALA A C 1
ATOM 2526 O O . ALA B 1 40 ? 41.84700 24.66100 39.89700 1.000 24.85352 18 ALA A O 1
ATOM 2528 N N . PRO B 1 41 ? 40.96300 23.58300 41.64900 1.000 26.88421 19 PRO A N 1
ATOM 2529 C CA . PRO B 1 41 ? 41.69600 22.34700 41.33000 1.000 26.05458 19 PRO A CA 1
ATOM 2530 C C . PRO B 1 41 ? 41.43700 21.87500 39.90400 1.000 27.92002 19 PRO A C 1
ATOM 2531 O O . PRO B 1 41 ? 40.37400 22.12400 39.32100 1.000 26.78820 19 PRO A O 1
ATOM 2535 N N . ALA B 1 42 ? 42.44200 21.21500 39.32700 1.000 24.51926 20 ALA A N 1
ATOM 2536 C CA . ALA B 1 42 ? 42.39600 20.85600 37.92100 1.000 26.53836 20 ALA A CA 1
ATOM 2537 C C . ALA B 1 42 ? 43.24700 19.61900 37.68100 1.000 26.05304 20 ALA A C 1
ATOM 2538 O O . ALA B 1 42 ? 44.22500 19.37000 38.39400 1.000 24.12392 20 ALA A O 1
ATOM 2540 N N . ALA B 1 43 ? 42.87400 18.86300 36.65100 1.000 26.95597 21 ALA A N 1
ATOM 2541 C CA . ALA B 1 43 ? 43.62300 17.67100 36.27600 1.000 29.68152 21 ALA A CA 1
ATOM 2542 C C . ALA B 1 43 ? 45.07600 18.03600 36.01100 1.000 27.73030 21 ALA A C 1
ATOM 2543 O O . ALA B 1 43 ? 45.36900 19.09100 35.43700 1.000 24.23780 21 ALA A O 1
ATOM 2545 N N . ASP B 1 44 ? 45.98800 17.16900 36.45800 1.000 24.83025 22 ASP A N 1
ATOM 2546 C CA . ASP B 1 44 ? 47.42500 17.29700 36.24300 1.000 27.22342 22 ASP A CA 1
ATOM 2547 C C . ASP B 1 44 ? 48.04500 18.45200 37.00700 1.000 27.29215 22 ASP A C 1
ATOM 2548 O O . ASP B 1 44 ? 49.23900 18.72200 36.81800 1.000 24.24394 22 ASP A O 1
ATOM 2553 N N . VAL B 1 45 ? 47.28900 19.16200 37.83500 1.000 22.65280 23 VAL A N 1
ATOM 2554 C CA . VAL B 1 45 ? 47.85600 20.16700 38.72600 1.000 23.33420 23 VAL A CA 1
ATOM 2555 C C . VAL B 1 45 ? 47.93100 19.52500 40.10400 1.000 23.15256 23 VAL A C 1
ATOM 2556 O O . VAL B 1 45 ? 46.91800 19.39300 40.80000 1.000 21.60417 23 VAL A O 1
ATOM 2560 N N . ALA B 1 46 ? 49.14000 19.12500 40.50400 1.000 21.02231 24 ALA A N 1
ATOM 2561 C CA . ALA B 1 46 ? 49.31700 18.53600 41.82300 1.000 21.65925 24 ALA A CA 1
ATOM 2562 C C . ALA B 1 46 ? 49.24700 19.59500 42.91200 1.000 23.37576 24 ALA A C 1
ATOM 2563 O O . ALA B 1 46 ? 48.81200 19.30900 44.03000 1.000 23.25544 24 ALA A O 1
ATOM 2565 N N . LEU B 1 47 ? 49.63800 20.82800 42.60500 1.000 19.38337 25 LEU A N 1
ATOM 2566 C CA . LEU B 1 47 ? 49.60200 21.89400 43.60200 1.000 20.36708 25 LEU A CA 1
ATOM 2567 C C . LEU B 1 47 ? 49.38300 23.20100 42.86200 1.000 23.11020 25 LEU A C 1
ATOM 2568 O O . LEU B 1 47 ? 50.18000 23.53700 41.97900 1.000 18.62779 25 LEU A O 1
ATOM 2573 N N . GLY B 1 48 ? 48.31300 23.91700 43.19800 1.000 21.66358 26 GLY A N 1
ATOM 2574 C CA . GLY B 1 48 ? 48.00300 25.20500 42.58500 1.000 20.86308 26 GLY A CA 1
ATOM 2575 C C . GLY B 1 48 ? 48.49200 26.36300 43.43000 1.000 20.46797 26 GLY A C 1
ATOM 2576 O O . GLY B 1 48 ? 49.51300 26.26900 44.12100 1.000 20.03311 26 GLY A O 1
ATOM 2577 N N . ILE B 1 49 ? 47.74400 27.47400 43.39500 1.000 19.54461 27 ILE A N 1
ATOM 2578 C CA . ILE B 1 49 ? 48.18400 28.69300 44.07100 1.000 19.39851 27 ILE A CA 1
ATOM 2579 C C . ILE B 1 49 ? 48.36800 28.43700 45.55800 1.000 20.86004 27 ILE A C 1
ATOM 2580 O O . ILE B 1 49 ? 47.55200 27.76000 46.19700 1.000 20.53232 27 ILE A O 1
ATOM 2585 N N . GLY B 1 50 ? 49.44000 28.99100 46.12100 1.000 17.21185 28 GLY A N 1
ATOM 2586 C CA . GLY B 1 50 ? 49.54900 29.09400 47.56100 1.000 22.08503 28 GLY A CA 1
ATOM 2587 C C . GLY B 1 50 ? 50.92600 28.82900 48.13200 1.000 24.48734 28 GLY A C 1
ATOM 2588 O O . GLY B 1 50 ? 51.19000 29.14800 49.29100 1.000 25.75313 28 GLY A O 1
ATOM 2589 N N . ASP B 1 51 ? 51.80900 28.23700 47.34700 1.000 19.27406 29 ASP A N 1
ATOM 2590 C CA . ASP B 1 51 ? 53.11400 27.82000 47.83700 1.000 20.36803 29 ASP A CA 1
ATOM 2591 C C . ASP B 1 51 ? 54.16800 28.46800 46.94400 1.000 22.03944 29 ASP A C 1
ATOM 2592 O O . ASP B 1 51 ? 53.83800 29.25500 46.04800 1.000 19.49078 29 ASP A O 1
ATOM 2597 N N . ASP B 1 52 ? 55.44700 28.16900 47.19300 1.000 18.41171 30 ASP A N 1
ATOM 2598 C CA . ASP B 1 52 ? 56.48800 28.88200 46.45100 1.000 19.17330 30 ASP A CA 1
ATOM 2599 C C . ASP B 1 52 ? 56.48300 28.52400 44.97100 1.000 18.83877 30 ASP A C 1
ATOM 2600 O O . ASP B 1 52 ? 56.81700 29.36800 44.13500 1.000 17.01153 30 ASP A O 1
ATOM 2605 N N . CYS B 1 53 ? 56.14500 27.28100 44.63500 1.000 17.98216 31 CYS A N 1
ATOM 2606 C CA . CYS B 1 53 ? 55.94900 26.85500 43.25900 1.000 17.90957 31 CYS A CA 1
ATOM 2607 C C . CYS B 1 53 ? 54.60500 26.17100 43.14300 1.000 18.17197 31 CYS A C 1
ATOM 2608 O O . CYS B 1 53 ? 54.09700 25.60400 44.11500 1.000 19.22170 31 CYS A O 1
ATOM 2611 N N . ALA B 1 54 ? 54.06800 26.18300 41.93400 1.000 15.59465 32 ALA A N 1
ATOM 2612 C CA . ALA B 1 54 ? 53.04000 25.22100 41.57200 1.000 16.97338 32 ALA A CA 1
ATOM 2613 C C . ALA B 1 54 ? 53.71700 23.92100 41.15400 1.000 19.23317 32 ALA A C 1
ATOM 2614 O O . ALA B 1 54 ? 54.89200 23.90700 40.78100 1.000 19.97666 32 ALA A O 1
ATOM 2616 N N . LEU B 1 55 ? 52.97000 22.81900 41.22100 1.000 17.67102 33 LEU A N 1
ATOM 2617 C CA . LEU B 1 55 ? 53.48200 21.50700 40.83700 1.000 17.09414 33 LEU A CA 1
ATOM 2618 C C . LEU B 1 55 ? 52.61800 20.95000 39.71000 1.000 17.03509 33 LEU A C 1
ATOM 2619 O O . LEU B 1 55 ? 51.41400 20.72500 39.89600 1.000 20.34839 33 LEU A O 1
ATOM 2624 N N . LEU B 1 56 ? 53.22500 20.72900 38.55000 1.000 17.64997 34 LEU A N 1
ATOM 2625 C CA . LEU B 1 56 ? 52.50800 20.19800 37.39400 1.000 17.82204 34 LEU A CA 1
ATOM 2626 C C . LEU B 1 56 ? 52.92200 18.75200 37.17900 1.000 23.69773 34 LEU A C 1
ATOM 2627 O O . LEU B 1 56 ? 54.11000 18.42400 37.25500 1.000 21.60271 34 LEU A O 1
ATOM 2632 N N . ALA B 1 57 ? 51.94600 17.89700 36.89000 1.000 22.55426 35 ALA A N 1
ATOM 2633 C CA . ALA B 1 57 ? 52.17100 16.45300 36.78700 1.000 25.63052 35 ALA A CA 1
ATOM 2634 C C . ALA B 1 57 ? 51.55900 15.92100 35.49700 1.000 29.87733 35 ALA A C 1
ATOM 2635 O O . ALA B 1 57 ? 50.57900 15.16800 35.52800 1.000 32.53368 35 ALA A O 1
ATOM 2637 N N . PRO B 1 58 ? 52.11100 16.28800 34.34500 1.000 29.31557 36 PRO A N 1
ATOM 2638 C CA . PRO B 1 58 ? 51.61200 15.72400 33.07700 1.000 32.99571 36 PRO A CA 1
ATOM 2639 C C . PRO B 1 58 ? 51.75300 14.21300 33.09800 1.000 37.49336 36 PRO A C 1
ATOM 2640 O O . PRO B 1 58 ? 52.77700 13.69200 33.56400 1.000 39.08623 36 PRO A O 1
ATOM 2644 N N . PRO B 1 59 ? 50.72900 13.48000 32.67800 1.000 35.96586 37 PRO A N 1
ATOM 2645 C CA . PRO B 1 59 ? 50.73800 12.02400 32.82400 1.000 38.69245 37 PRO A CA 1
ATOM 2646 C C . PRO B 1 59 ? 51.46600 11.38600 31.65300 1.000 45.94257 37 PRO A C 1
ATOM 2647 O O . PRO B 1 59 ? 51.92600 12.06100 30.72500 1.000 42.27361 37 PRO A O 1
ATOM 2651 N N . ALA B 1 60 ? 51.52900 10.06300 31.69800 1.000 45.96575 38 ALA A N 1
ATOM 2652 C CA . ALA B 1 60 ? 52.31900 9.28300 30.74900 1.000 47.38962 38 ALA A CA 1
ATOM 2653 C C . ALA B 1 60 ? 53.73600 9.85100 30.81500 1.000 44.65815 38 ALA A C 1
ATOM 2654 O O . ALA B 1 60 ? 54.14100 10.42300 31.83500 1.000 51.66149 38 ALA A O 1
ATOM 2656 N N . GLY B 1 61 ? 54.50100 9.70600 29.75200 1.000 38.72382 39 GLY A N 1
ATOM 2657 C CA . GLY B 1 61 ? 55.75700 10.41600 29.68000 1.000 41.29761 39 GLY A CA 1
ATOM 2658 C C . GLY B 1 61 ? 55.62300 11.65300 28.81500 1.000 36.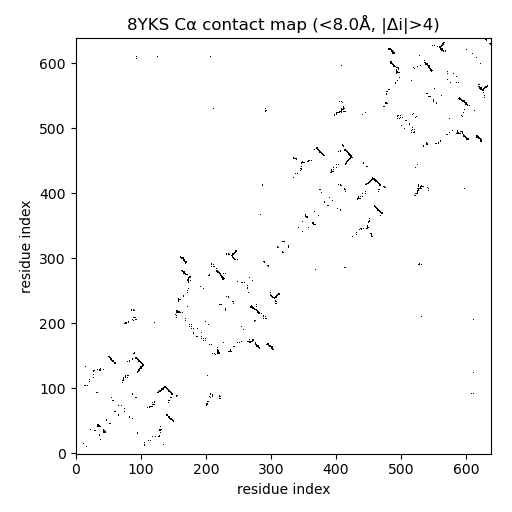95638 39 GLY A C 1
ATOM 2659 O O . GLY B 1 61 ? 56.51100 11.94100 28.01100 1.000 46.66659 39 GLY A O 1
ATOM 2660 N N . GLU B 1 62 ? 54.51200 12.37700 28.93900 1.000 32.21546 40 GLU A N 1
ATOM 2661 C CA . GLU B 1 62 ? 54.30100 13.54900 28.09500 1.000 26.49851 40 GLU A CA 1
ATOM 2662 C C . GLU B 1 62 ? 55.21800 14.69300 28.51900 1.000 26.15101 40 GLU A C 1
ATOM 2663 O O . GLU B 1 62 ? 55.53400 14.86100 29.69700 1.000 28.29883 40 GLU A O 1
ATOM 2669 N N . GLN B 1 63 ? 55.66400 15.47000 27.53800 1.000 22.67807 41 GLN A N 1
ATOM 2670 C CA . GLN B 1 63 ? 56.51900 16.62500 27.78600 1.000 20.34173 41 GLN A CA 1
ATOM 2671 C C . GLN B 1 63 ? 55.67200 17.85100 28.11400 1.000 22.32931 41 GLN A C 1
ATOM 2672 O O . GLN B 1 63 ? 54.48600 17.92300 27.78500 1.000 21.10745 41 GLN A O 1
ATOM 2678 N N . LEU B 1 64 ? 56.29700 18.83600 28.75800 1.000 19.29482 42 LEU A N 1
ATOM 2679 C CA . LEU B 1 64 ? 55.62500 20.10100 29.04100 1.000 19.82347 42 LEU A CA 1
ATOM 2680 C C . LEU B 1 64 ? 56.05600 21.15000 28.01900 1.000 19.27341 42 LEU A C 1
ATOM 2681 O O . LEU B 1 64 ? 57.25000 21.45800 27.91100 1.000 19.56143 42 LEU A O 1
ATOM 2686 N N . ALA B 1 65 ? 55.08800 21.71800 27.29700 1.000 19.20512 43 ALA A N 1
ATOM 2687 C CA . ALA B 1 65 ? 55.34900 22.83900 26.40100 1.000 17.46068 43 ALA A CA 1
ATOM 2688 C C . ALA B 1 65 ? 55.16900 24.14100 27.17900 1.000 17.54963 43 ALA A C 1
ATOM 2689 O O . ALA B 1 65 ? 54.16100 24.31500 27.86700 1.000 18.47776 43 ALA A O 1
ATOM 2691 N N . VAL B 1 66 ? 56.15300 25.04400 27.09100 1.000 17.23511 44 VAL A N 1
ATOM 2692 C CA . VAL B 1 66 ? 56.17700 26.24800 27.92400 1.000 17.53348 44 VAL A CA 1
ATOM 2693 C C . VAL B 1 66 ? 56.41300 27.46200 27.03500 1.000 16.96770 44 VAL A C 1
ATOM 2694 O O . VAL B 1 66 ? 57.33700 27.46600 26.21500 1.000 17.58830 44 VAL A O 1
ATOM 2698 N N . SER B 1 67 ? 55.60600 28.51000 27.22500 1.000 17.16306 45 SER A N 1
ATOM 2699 C CA . SER B 1 67 ? 55.75500 29.74300 26.46600 1.000 18.96286 45 SER A CA 1
ATOM 2700 C C . SER B 1 67 ? 55.43600 30.91700 27.38300 1.000 16.60710 45 SER A C 1
ATOM 2701 O O . SER B 1 67 ? 54.66500 30.77700 28.33100 1.000 15.57066 45 SER A O 1
ATOM 2704 N N . THR B 1 68 ? 56.04700 32.07300 27.10600 1.000 16.48026 46 THR A N 1
ATOM 2705 C CA . THR B 1 68 ? 55.80700 33.27800 27.89700 1.000 15.98999 46 THR A CA 1
ATOM 2706 C C . THR B 1 68 ? 55.54500 34.45100 26.96300 1.000 16.55344 46 THR A C 1
ATOM 2707 O O . THR B 1 68 ? 56.19500 34.56700 25.92100 1.000 16.21515 46 THR A O 1
ATOM 2711 N N . ASP B 1 69 ? 54.58000 35.30700 27.32400 1.000 16.49365 47 ASP A N 1
ATOM 2712 C CA . ASP B 1 69 ? 54.26300 36.50800 26.55600 1.000 18.69069 47 ASP A CA 1
ATOM 2713 C C . ASP B 1 69 ? 54.04600 37.68100 27.50600 1.000 19.06174 47 ASP A C 1
ATOM 2714 O O . ASP B 1 69 ? 53.43800 37.52300 28.57000 1.000 17.95820 47 ASP A O 1
ATOM 2719 N N . THR B 1 70 ? 54.51200 38.86000 27.09800 1.000 18.28073 48 THR A N 1
ATOM 2720 C CA . THR B 1 70 ? 54.34400 40.08800 27.86700 1.000 18.54404 48 THR A CA 1
ATOM 2721 C C . THR B 1 70 ? 53.49900 41.08600 27.08200 1.000 22.19228 48 THR A C 1
ATOM 2722 O O . THR B 1 70 ? 53.72800 41.29500 25.89000 1.000 19.12428 48 THR A O 1
ATOM 2726 N N . LEU B 1 71 ? 52.54300 41.72800 27.76300 1.000 18.20858 49 LEU A N 1
ATOM 2727 C CA . LEU B 1 71 ? 51.76900 42.83100 27.20300 1.000 20.35785 49 LEU A CA 1
ATOM 2728 C C . LEU B 1 71 ? 51.94600 44.05800 28.08700 1.000 21.10606 49 LEU A C 1
ATOM 2729 O O . LEU B 1 71 ? 51.72400 43.98800 29.30300 1.000 18.37668 49 LEU A O 1
ATOM 2734 N N . VAL B 1 72 ? 52.31600 45.18000 27.46800 1.000 22.26448 50 VAL A N 1
ATOM 2735 C CA . VAL B 1 72 ? 52.71800 46.40200 28.16700 1.000 22.56356 50 VAL A CA 1
ATOM 2736 C C . VAL B 1 72 ? 51.71200 47.49100 27.83900 1.000 24.15821 50 VAL A C 1
ATOM 2737 O O . VAL B 1 72 ? 51.40400 47.71300 26.66200 1.000 21.92053 50 VAL A O 1
ATOM 2741 N N . GLU B 1 73 ? 51.21800 48.19200 28.86100 1.000 21.22083 51 GLU A N 1
ATOM 2742 C CA . GLU B 1 73 ? 50.23800 49.23700 28.58000 1.000 23.87519 51 GLU A CA 1
ATOM 2743 C C . GLU B 1 73 ? 50.89700 50.36500 27.78900 1.000 24.70330 51 GLU A C 1
ATOM 2744 O O . GLU B 1 73 ? 52.02200 50.77800 28.09200 1.000 23.78416 51 GLU A O 1
ATOM 2750 N N . GLY B 1 74 ? 50.17800 50.88900 26.79500 1.000 25.37470 52 GLY A N 1
ATOM 2751 C CA . GLY B 1 74 ? 50.74200 51.90500 25.92900 1.000 27.07932 52 GLY A CA 1
ATOM 2752 C C . GLY B 1 74 ? 51.58200 51.35500 24.80000 1.000 29.47570 52 GLY A C 1
ATOM 2753 O O . GLY B 1 74 ? 52.05500 52.13400 23.95800 1.000 32.51843 52 GLY A O 1
ATOM 2754 N N . VAL B 1 75 ? 51.79000 50.03900 24.76000 1.000 24.68753 53 VAL A N 1
ATOM 2755 C CA . VAL B 1 75 ? 52.59600 49.40400 23.72700 1.000 25.70704 53 VAL A CA 1
ATOM 2756 C C . VAL B 1 75 ? 51.75500 48.34300 23.04300 1.000 27.46776 53 VAL A C 1
ATOM 2757 O O . VAL B 1 75 ? 51.54900 48.39800 21.82800 1.000 28.97477 53 VAL A O 1
ATOM 2761 N N . HIS B 1 76 ? 51.25300 47.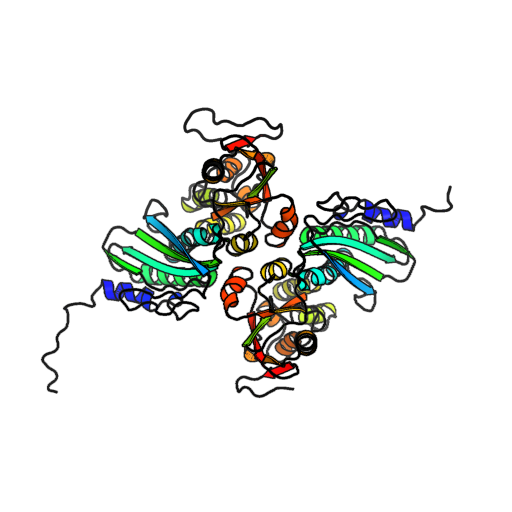36400 23.81100 1.000 24.90558 54 HIS A N 1
ATOM 2762 C CA . HIS B 1 76 ? 50.46700 46.28000 23.22900 1.000 23.50308 54 HIS A CA 1
ATOM 2763 C C . HIS B 1 76 ? 48.97100 46.44500 23.43300 1.000 27.56122 54 HIS A C 1
ATOM 2764 O O . HIS B 1 76 ? 48.19800 45.71900 22.80500 1.000 28.97797 54 HIS A O 1
ATOM 2771 N N . PHE B 1 77 ? 48.55000 47.35500 24.30500 1.000 27.12323 55 PHE A N 1
ATOM 2772 C CA . PHE B 1 77 ? 47.14000 47.68100 24.46000 1.000 29.06635 55 PHE A CA 1
ATOM 2773 C C . PHE B 1 77 ? 47.05100 49.11700 24.94200 1.000 26.72212 55 PHE A C 1
ATOM 2774 O O . PHE B 1 77 ? 47.98100 49.60700 25.59700 1.000 25.87183 55 PHE A O 1
ATOM 2782 N N . PRO B 1 78 ? 45.91800 49.77700 24.65100 1.000 29.97843 56 PRO A N 1
ATOM 2783 C CA . PRO B 1 78 ? 45.78100 51.15600 25.01500 1.000 30.48348 56 PRO A CA 1
ATOM 2784 C C . PRO B 1 78 ? 45.42300 51.41400 26.47800 1.000 27.36053 56 PRO A C 1
ATOM 2785 O O . PRO B 1 78 ? 44.81000 50.58100 27.08200 1.000 27.49504 56 PRO A O 1
ATOM 2789 N N . ALA B 1 79 ? 45.84300 52.56700 26.97800 1.000 26.84536 57 ALA A N 1
ATOM 2790 C CA . ALA B 1 79 ? 45.37800 53.00100 28.30200 1.000 27.28257 57 ALA A CA 1
ATOM 2791 C C . ALA B 1 79 ? 43.85800 53.10700 28.20500 1.000 29.64664 57 ALA A C 1
ATOM 2792 O O . ALA B 1 79 ? 43.38200 53.45400 27.13800 1.000 25.83151 57 ALA A O 1
ATOM 2794 N N . GLY B 1 80 ? 43.14600 52.78100 29.28000 1.000 28.51546 58 GLY A N 1
ATOM 2795 C CA . GLY B 1 80 ? 41.67500 52.85900 29.28700 1.000 28.65251 58 GLY A CA 1
ATOM 2796 C C . GLY B 1 80 ? 41.01400 51.62400 28.71900 1.000 31.40618 58 GLY A C 1
ATOM 2797 O O . GLY B 1 80 ? 39.79900 51.63800 28.58900 1.000 31.29160 58 GLY A O 1
ATOM 2798 N N . CYS B 1 81 ? 41.80100 50.59800 28.39100 1.000 29.99840 59 CYS A N 1
ATOM 2799 C CA . CYS B 1 81 ? 41.27200 49.30600 27.89300 1.000 29.21372 59 CYS A CA 1
ATOM 2800 C C . CYS B 1 81 ? 40.28000 48.71900 28.90000 1.000 27.88064 59 CYS A C 1
ATOM 2801 O O . CYS B 1 81 ? 40.53000 48.82300 30.08800 1.000 24.84424 59 CYS A O 1
ATOM 2804 N N . ASP B 1 82 ? 39.20200 48.12600 28.40900 1.000 25.84789 60 ASP A N 1
ATOM 2805 C CA . ASP B 1 82 ? 38.28800 47.39900 29.31100 1.000 26.53659 60 ASP A CA 1
ATOM 2806 C C . ASP B 1 82 ? 39.06300 46.21100 29.88900 1.000 24.81322 60 ASP A C 1
ATOM 2807 O O . ASP B 1 82 ? 39.59700 45.43000 29.11200 1.000 23.43978 60 ASP A O 1
ATOM 2812 N N . PRO B 1 83 ? 39.13900 46.06300 31.22300 1.000 25.94557 61 PRO A N 1
ATOM 2813 C CA . PRO B 1 83 ? 39.92800 44.98100 31.81800 1.000 22.48201 61 PRO A CA 1
ATOM 2814 C C . PRO B 1 83 ? 39.38300 43.58500 31.47500 1.000 24.83024 61 PRO A C 1
ATOM 2815 O O . PRO B 1 83 ? 40.14900 42.67700 31.36600 1.000 22.82915 61 PRO A O 1
ATOM 2819 N N . PHE B 1 84 ? 38.06400 43.46800 31.34500 1.000 22.88050 62 PHE A N 1
ATOM 2820 C CA . PHE B 1 84 ? 37.47700 42.17700 31.01000 1.000 25.04643 62 PHE A CA 1
ATOM 2821 C C . PHE B 1 84 ? 37.96000 41.70800 29.64000 1.000 24.73995 62 PHE A C 1
ATOM 2822 O O . PHE B 1 84 ? 38.38300 40.55700 29.48100 1.000 24.69979 62 PHE A O 1
ATOM 2830 N N . LEU B 1 85 ? 37.95500 42.60400 28.64800 1.000 23.21263 63 LEU A N 1
ATOM 2831 C CA . LEU B 1 85 ? 38.46900 42.24900 27.32300 1.000 26.49245 63 LEU A CA 1
ATOM 2832 C C . LEU B 1 85 ? 39.98700 42.07000 27.33400 1.000 22.34969 63 LEU A C 1
ATOM 2833 O O . LEU B 1 85 ? 40.51500 41.15400 26.69400 1.000 22.49744 63 LEU A O 1
ATOM 2838 N N . LEU B 1 86 ? 40.70200 42.94400 28.04000 1.000 20.67250 64 LEU A N 1
ATOM 2839 C CA . LEU B 1 86 ? 42.16100 42.86200 28.10600 1.000 22.66407 64 LEU A CA 1
ATOM 2840 C C . LEU B 1 86 ? 42.63800 41.51000 28.64000 1.000 20.87017 64 LEU A C 1
ATOM 2841 O O . LEU B 1 86 ? 43.55700 40.89300 28.07800 1.000 21.76010 64 LEU A O 1
ATOM 2846 N N . ALA B 1 87 ? 42.04800 41.05100 29.74500 1.000 20.28764 65 ALA A N 1
ATOM 2847 C CA . ALA B 1 87 ? 42.44700 39.76000 30.31100 1.000 19.11646 65 ALA A CA 1
ATOM 2848 C C . ALA B 1 87 ? 42.21400 38.62500 29.32000 1.000 21.22356 65 ALA A C 1
ATOM 2849 O O . ALA B 1 87 ? 43.04800 37.71700 29.19100 1.000 21.13840 65 ALA A O 1
ATOM 2851 N N . GLN B 1 88 ? 41.08100 38.64900 28.61400 1.000 19.41072 66 GLN A N 1
ATOM 2852 C CA . GLN B 1 88 ? 40.81300 37.59400 27.64200 1.000 20.57076 66 GLN A CA 1
ATOM 2853 C C . GLN B 1 88 ? 41.84800 37.60800 26.53100 1.000 20.78388 66 GLN A C 1
ATOM 2854 O O . GLN B 1 88 ? 42.35100 36.55500 26.12600 1.000 18.50150 66 GLN A O 1
ATOM 2860 N N . ARG B 1 89 ? 42.17500 38.80100 26.03000 1.000 21.56769 67 ARG A N 1
ATOM 2861 C CA . ARG B 1 89 ? 43.13200 38.91200 24.93600 1.000 22.67807 67 ARG A CA 1
ATOM 2862 C C . ARG B 1 89 ? 44.52800 38.48800 25.38200 1.000 21.35990 67 ARG A C 1
ATOM 2863 O O . ARG B 1 89 ? 45.21800 37.75100 24.66400 1.000 19.96030 67 ARG A O 1
ATOM 2871 N N . ALA B 1 90 ? 44.95400 38.94000 26.56400 1.000 19.20824 68 ALA A N 1
ATOM 2872 C CA . ALA B 1 90 ? 46.27300 38.57000 27.08200 1.000 20.81308 68 ALA A CA 1
ATOM 2873 C C . ALA B 1 90 ? 46.41000 37.05800 27.21300 1.000 20.59344 68 ALA A C 1
ATOM 2874 O O . ALA B 1 90 ? 47.42300 36.47200 26.80300 1.000 19.28629 68 ALA A O 1
ATOM 2876 N N . LEU B 1 91 ? 45.40400 36.39800 27.78800 1.000 17.62313 69 LEU A N 1
ATOM 2877 C CA . LEU B 1 91 ? 45.50800 34.95100 27.93000 1.000 18.71598 69 LEU A CA 1
ATOM 2878 C C . LEU B 1 91 ? 45.40400 34.24200 26.58000 1.000 19.56933 69 LEU A C 1
ATOM 2879 O O . LEU B 1 91 ? 46.11900 33.26100 26.33600 1.000 17.90952 69 LEU A O 1
ATOM 2884 N N . ALA B 1 92 ? 44.53600 34.72700 25.68600 1.000 17.27381 70 ALA A N 1
ATOM 2885 C CA . ALA B 1 92 ? 44.36400 34.06600 24.39500 1.000 19.24821 70 ALA A CA 1
ATOM 2886 C C . ALA B 1 92 ? 45.63900 34.13100 23.55900 1.000 18.47458 70 ALA A C 1
ATOM 2887 O O . ALA B 1 92 ? 46.05700 33.12400 22.97900 1.000 19.29163 70 ALA A O 1
ATOM 2889 N N . VAL B 1 93 ? 46.26500 35.31100 23.46100 1.000 18.40169 71 VAL A N 1
ATOM 2890 C CA . VAL B 1 93 ? 47.45000 35.38600 22.59900 1.000 20.98514 71 VAL A CA 1
ATOM 2891 C C . VAL B 1 93 ? 48.58600 34.57300 23.19400 1.000 19.78497 71 VAL A C 1
ATOM 2892 O O . VAL B 1 93 ? 49.40400 34.01000 22.45400 1.000 19.24827 71 VAL A O 1
ATOM 2896 N N . SER B 1 94 ? 48.64400 34.47600 24.52700 1.000 16.29834 72 SER A N 1
ATOM 2897 C CA . SER B 1 94 ? 49.65200 33.64800 25.18100 1.000 17.90914 72 SER A CA 1
ATOM 2898 C C . SER B 1 94 ? 49.38500 32.16600 24.94800 1.000 19.87361 72 SER A C 1
ATOM 2899 O O . SER B 1 94 ? 50.29800 31.40600 24.60000 1.000 19.40325 72 SER A O 1
ATOM 2902 N N . ALA B 1 95 ? 48.13400 31.73900 25.15100 1.000 17.34774 73 ALA A N 1
ATOM 2903 C CA . ALA B 1 95 ? 47.75400 30.33900 24.94900 1.000 19.00202 73 ALA A CA 1
ATOM 2904 C C . ALA B 1 95 ? 47.91100 29.89100 23.49900 1.000 18.48815 73 ALA A C 1
ATOM 2905 O O . ALA B 1 95 ? 48.10400 28.69600 23.24100 1.000 18.05842 73 ALA A O 1
ATOM 2907 N N . SER B 1 96 ? 47.83100 30.81800 22.54100 1.000 16.88132 74 SER A N 1
ATOM 2908 C CA . SER B 1 96 ? 47.95500 30.44100 21.13900 1.000 18.34000 74 SER A CA 1
ATOM 2909 C C . SER B 1 96 ? 49.30100 29.76600 20.85800 1.000 19.71199 74 SER A C 1
ATOM 2910 O O . SER B 1 96 ? 49.39800 28.92600 19.95600 1.000 19.35851 74 SER A O 1
ATOM 2913 N N . ASP B 1 97 ? 50.33600 30.07100 21.65500 1.000 18.17242 75 ASP A N 1
ATOM 2914 C CA . ASP B 1 97 ? 51.63100 29.42200 21.43500 1.000 18.55103 75 ASP A CA 1
ATOM 2915 C C . ASP B 1 97 ? 51.58200 27.93200 21.78600 1.000 17.72450 75 ASP A C 1
ATOM 2916 O O . ASP B 1 97 ? 52.32900 27.13700 21.20200 1.000 18.90343 75 ASP A O 1
ATOM 2921 N N . LEU B 1 98 ? 50.69300 27.52800 22.69600 1.000 17.96204 76 LEU A N 1
ATOM 2922 C CA . LEU B 1 98 ? 50.47900 26.10000 22.93100 1.000 18.67383 76 LEU A CA 1
ATOM 2923 C C . LEU B 1 98 ? 49.87400 25.43200 21.70600 1.000 17.80906 76 LEU A C 1
ATOM 2924 O O . LEU B 1 98 ? 50.30100 24.34200 21.30500 1.000 18.95017 76 LEU A O 1
ATOM 2929 N N . ALA B 1 99 ? 48.85600 26.06300 21.11400 1.000 16.80179 77 ALA A N 1
ATOM 2930 C CA . ALA B 1 99 ? 48.23900 25.51300 19.90700 1.000 18.51495 77 ALA A CA 1
ATOM 2931 C C . ALA B 1 99 ? 49.25600 25.38100 18.77100 1.000 19.38740 77 ALA A C 1
ATOM 2932 O O . ALA B 1 99 ? 49.24200 24.39600 18.02600 1.000 19.94160 77 ALA A O 1
ATOM 2934 N N . ALA B 1 100 ? 50.16200 26.35400 18.64600 1.000 17.99438 78 ALA A N 1
ATOM 2935 C CA . ALA B 1 100 ? 51.22800 26.32000 17.64700 1.000 16.46296 78 ALA A CA 1
ATOM 2936 C C . ALA B 1 100 ? 52.14300 25.09300 17.74600 1.000 19.15995 78 ALA A C 1
ATOM 2937 O O . ALA B 1 100 ? 52.82200 24.77800 16.76400 1.000 19.96182 78 ALA A O 1
ATOM 2939 N N . MET B 1 101 ? 52.23200 24.44800 18.91200 1.000 18.63252 79 MET A N 1
ATOM 2940 C CA . MET B 1 101 ? 52.97900 23.21200 19.14200 1.000 20.72114 79 MET A CA 1
ATOM 2941 C C . MET B 1 101 ? 52.14000 21.95900 19.09700 1.000 19.69123 79 MET A C 1
ATOM 2942 O O . MET B 1 101 ? 52.69300 20.87300 19.27400 1.000 20.88240 79 MET A O 1
ATOM 2947 N N . GLY B 1 102 ? 50.83200 22.07300 18.91500 1.000 20.51773 80 GLY A N 1
ATOM 2948 C CA . GLY B 1 102 ? 49.98500 20.91500 19.12700 1.000 19.91085 80 GLY A CA 1
ATOM 2949 C C . GLY B 1 102 ? 49.91300 20.45500 20.56800 1.000 21.72476 80 GLY A C 1
ATOM 2950 O O . GLY B 1 102 ? 49.67500 19.27200 20.81700 1.000 22.89843 80 GLY A O 1
ATOM 2951 N N . ALA B 1 103 ? 50.12500 21.35000 21.53300 1.000 18.47486 81 ALA A N 1
ATOM 2952 C CA . ALA B 1 103 ? 50.04700 20.96800 22.93700 1.000 21.70766 81 ALA A CA 1
ATOM 2953 C C . ALA B 1 103 ? 48.61100 21.04600 23.44200 1.000 18.36145 81 ALA A C 1
ATOM 2954 O O . ALA B 1 103 ? 47.83100 21.90700 23.02700 1.000 19.84220 81 ALA A O 1
ATOM 2956 N N . ALA B 1 104 ? 48.27500 20.14300 24.35200 1.000 20.40280 82 ALA A N 1
ATOM 2957 C CA . ALA B 1 104 ? 46.99600 20.31100 25.03700 1.000 21.15928 82 ALA A CA 1
ATOM 2958 C C . ALA B 1 104 ? 47.16500 21.21900 26.25800 1.000 17.86455 82 ALA A C 1
ATOM 2959 O O . ALA B 1 104 ? 48.11800 21.06500 27.00600 1.000 19.28283 82 ALA A O 1
ATOM 2961 N N . PRO B 1 105 ? 46.24800 22.16300 26.46600 1.000 20.11783 83 PRO A N 1
ATOM 2962 C CA . PRO B 1 105 ? 46.40500 23.14600 27.55300 1.000 19.19963 83 PRO A CA 1
ATOM 2963 C C . PRO B 1 105 ? 46.39000 22.50500 28.93100 1.000 23.50155 83 PRO A C 1
ATOM 2964 O O . PRO B 1 105 ? 45.66200 21.54400 29.18300 1.000 21.04038 83 PRO A O 1
ATOM 2968 N N . LEU B 1 106 ? 47.17100 23.08600 29.84800 1.000 17.16182 84 LEU A N 1
ATOM 2969 C CA . LEU B 1 106 ? 47.18800 22.56600 31.20900 1.000 17.76169 84 LEU A CA 1
ATOM 2970 C C . LEU B 1 106 ? 47.04100 23.72300 32.19900 1.000 18.10214 84 LEU A C 1
ATOM 2971 O O . LEU B 1 106 ? 46.08900 23.75200 32.98500 1.000 19.46666 84 LEU A O 1
ATOM 2976 N N . ALA B 1 107 ? 47.96100 24.69000 32.17600 1.000 17.48517 85 ALA A N 1
ATOM 2977 C CA . ALA B 1 107 ? 48.00000 25.67700 33.25500 1.000 18.73874 85 ALA A CA 1
ATOM 2978 C C . ALA B 1 107 ? 48.72400 26.93900 32.79700 1.000 18.25727 85 ALA A C 1
ATOM 2979 O O . ALA B 1 107 ? 49.33600 26.98300 31.72100 1.000 18.47133 85 ALA A O 1
ATOM 2981 N N . PHE B 1 108 ? 48.68700 27.95500 33.66300 1.000 17.13385 86 PHE A N 1
ATOM 2982 C CA . PHE B 1 108 ? 49.46100 29.17100 33.41900 1.000 16.60634 86 PHE A CA 1
ATOM 2983 C C . PHE B 1 108 ? 49.75200 29.90000 34.72100 1.000 18.37961 86 PHE A C 1
ATOM 2984 O O . PHE B 1 108 ? 49.11600 29.66400 35.75900 1.000 16.35327 86 PHE A O 1
ATOM 2992 N N . THR B 1 109 ? 50.75600 30.77300 34.65900 1.000 15.56255 87 THR A N 1
ATOM 2993 C CA . THR B 1 109 ? 51.00300 31.71300 35.73900 1.000 15.42643 87 THR A CA 1
ATOM 2994 C C . THR B 1 109 ? 50.76600 33.11800 35.21200 1.000 16.69157 87 THR A C 1
ATOM 2995 O O . THR B 1 109 ? 50.93600 33.39300 34.01400 1.000 17.59189 87 THR A O 1
ATOM 2999 N N . LEU B 1 110 ? 50.36600 33.99600 36.12700 1.000 15.92499 88 LEU A N 1
ATOM 3000 C CA . LEU B 1 110 ? 50.08500 35.40000 35.84700 1.000 17.68426 88 LEU A CA 1
ATOM 3001 C C . LEU B 1 110 ? 51.05600 36.25000 36.65700 1.000 16.04523 88 LEU A C 1
ATOM 3002 O O . LEU B 1 110 ? 51.01000 36.22600 37.88700 1.000 16.36942 88 LEU A O 1
ATOM 3007 N N . ALA B 1 111 ? 51.92300 36.99800 35.97400 1.000 18.00863 89 ALA A N 1
ATOM 3008 C CA . ALA B 1 111 ? 52.74200 38.03200 36.60100 1.000 16.94822 89 ALA A CA 1
ATOM 3009 C C . ALA B 1 111 ? 52.10500 39.37400 36.25800 1.000 20.49387 89 ALA A C 1
ATOM 3010 O O . ALA B 1 111 ? 52.19400 39.83100 35.11700 1.000 21.75446 89 ALA A O 1
ATOM 3012 N N . LEU B 1 112 ? 51.45900 40.00100 37.23200 1.000 17.29249 90 LEU A N 1
ATOM 3013 C CA . LEU B 1 112 ? 50.74700 41.24700 37.00200 1.000 17.57437 90 LEU A CA 1
ATOM 3014 C C . LEU B 1 112 ? 51.48800 42.37300 37.70500 1.000 18.44320 90 LEU A C 1
ATOM 3015 O O . LEU B 1 112 ? 51.79800 42.26700 38.89800 1.000 19.57750 90 LEU A O 1
ATOM 3020 N N . THR B 1 113 ? 51.77600 43.44300 36.96500 1.000 17.73001 91 THR A N 1
ATOM 3021 C CA . THR B 1 113 ? 52.34600 44.65000 37.53700 1.000 18.70351 91 THR A CA 1
ATOM 3022 C C . THR B 1 113 ? 51.33400 45.77200 37.35800 1.000 17.78424 91 THR A C 1
ATOM 3023 O O . THR B 1 113 ? 50.76700 45.93200 36.27500 1.000 18.06011 91 THR A O 1
ATOM 3027 N N . LEU B 1 114 ? 51.10900 46.54500 38.41500 1.000 18.35163 92 LEU A N 1
ATOM 3028 C CA . LEU B 1 114 ? 50.15100 47.63000 38.30500 1.000 19.25253 92 LEU A CA 1
ATOM 3029 C C . LEU B 1 114 ? 50.48800 48.67300 39.35500 1.000 19.41971 92 LEU A C 1
ATOM 3030 O O . LEU B 1 114 ? 51.10500 48.34800 40.37400 1.000 19.55844 92 LEU A O 1
ATOM 3035 N N . PRO B 1 115 ? 50.14400 49.93900 39.11500 1.000 19.89872 93 PRO A N 1
ATOM 3036 C CA . PRO B 1 115 ? 50.65100 50.99500 40.00300 1.000 23.34147 93 PRO A CA 1
ATOM 3037 C C . PRO B 1 115 ? 50.01100 50.98200 41.37800 1.000 25.12988 93 PRO A C 1
ATOM 3038 O O . PRO B 1 115 ? 50.64700 51.41000 42.34200 1.000 23.83608 93 PRO A O 1
ATOM 3042 N N . GLN B 1 116 ? 48.79100 50.47500 41.49800 1.000 24.50919 94 GLN A N 1
ATOM 3043 C CA . GLN B 1 116 ? 47.98800 50.59700 42.70600 1.000 26.10721 94 GLN A CA 1
ATOM 3044 C C . GLN B 1 116 ? 46.74400 49.75400 42.48000 1.000 25.34532 94 GLN A C 1
ATOM 3045 O O . GLN B 1 116 ? 46.36700 49.48800 41.33800 1.000 25.58869 94 GLN A O 1
ATOM 3051 N N . ALA B 1 117 ? 46.11100 49.33300 43.57200 1.000 23.90038 95 ALA A N 1
ATOM 3052 C CA . ALA B 1 117 ? 44.85200 48.61100 43.44900 1.000 24.29766 95 ALA A CA 1
ATOM 3053 C C . ALA B 1 117 ? 43.78800 49.48800 42.80500 1.000 23.29887 95 ALA A C 1
ATOM 3054 O O . ALA B 1 117 ? 43.72100 50.69500 43.05900 1.000 25.38661 95 ALA A O 1
ATOM 3056 N N . ASP B 1 118 ? 42.97200 48.87700 41.94400 1.000 22.57308 96 ASP A N 1
ATOM 3057 C CA . ASP B 1 118 ? 41.67100 49.41400 41.54700 1.000 23.49898 96 ASP A CA 1
ATOM 3058 C C . ASP B 1 118 ? 40.70500 48.24200 41.60400 1.000 23.52239 96 ASP A C 1
ATOM 3059 O O . ASP B 1 118 ? 40.75200 47.35300 40.74700 1.000 21.30957 96 ASP A O 1
ATOM 3064 N N . ALA B 1 119 ? 39.82400 48.24200 42.60900 1.000 21.52920 97 ALA A N 1
ATOM 3065 C CA . ALA B 1 119 ? 39.00400 47.06500 42.87500 1.000 23.53639 97 ALA A CA 1
ATOM 3066 C C . ALA B 1 119 ? 38.09100 46.73500 41.70300 1.000 21.77637 97 ALA A C 1
ATOM 3067 O O . ALA B 1 119 ? 37.81500 45.56000 41.43700 1.000 22.39269 97 ALA A O 1
ATOM 3069 N N . GLU B 1 120 ? 37.58500 47.75800 41.00700 1.000 20.44455 98 GLU A N 1
ATOM 3070 C CA . GLU B 1 120 ? 36.67800 47.50500 39.89200 1.000 24.75751 98 GLU A CA 1
ATOM 3071 C C . GLU B 1 120 ? 37.44000 46.99100 38.67300 1.000 22.50181 98 GLU A C 1
ATOM 3072 O O . GLU B 1 120 ? 36.97900 46.07400 37.98900 1.000 23.02448 98 GLU A O 1
ATOM 3078 N N . TRP B 1 121 ? 38.61700 47.55200 38.41000 1.000 22.83315 99 TRP A N 1
ATOM 3079 C CA . TRP B 1 121 ? 39.45900 47.04400 37.32700 1.000 22.88259 99 TRP A CA 1
ATOM 3080 C C . TRP B 1 121 ? 39.84300 45.59400 37.58700 1.000 20.40266 99 TRP A C 1
ATOM 3081 O O . TRP B 1 121 ? 39.74700 44.73600 36.69900 1.000 22.50920 99 TRP A O 1
ATOM 3092 N N . LEU B 1 122 ? 40.25800 45.30000 38.81800 1.000 20.20552 100 LEU A N 1
ATOM 3093 C CA . LEU B 1 122 ? 40.68900 43.94500 39.15900 1.000 19.30882 100 LEU A CA 1
ATOM 3094 C C . LEU B 1 122 ? 39.54200 42.95300 39.07000 1.000 19.95749 100 LEU A C 1
ATOM 3095 O O . LEU B 1 122 ? 39.72400 41.82200 38.60200 1.000 21.89742 100 LEU A O 1
ATOM 3100 N N . GLN B 1 123 ? 38.34300 43.34800 39.51000 1.000 24.15588 101 GLN A N 1
ATOM 3101 C CA . GLN B 1 123 ? 37.20300 42.44200 39.39100 1.000 23.13687 101 GLN A CA 1
ATOM 3102 C C . GLN B 1 123 ? 36.89800 42.13000 37.93200 1.000 23.90104 101 GLN A C 1
ATOM 3103 O O . GLN B 1 123 ? 36.63500 40.97300 37.57300 1.000 23.51309 101 GLN A O 1
ATOM 3109 N N . GLY B 1 124 ? 36.93700 43.15200 37.07100 1.000 23.97013 102 GLY A N 1
ATOM 3110 C CA . GLY B 1 124 ? 36.72900 42.92400 35.65100 1.000 23.61235 102 GLY A CA 1
ATOM 3111 C C . GLY B 1 124 ? 37.82600 42.08000 35.02400 1.000 23.46832 102 GLY A C 1
ATOM 3112 O O . GLY B 1 124 ? 37.55200 41.17900 34.22600 1.000 22.80208 102 GLY A O 1
ATOM 3113 N N . PHE B 1 125 ? 39.08100 42.37300 35.37000 1.000 21.32234 103 PHE A N 1
ATOM 3114 C CA . PHE B 1 125 ? 40.20400 41.59900 34.85200 1.000 23.01599 103 PHE A CA 1
ATOM 3115 C C . PHE B 1 125 ? 40.09100 40.13300 35.25400 1.000 21.48990 103 PHE A C 1
ATOM 3116 O O . PHE B 1 125 ? 40.23000 39.23300 34.41300 1.000 21.47931 103 PHE A O 1
ATOM 3124 N N . ALA B 1 126 ? 39.82900 39.87400 36.54000 1.000 20.20504 104 ALA A N 1
ATOM 3125 C CA . ALA B 1 126 ? 39.72300 38.49200 36.99800 1.000 20.89365 104 ALA A CA 1
ATOM 3126 C C . ALA B 1 126 ? 38.55800 37.78700 36.32100 1.000 22.53806 104 ALA A C 1
ATOM 3127 O O . ALA B 1 126 ? 38.64800 36.59700 35.99600 1.000 22.42742 104 ALA A O 1
ATOM 3129 N N . ARG B 1 127 ? 37.46200 38.51500 36.07000 1.000 22.90186 105 ARG A N 1
ATOM 3130 C CA . ARG B 1 127 ? 36.30700 37.90800 35.40700 1.000 23.70582 105 ARG A CA 1
ATOM 3131 C C . ARG B 1 127 ? 36.63900 37.52000 33.96700 1.000 22.62599 105 ARG A C 1
ATOM 3132 O O . ARG B 1 127 ? 36.28100 36.42400 33.51200 1.000 21.56960 105 ARG A O 1
ATOM 3140 N N . GLY B 1 128 ? 37.32800 38.40700 33.24000 1.000 20.95445 106 GLY A N 1
ATOM 3141 C CA . GLY B 1 128 ? 37.76400 38.08100 31.89200 1.000 22.62430 106 GLY A CA 1
ATOM 3142 C C . GLY B 1 128 ? 38.76900 36.94600 31.86100 1.000 21.50264 106 GLY A C 1
ATOM 3143 O O . GLY B 1 128 ? 38.70900 36.07500 30.98700 1.000 19.97983 106 GLY A O 1
ATOM 3144 N N . LEU B 1 129 ? 39.69000 36.92500 32.82800 1.000 20.02093 107 LEU A N 1
ATOM 3145 C CA . LEU B 1 129 ? 40.63800 35.81700 32.91700 1.000 18.43820 107 LEU A CA 1
ATOM 3146 C C . LEU B 1 129 ? 39.91400 34.49300 33.11500 1.000 20.89234 107 LEU A C 1
ATOM 3147 O O . LEU B 1 129 ? 40.22600 33.49200 32.45800 1.000 21.12650 107 LEU A O 1
ATOM 3152 N N . ASP B 1 130 ? 38.96300 34.47200 34.03500 1.000 19.53550 108 ASP A N 1
ATOM 3153 C CA . ASP B 1 130 ? 38.16300 33.24100 34.22900 1.000 20.18093 108 ASP A CA 1
ATOM 3154 C C . ASP B 1 130 ? 37.52500 32.79000 32.91700 1.000 23.80123 108 ASP A C 1
ATOM 3155 O O . ASP B 1 130 ? 37.59900 31.60200 32.61500 1.000 23.55450 108 ASP A O 1
ATOM 3160 N N . ALA B 1 131 ? 36.91800 33.71800 32.18900 1.000 21.93151 109 ALA A N 1
ATOM 3161 C CA . ALA B 1 131 ? 36.19000 33.28700 30.97800 1.000 22.95928 109 ALA A CA 1
ATOM 3162 C C . ALA B 1 131 ? 37.12300 32.65800 29.94300 1.000 22.51899 109 ALA A C 1
ATOM 3163 O O . ALA B 1 131 ? 36.83000 31.57500 29.45800 1.000 25.42876 109 ALA A O 1
ATOM 3165 N N . MET B 1 132 ? 38.23400 33.32400 29.67100 1.000 22.99863 110 MET A N 1
ATOM 3166 C CA . MET B 1 132 ? 39.17100 32.81400 28.64000 1.000 23.56764 110 MET A CA 1
ATOM 3167 C C . MET B 1 132 ? 39.82300 31.51000 29.12700 1.000 20.25587 110 MET A C 1
ATOM 3168 O O . MET B 1 132 ? 40.02400 30.61500 28.32200 1.000 23.63035 110 MET A O 1
ATOM 3173 N N . ALA B 1 133 ? 40.15200 31.45000 30.41400 1.000 20.86299 111 ALA A N 1
ATOM 3174 C CA . ALA B 1 133 ? 40.81600 30.24300 30.95600 1.000 22.22142 111 ALA A CA 1
ATOM 3175 C C . ALA B 1 133 ? 39.88000 29.05200 30.81700 1.000 21.40181 111 ALA A C 1
ATOM 3176 O O . ALA B 1 133 ? 40.32400 27.98000 30.45100 1.000 24.61746 111 ALA A O 1
ATOM 3178 N N . ARG B 1 134 ? 38.61100 29.29500 31.11500 1.000 25.36321 112 ARG A N 1
ATOM 3179 C CA . ARG B 1 134 ? 37.60200 28.22900 30.97600 1.000 25.56236 112 ARG A CA 1
ATOM 3180 C C . ARG B 1 134 ? 37.50900 27.82000 29.50900 1.000 23.61510 112 ARG A C 1
ATOM 3181 O O . ARG B 1 134 ? 37.54700 26.62700 29.22200 1.000 26.18892 112 ARG A O 1
ATOM 3189 N N . GLN B 1 135 ? 37.50200 28.80500 28.62100 1.000 24.87103 113 GLN A N 1
ATOM 3190 C CA . GLN B 1 135 ? 37.46800 28.50800 27.17200 1.000 23.59838 113 GLN A CA 1
ATOM 3191 C C . GLN B 1 135 ? 38.71100 27.70700 26.78200 1.000 25.63231 113 GLN A C 1
ATOM 3192 O O . GLN B 1 135 ? 38.58700 26.78500 25.97900 1.000 23.66597 113 GLN A O 1
ATOM 3198 N N . CYS B 1 136 ? 39.85600 28.06100 27.34500 1.000 22.28599 114 CYS A N 1
ATOM 3199 C CA . CYS B 1 136 ? 41.12100 27.40500 26.94700 1.000 21.94950 114 CYS A CA 1
ATOM 3200 C C . CYS B 1 136 ? 41.42900 26.16100 27.79100 1.000 24.61822 114 CYS A C 1
ATOM 3201 O O . CYS B 1 136 ? 42.40900 25.51700 27.49500 1.000 22.41245 114 CYS A O 1
ATOM 3204 N N . GLY B 1 137 ? 40.62300 25.86600 28.80500 1.000 22.07475 115 GLY A N 1
ATOM 3205 C CA . GLY B 1 137 ? 40.95100 24.73400 29.65400 1.000 24.84088 115 GLY A CA 1
ATOM 3206 C C . GLY B 1 137 ? 42.24200 24.91600 30.42800 1.000 26.69366 115 GLY A C 1
ATOM 3207 O O . GLY B 1 137 ? 42.97300 23.94000 30.64700 1.000 23.06978 115 GLY A O 1
ATOM 3208 N N . LEU B 1 138 ? 42.54500 26.14200 30.84600 1.000 20.25444 116 LEU A N 1
ATOM 3209 C CA . LEU B 1 138 ? 43.78800 26.46300 31.54100 1.000 20.08303 116 LEU A CA 1
ATOM 3210 C C . LEU B 1 138 ? 43.50800 26.77000 33.00700 1.000 25.32232 116 LEU A C 1
ATOM 3211 O O . LEU B 1 138 ? 42.62700 27.57700 33.32000 1.000 24.55466 116 LEU A O 1
ATOM 3216 N N . ALA B 1 139 ? 44.28300 26.16200 33.89400 1.000 19.85172 117 ALA A N 1
ATOM 3217 C CA . ALA B 1 139 ? 44.19800 26.44800 35.32300 1.000 20.12939 117 ALA A CA 1
ATOM 3218 C C . ALA B 1 139 ? 45.22600 27.51300 35.69200 1.000 20.13492 117 ALA A C 1
ATOM 3219 O O . ALA B 1 139 ? 46.39200 27.41500 35.30200 1.000 17.81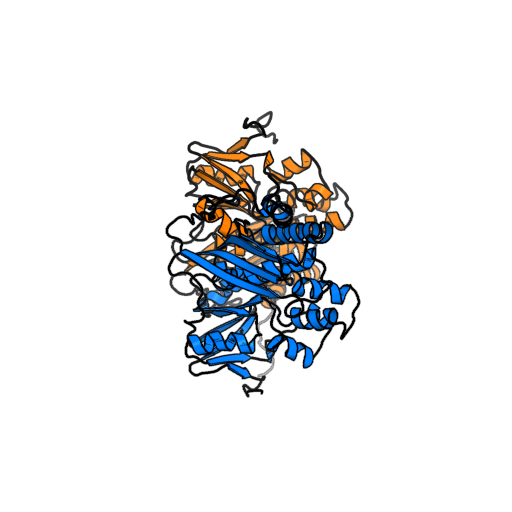048 117 ALA A O 1
ATOM 3221 N N . LEU B 1 140 ? 44.80100 28.51900 36.45200 1.000 18.84245 118 LEU A N 1
ATOM 3222 C CA . LEU B 1 140 ? 45.74300 29.49500 36.99500 1.000 18.40040 118 LEU A CA 1
ATOM 3223 C C . LEU B 1 140 ? 46.38000 28.90000 38.24900 1.000 20.02638 118 LEU A C 1
ATOM 3224 O O . LEU B 1 140 ? 45.68800 28.65600 39.25000 1.000 20.42141 118 LEU A O 1
ATOM 3229 N N . VAL B 1 141 ? 47.68900 28.65300 38.20400 1.000 15.45599 119 VAL A N 1
ATOM 3230 C CA . VAL B 1 141 ? 48.35600 27.89400 39.25700 1.000 16.20891 119 VAL A CA 1
ATOM 3231 C C . VAL B 1 141 ? 49.37700 28.70200 40.04700 1.000 19.20003 119 VAL A C 1
ATOM 3232 O O . VAL B 1 141 ? 49.88400 28.19500 41.05700 1.000 17.18640 119 VAL A O 1
ATOM 3236 N N . GLY B 1 142 ? 49.67100 29.93400 39.65900 1.000 16.22895 120 GLY A N 1
ATOM 3237 C CA . GLY B 1 142 ? 50.68300 30.71000 40.35200 1.000 16.55608 120 GLY A CA 1
ATOM 3238 C C . GLY B 1 142 ? 50.87800 32.02600 39.63600 1.000 16.81982 120 GLY A C 1
ATOM 3239 O O . GLY B 1 142 ? 50.18000 32.33600 38.67000 1.000 17.20298 120 GLY A O 1
ATOM 3240 N N . GLY B 1 143 ? 51.82600 32.80300 40.14000 1.000 16.98082 121 GLY A N 1
ATOM 3241 C CA . GLY B 1 143 ? 52.13000 34.08300 39.53500 1.000 19.05344 121 GLY A CA 1
ATOM 3242 C C . GLY B 1 143 ? 52.89600 34.96300 40.50600 1.000 15.47314 121 GLY A C 1
ATOM 3243 O O . GLY B 1 143 ? 53.49500 34.48000 41.46300 1.000 16.26279 121 GLY A O 1
ATOM 3244 N N . ASP B 1 144 ? 52.88700 36.25700 40.19800 1.000 17.14176 122 ASP A N 1
ATOM 3245 C CA . ASP B 1 144 ? 53.48800 37.28000 41.03700 1.000 18.35908 122 ASP A CA 1
ATOM 3246 C C . ASP B 1 144 ? 52.68500 38.56000 40.86100 1.000 18.85141 122 ASP A C 1
ATOM 3247 O O . ASP B 1 144 ? 52.07400 38.79200 39.81300 1.000 18.73738 122 ASP A O 1
ATOM 3252 N N . THR B 1 145 ? 52.66300 39.37900 41.90900 1.000 17.48315 123 THR A N 1
ATOM 3253 C CA . THR B 1 145 ? 51.85100 40.59000 41.92400 1.000 18.35574 123 THR A CA 1
ATOM 3254 C C . THR B 1 145 ? 52.74600 41.72600 42.37400 1.000 19.32603 123 THR A C 1
ATOM 3255 O O . THR B 1 145 ? 53.24800 41.70300 43.50300 1.000 19.96522 123 THR A O 1
ATOM 3259 N N . THR B 1 146 ? 52.97600 42.70300 41.49300 1.000 17.54302 124 THR A N 1
ATOM 3260 C CA . THR B 1 146 ? 54.02500 43.68100 41.73900 1.000 18.23173 124 THR A CA 1
ATOM 3261 C C . THR B 1 146 ? 53.54900 45.09100 41.42800 1.000 20.11293 124 THR A C 1
ATOM 3262 O O . THR B 1 146 ? 52.63500 45.29800 40.63100 1.000 19.48845 124 THR A O 1
ATOM 3266 N N . ARG B 1 147 ? 54.19000 46.06000 42.07800 1.000 21.15834 125 ARG A N 1
ATOM 3267 C CA . ARG B 1 147 ? 53.91600 47.46900 41.83700 1.000 20.80419 125 ARG A CA 1
ATOM 3268 C C . ARG B 1 147 ? 54.76700 47.97900 40.68500 1.000 20.96136 125 ARG A C 1
ATOM 3269 O O . ARG B 1 147 ? 55.94500 47.63600 40.58400 1.000 21.57569 125 ARG A O 1
ATOM 3277 N N . GLY B 1 148 ? 54.16800 48.81000 39.83700 1.000 20.29286 126 GLY A N 1
ATOM 3278 C CA . GLY B 1 148 ? 54.87400 49.45300 38.74500 1.000 21.49482 126 GLY A CA 1
ATOM 3279 C C . GLY B 1 148 ? 53.93800 49.79400 37.60800 1.000 21.84288 126 GLY A C 1
ATOM 3280 O O . GLY B 1 148 ? 52.72700 49.60100 37.70700 1.000 20.87658 126 GLY A O 1
ATOM 3281 N N . PRO B 1 149 ? 54.48400 50.29300 36.49400 1.000 23.07331 127 PRO A N 1
ATOM 3282 C CA . PRO B 1 149 ? 53.65100 50.58100 35.31300 1.000 21.73844 127 PRO A CA 1
ATOM 3283 C C . PRO B 1 149 ? 52.91500 49.33400 34.84200 1.000 23.26098 127 PRO A C 1
ATOM 3284 O O . PRO B 1 149 ? 53.45900 48.22700 34.87100 1.000 20.14759 127 PRO A O 1
ATOM 3288 N N . LEU B 1 150 ? 51.67700 49.52600 34.37800 1.000 21.90889 128 LEU A N 1
ATOM 3289 C CA . LEU B 1 150 ? 50.80000 48.39600 34.05800 1.000 20.46878 128 LEU A CA 1
ATOM 3290 C C . LEU B 1 150 ? 51.41700 47.46600 33.01000 1.000 21.05258 128 LEU A C 1
ATOM 3291 O O . LEU B 1 150 ? 51.70600 47.87400 31.87600 1.000 21.45427 128 LEU A O 1
ATOM 3296 N N . SER B 1 151 ? 51.54600 46.19100 33.37400 1.000 17.27338 129 SER A N 1
ATOM 3297 C CA . SER B 1 151 ? 52.17300 45.20700 32.50400 1.000 21.82339 129 SER A CA 1
ATOM 3298 C C . SER B 1 151 ? 51.73000 43.83300 32.96500 1.000 19.45144 129 SER A C 1
ATOM 3299 O O . SER B 1 151 ? 51.44400 43.63000 34.14900 1.000 19.33806 129 SER A O 1
ATOM 3302 N N . MET B 1 152 ? 51.70800 42.87900 32.04100 1.000 18.99058 130 MET A N 1
ATOM 3303 C CA . MET B 1 152 ? 51.40800 41.52100 32.46600 1.000 18.80384 130 MET A CA 1
ATOM 3304 C C . MET B 1 152 ? 52.24700 40.54400 31.66700 1.000 19.15035 130 MET A C 1
ATOM 3305 O O . MET B 1 152 ? 52.37700 40.68100 30.44600 1.000 19.46748 130 MET A O 1
ATOM 3310 N N . THR B 1 153 ? 52.79500 39.54400 32.35600 1.000 17.90014 131 THR A N 1
ATOM 3311 C CA . THR B 1 153 ? 53.52500 38.46800 31.70400 1.000 16.89189 131 THR A CA 1
ATOM 3312 C C . THR B 1 153 ? 52.82700 37.16100 32.04800 1.000 18.04868 131 THR A C 1
ATOM 3313 O O . THR B 1 153 ? 52.70500 36.80800 33.22400 1.000 18.90574 131 THR A O 1
ATOM 3317 N N . LEU B 1 154 ? 52.32800 36.47200 31.02800 1.000 17.82274 132 LEU A N 1
ATOM 3318 C CA . LEU B 1 154 ? 51.65000 35.19700 31.20300 1.000 19.31348 132 LEU A CA 1
ATOM 3319 C C . LEU B 1 154 ? 52.55700 34.09700 30.69100 1.000 19.01062 132 LEU A C 1
ATOM 3320 O O . LEU B 1 154 ? 53.09100 34.19700 29.58000 1.000 20.52893 132 LEU A O 1
ATOM 3325 N N . THR B 1 155 ? 52.74500 33.06200 31.50500 1.000 17.65539 133 THR A N 1
ATOM 3326 C CA . THR B 1 155 ? 53.52400 31.90000 31.11300 1.000 16.04028 133 THR A CA 1
ATOM 3327 C C . THR B 1 155 ? 52.55600 30.73000 31.07900 1.000 16.37974 133 THR A C 1
ATOM 3328 O O . THR B 1 155 ? 51.90000 30.43600 32.08300 1.000 16.53921 133 THR A O 1
ATOM 3332 N N . VAL B 1 156 ? 52.42500 30.09900 29.91300 1.000 16.52731 134 VAL A N 1
ATOM 3333 C CA . VAL B 1 156 ? 51.43600 29.04400 29.72200 1.000 16.23828 134 VAL A CA 1
ATOM 3334 C C . VAL B 1 156 ? 52.14100 27.70100 29.62500 1.000 17.56971 134 VAL A C 1
ATOM 3335 O O . VAL B 1 156 ? 53.27800 27.60400 29.15300 1.000 17.40343 134 VAL A O 1
ATOM 3339 N N . PHE B 1 157 ? 51.42700 26.65000 30.01600 1.000 16.88304 135 PHE A N 1
ATOM 3340 C CA . PHE B 1 157 ? 51.95600 25.29300 30.05400 1.000 16.91221 135 PHE A CA 1
ATOM 3341 C C . PHE B 1 157 ? 50.97100 24.34100 29.39200 1.000 18.16456 135 PHE A C 1
ATOM 3342 O O . PHE B 1 157 ? 49.77500 24.34900 29.71700 1.000 17.41271 135 PHE A O 1
ATOM 3350 N N . GLY B 1 158 ? 51.47800 23.53400 28.44900 1.000 16.35180 136 GLY A N 1
ATOM 3351 C CA . GLY B 1 158 ? 50.68100 22.51400 27.80000 1.000 17.13400 136 GLY A CA 1
ATOM 3352 C C . GLY B 1 158 ? 51.39500 21.17400 27.89800 1.000 21.50690 136 GLY A C 1
ATOM 3353 O O . GLY B 1 158 ? 52.55000 21.10300 28.32800 1.000 20.53522 136 GLY A O 1
ATOM 3354 N N . ARG B 1 159 ? 50.69400 20.10500 27.51200 1.000 20.07261 137 ARG A N 1
ATOM 3355 C CA . ARG B 1 159 ? 51.32900 18.79300 27.46600 1.000 19.46488 137 ARG A CA 1
ATOM 3356 C C . ARG B 1 159 ? 51.28400 18.23300 26.04700 1.000 22.00426 137 ARG A C 1
ATOM 3357 O O . ARG B 1 159 ? 50.35900 18.50600 25.27700 1.000 20.30300 137 ARG A O 1
ATOM 3365 N N . VAL B 1 160 ? 52.32000 17.47500 25.69500 1.000 22.16804 138 VAL A N 1
ATOM 3366 C CA . VAL B 1 160 ? 52.41900 16.88500 24.36300 1.000 23.35398 138 VAL A CA 1
ATOM 3367 C C . VAL B 1 160 ? 53.28700 15.63200 24.45600 1.000 25.02190 138 VAL A C 1
ATOM 3368 O O . VAL B 1 160 ? 54.32300 15.63900 25.13900 1.000 23.52454 138 VAL A O 1
ATOM 3372 N N . PRO B 1 161 ? 52.88700 14.52700 23.82700 1.000 23.04197 139 PRO A N 1
ATOM 3373 C CA . PRO B 1 161 ? 53.73800 13.33000 23.84000 1.000 26.64030 139 PRO A CA 1
ATOM 3374 C C . PRO B 1 161 ? 55.06900 13.62200 23.16600 1.000 23.34675 139 PRO A C 1
ATOM 3375 O O . PRO B 1 161 ? 55.14500 14.40200 22.21500 1.000 24.41846 139 PRO A O 1
ATOM 3379 N N . ALA B 1 162 ? 56.13100 13.00100 23.68100 1.000 25.49777 140 ALA A N 1
ATOM 3380 C CA . ALA B 1 162 ? 57.45100 13.16500 23.08300 1.000 25.85626 140 ALA A CA 1
ATOM 3381 C C . ALA B 1 162 ? 57.42300 12.80900 21.60000 1.000 30.07251 140 ALA A C 1
ATOM 3382 O O . ALA B 1 162 ? 56.81200 11.81500 21.18900 1.000 28.76005 140 ALA A O 1
ATOM 3384 N N . GLY B 1 163 ? 58.07400 13.63900 20.79000 1.000 24.03551 141 GLY A N 1
ATOM 3385 C CA . GLY B 1 163 ? 58.14600 13.38900 19.36000 1.000 30.11579 141 GLY A CA 1
ATOM 3386 C C . GLY B 1 163 ? 56.95900 13.87100 18.55500 1.000 31.22321 141 GLY A C 1
ATOM 3387 O O . GLY B 1 163 ? 56.99700 13.80500 17.31700 1.000 31.98355 141 GLY A O 1
ATOM 3388 N N . GLN B 1 164 ? 55.90000 14.35900 19.20000 1.000 26.12215 142 GLN A N 1
ATOM 3389 C CA . GLN B 1 164 ? 54.69500 14.74100 18.47700 1.000 25.78863 142 GLN A CA 1
ATOM 3390 C C . GLN B 1 164 ? 54.46700 16.24000 18.39300 1.000 24.47597 142 GLN A C 1
ATOM 3391 O O . GLN B 1 164 ? 53.52300 16.66100 17.71500 1.000 23.41740 142 GLN A O 1
ATOM 3397 N N . ALA B 1 165 ? 55.29200 17.05800 19.05100 1.000 23.85792 143 ALA A N 1
ATOM 3398 C CA . ALA B 1 165 ? 55.08900 18.50000 18.98200 1.000 25.73414 143 ALA A CA 1
ATOM 3399 C C . ALA B 1 165 ? 55.25100 19.00100 17.55500 1.000 24.00886 143 ALA A C 1
ATOM 3400 O O . ALA B 1 165 ? 56.09500 18.50900 16.80500 1.000 24.94354 143 ALA A O 1
ATOM 3402 N N . LEU B 1 166 ? 54.45000 19.99800 17.18400 1.000 21.59497 144 LEU A N 1
ATOM 3403 C CA . LEU B 1 166 ? 54.62300 20.67300 15.90300 1.000 24.19148 144 LEU A CA 1
ATOM 3404 C C . LEU B 1 166 ? 55.76100 21.67600 16.01800 1.000 23.80813 144 LEU A C 1
ATOM 3405 O O . LEU B 1 166 ? 55.75300 22.51500 16.92100 1.000 21.59913 144 LEU A O 1
ATOM 3410 N N . THR B 1 167 ? 56.73800 21.59300 15.11500 1.000 22.48513 145 THR A N 1
ATOM 3411 C CA . THR B 1 167 ? 57.85300 22.53300 15.13300 1.000 24.82216 145 THR A CA 1
ATOM 3412 C C . THR B 1 167 ? 57.88000 23.31900 13.83600 1.000 24.96131 145 THR A C 1
ATOM 3413 O O . THR B 1 167 ? 57.23400 22.95700 12.85200 1.000 23.89605 145 THR A O 1
ATOM 3417 N N . ARG B 1 168 ? 58.66400 24.40300 13.83200 1.000 25.69783 146 ARG A N 1
ATOM 3418 C CA . ARG B 1 168 ? 58.77400 25.23300 12.63700 1.000 24.14487 146 ARG A CA 1
ATOM 3419 C C . ARG B 1 168 ? 59.67000 24.60900 11.57800 1.000 25.38938 146 ARG A C 1
ATOM 3420 O O . ARG B 1 168 ? 59.58200 24.99000 10.40700 1.000 27.21345 146 ARG A O 1
ATOM 3428 N N . ALA B 1 169 ? 60.51700 23.66900 11.96100 1.000 25.94828 147 ALA A N 1
ATOM 3429 C CA . ALA B 1 169 ? 61.35100 22.94600 11.01300 1.000 28.06648 147 ALA A CA 1
ATOM 3430 C C . ALA B 1 169 ? 60.61200 21.70900 10.50500 1.000 30.13231 147 ALA A C 1
ATOM 3431 O O . ALA B 1 169 ? 59.67700 21.21400 11.13700 1.000 33.58817 147 ALA A O 1
ATOM 3433 N N . GLY B 1 170 ? 61.00800 21.19100 9.34500 1.000 31.42272 148 GLY A N 1
ATOM 3434 C CA . GLY B 1 170 ? 60.41400 19.91500 8.89200 1.000 33.05805 148 GLY A CA 1
ATOM 3435 C C . GLY B 1 170 ? 59.65600 19.96000 7.57900 1.000 29.85115 148 GLY A C 1
ATOM 3436 O O . GLY B 1 170 ? 59.36700 18.89300 7.04800 1.000 30.81371 148 GLY A O 1
ATOM 3437 N N . ALA B 1 171 ? 59.31300 21.15000 7.11000 1.000 26.80896 149 ALA A N 1
ATOM 3438 C CA . ALA B 1 171 ? 58.51900 21.25900 5.87300 1.000 26.75823 149 ALA A CA 1
ATOM 3439 C C . ALA B 1 171 ? 59.29600 20.61400 4.72000 1.000 31.38869 149 ALA A C 1
ATOM 3440 O O . ALA B 1 171 ? 60.51500 20.72800 4.69900 1.000 28.80813 149 ALA A O 1
ATOM 3442 N N . ARG B 1 172 ? 58.58600 19.97100 3.80600 1.000 27.27478 150 ARG A N 1
ATOM 3443 C CA . ARG B 1 172 ? 59.27400 19.25000 2.71100 1.000 31.67465 150 ARG A CA 1
ATOM 3444 C C . ARG B 1 172 ? 58.66200 19.63500 1.36800 1.000 28.36730 150 ARG A C 1
ATOM 3445 O O . ARG B 1 172 ? 57.47000 19.89200 1.30400 1.000 28.64517 150 ARG A O 1
ATOM 3453 N N . PRO B 1 173 ? 59.47700 19.68000 0.30300 1.000 30.36069 151 PRO A N 1
ATOM 3454 C CA . PRO B 1 173 ? 58.96600 19.95800 -1.02100 1.000 30.52101 151 PRO A CA 1
ATOM 3455 C C . PRO B 1 173 ? 57.78900 19.03100 -1.33700 1.000 28.46873 151 PRO A C 1
ATOM 3456 O O . PRO B 1 173 ? 57.87600 17.87200 -1.05400 1.000 31.96305 151 PRO A O 1
ATOM 3460 N N . GLY B 1 174 ? 56.72500 19.60100 -1.88100 1.000 29.09619 152 GLY A N 1
ATOM 3461 C CA . GLY B 1 174 ? 55.52000 18.81900 -2.18900 1.000 31.91530 152 GLY A CA 1
ATOM 3462 C C . GLY B 1 174 ? 54.42600 19.00900 -1.14800 1.000 32.17084 152 GLY A C 1
ATOM 3463 O O . GLY B 1 174 ? 53.27400 18.72200 -1.45000 1.000 29.89625 152 GLY A O 1
ATOM 3464 N N . ASP B 1 175 ? 54.79300 19.49800 0.03800 1.000 30.67727 153 ASP A N 1
ATOM 3465 C CA . ASP B 1 175 ? 53.77300 19.72700 1.05600 1.000 28.18968 153 ASP A CA 1
ATOM 3466 C C . ASP B 1 175 ? 52.85900 20.87200 0.64400 1.000 26.72658 153 ASP A C 1
ATOM 3467 O O . ASP B 1 175 ? 53.26200 21.80300 -0.06200 1.000 26.06701 153 ASP A O 1
ATOM 3472 N N . LEU B 1 176 ? 51.61300 20.80400 1.10000 1.000 25.45336 154 LEU A N 1
ATOM 3473 C CA . LEU B 1 176 ? 50.69600 21.91800 0.93300 1.000 23.96512 154 LEU A CA 1
ATOM 3474 C C . LEU B 1 176 ? 50.96600 22.97600 1.99800 1.000 26.16151 154 LEU A C 1
ATOM 3475 O O . LEU B 1 176 ? 51.32300 22.65200 3.12900 1.000 25.53845 154 LEU A O 1
ATOM 3480 N N . LEU B 1 177 ? 50.78700 24.24300 1.63400 1.000 26.09463 155 LEU A N 1
ATOM 3481 C CA . LEU B 1 177 ? 50.84000 25.34300 2.59800 1.000 25.43802 155 LEU A CA 1
ATOM 3482 C C . LEU B 1 177 ? 49.41500 25.74000 2.97000 1.000 25.58183 155 LEU A C 1
ATOM 3483 O O . LEU B 1 177 ? 48.60500 26.05300 2.08700 1.000 24.33517 155 LEU A O 1
ATOM 3488 N N . CYS B 1 178 ? 49.11500 25.74200 4.27100 1.000 23.39610 156 CYS A N 1
ATOM 3489 C CA . CYS B 1 178 ? 47.75000 25.89800 4.75500 1.000 21.20273 156 CYS A CA 1
ATOM 3490 C C . CYS B 1 178 ? 47.68100 26.89000 5.91000 1.000 24.72682 156 CYS A C 1
ATOM 3491 O O . CYS B 1 178 ? 48.66400 27.12700 6.61300 1.000 24.16109 156 CYS A O 1
ATOM 3494 N N . VAL B 1 179 ? 46.47800 27.43300 6.12900 1.000 23.01433 157 VAL A N 1
ATOM 3495 C CA . VAL B 1 179 ? 46.16900 28.20500 7.32500 1.000 22.68513 157 VAL A CA 1
ATOM 3496 C C . VAL B 1 179 ? 44.91200 27.63400 7.96900 1.000 24.82834 157 VAL A C 1
ATOM 3497 O O . VAL B 1 179 ? 44.08800 26.98400 7.31900 1.000 25.11522 157 VAL A O 1
ATOM 3501 N N . GLY B 1 180 ? 44.76900 27.90200 9.27200 1.000 22.77009 158 GLY A N 1
ATOM 3502 C CA . GLY B 1 180 ? 43.65800 27.40100 10.05800 1.000 22.47000 158 GLY A CA 1
ATOM 3503 C C . GLY B 1 180 ? 42.38500 28.21800 10.03400 1.000 23.37539 158 GLY A C 1
ATOM 3504 O O . GLY B 1 180 ? 41.43000 27.86700 10.73400 1.000 22.41398 158 GLY A O 1
ATOM 3505 N N . GLY B 1 181 ? 42.32700 29.30800 9.27500 1.000 23.58410 159 GLY A N 1
ATOM 3506 C CA . GLY B 1 181 ? 41.12900 30.11700 9.22700 1.000 26.34902 159 GLY A CA 1
ATOM 3507 C C . GLY B 1 181 ? 41.35200 31.44400 8.54100 1.000 27.05647 159 GLY A C 1
ATOM 3508 O O . GLY B 1 181 ? 42.44500 31.73600 8.04600 1.000 26.27600 159 GLY A O 1
ATOM 3509 N N . PRO B 1 182 ? 40.31000 32.27800 8.50200 1.000 32.42662 160 PRO A N 1
ATOM 3510 C CA . PRO B 1 182 ? 40.41500 33.56600 7.80300 1.000 32.60507 160 PRO A CA 1
ATOM 3511 C C . PRO B 1 182 ? 41.50800 34.44900 8.38800 1.000 32.17232 160 PRO A C 1
ATOM 3512 O O . PRO B 1 182 ? 41.74000 34.46600 9.60200 1.000 30.88683 160 PRO A O 1
ATOM 3516 N N . LEU B 1 183 ? 42.16200 35.20400 7.50800 1.000 28.76426 161 LEU A N 1
ATOM 3517 C CA . LEU B 1 183 ? 43.26300 36.09200 7.85200 1.000 29.70236 161 LEU A CA 1
ATOM 3518 C C . LEU B 1 183 ? 42.83300 37.54900 7.77400 1.000 33.23390 161 LEU A C 1
ATOM 3519 O O . LEU B 1 183 ? 41.85800 37.89800 7.10300 1.000 31.21058 161 LEU A O 1
ATOM 3524 N N . GLY B 1 184 ? 43.58300 38.40100 8.47700 1.000 29.65298 162 GLY A N 1
ATOM 3525 C CA . GLY B 1 184 ? 43.39800 39.83200 8.40400 1.000 32.18570 162 GLY A CA 1
ATOM 3526 C C . GLY B 1 184 ? 42.26500 40.40000 9.23200 1.000 34.03816 162 GLY A C 1
ATOM 3527 O O . GLY B 1 184 ? 42.11700 41.62900 9.28100 1.000 34.49619 162 GLY A O 1
ATOM 3528 N N . GLU B 1 185 ? 41.46000 39.55900 9.89000 1.000 32.60221 163 GLU A N 1
ATOM 3529 C CA . GLU B 1 185 ? 40.31300 40.07400 10.63400 1.000 33.29369 163 GLU A CA 1
ATOM 3530 C C . GLU B 1 185 ? 40.74000 40.88800 11.84700 1.000 33.96053 163 GLU A C 1
ATOM 3531 O O . GLU B 1 185 ? 40.08000 41.87300 12.19800 1.000 34.07298 163 GLU A O 1
ATOM 3537 N N . ALA B 1 186 ? 41.82900 40.49300 12.51300 1.000 33.82714 164 ALA A N 1
ATOM 3538 C CA . ALA B 1 186 ? 42.28900 41.27000 13.66100 1.000 33.73503 164 ALA A CA 1
ATOM 3539 C C . ALA B 1 186 ? 42.85800 42.62100 13.23600 1.000 37.24390 164 ALA A C 1
ATOM 3540 O O . ALA B 1 186 ? 42.72100 43.61000 13.96700 1.000 34.28676 164 ALA A O 1
ATOM 3542 N N . GLY B 1 187 ? 43.50000 42.68600 12.06700 1.000 36.09339 165 GLY A N 1
ATOM 3543 C CA . GLY B 1 187 ? 44.00000 43.96500 11.58700 1.000 35.96251 165 GLY A CA 1
ATOM 3544 C C . GLY B 1 187 ? 42.88000 44.91900 11.21900 1.000 34.69092 165 GLY A C 1
ATOM 3545 O O . GLY B 1 187 ? 42.93200 46.10800 11.54500 1.000 41.62385 165 GLY A O 1
ATOM 3546 N N . ALA B 1 188 ? 41.85300 44.41300 10.53700 1.000 34.51816 166 ALA A N 1
ATOM 3547 C CA . ALA B 1 188 ? 40.65500 45.21100 10.29400 1.000 38.30406 166 ALA A CA 1
ATOM 3548 C C . ALA B 1 188 ? 40.00400 45.64000 11.60300 1.000 43.22937 166 ALA A C 1
ATOM 3549 O O . ALA B 1 188 ? 39.53600 46.78000 11.73200 1.000 40.38213 166 ALA A O 1
ATOM 3551 N N . ALA B 1 189 ? 39.94000 44.73100 12.57900 1.000 36.35548 167 ALA A N 1
ATOM 3552 C CA . ALA B 1 189 ? 39.44600 45.10600 13.89900 1.000 37.27756 167 ALA A CA 1
ATOM 3553 C C . ALA B 1 189 ? 40.25400 46.25400 14.47800 1.000 38.60733 167 ALA A C 1
ATOM 3554 O O . ALA B 1 189 ? 39.69000 47.18100 15.07100 1.000 44.09041 167 ALA A O 1
ATOM 3556 N N . LEU B 1 190 ? 41.57700 46.21700 14.30900 1.000 36.24337 168 LEU A N 1
ATOM 3557 C CA . LEU B 1 190 ? 42.41900 47.24500 14.90700 1.000 38.66093 168 LEU A CA 1
ATOM 3558 C C . LEU B 1 190 ? 42.15400 48.61700 14.29000 1.000 47.54847 168 LEU A C 1
ATOM 3559 O O . LEU B 1 190 ? 42.26200 49.63500 14.98300 1.000 49.65765 168 LEU A O 1
ATOM 3564 N N . GLU B 1 191 ? 41.81100 48.66500 12.99800 1.000 47.47100 169 GLU A N 1
ATOM 3565 C CA . GLU B 1 191 ? 41.38700 49.92500 12.39200 1.000 53.84664 169 GLU A CA 1
ATOM 3566 C C . GLU B 1 191 ? 40.20200 50.51300 13.14500 1.000 53.08623 169 GLU A C 1
ATOM 3567 O O . GLU B 1 191 ? 40.18100 51.70900 13.46000 1.000 57.82300 169 GLU A O 1
ATOM 3573 N N . LEU B 1 192 ? 39.20500 49.67900 13.45000 1.000 51.44322 170 LEU A N 1
ATOM 3574 C CA . LEU B 1 192 ? 38.06800 50.14600 14.23700 1.000 49.53060 170 LEU A CA 1
ATOM 3575 C C . LEU B 1 192 ? 38.49400 50.53800 15.64600 1.000 52.31124 170 LEU A C 1
ATOM 3576 O O . LEU B 1 192 ? 38.02200 51.54600 16.18300 1.000 54.31174 170 LEU A O 1
ATOM 3581 N N . VAL B 1 193 ? 39.39100 49.76000 16.25900 1.000 49.85630 171 VAL A N 1
ATOM 3582 C CA . VAL B 1 193 ? 39.76700 50.01700 17.64800 1.000 50.38511 171 VAL A CA 1
ATOM 3583 C C . VAL B 1 193 ? 40.57800 51.30200 17.75200 1.000 53.33183 171 VAL A C 1
ATOM 3584 O O . VAL B 1 193 ? 40.43300 52.06900 18.71300 1.000 51.47219 171 VAL A O 1
ATOM 3588 N N . LEU B 1 194 ? 41.43000 51.56800 16.76800 1.000 51.33086 172 LEU A N 1
ATOM 3589 C CA . LEU B 1 194 ? 42.15800 52.83000 16.72000 1.000 53.63098 172 LEU A CA 1
ATOM 3590 C C . LEU B 1 194 ? 41.33500 53.96000 16.10900 1.000 55.91432 172 LEU A C 1
ATOM 3591 O O . LEU B 1 194 ? 41.88200 55.04000 15.86700 1.000 60.13791 172 LEU A O 1
ATOM 3596 N N . GLU B 1 195 ? 40.04400 53.72300 15.86800 1.000 55.46908 173 GLU A N 1
ATOM 3597 C CA . GLU B 1 195 ? 39.10600 54.72300 15.35100 1.000 59.34330 173 GLU A CA 1
ATOM 3598 C C . GLU B 1 195 ? 39.63600 55.38200 14.07900 1.000 63.71150 173 GLU A C 1
ATOM 3599 O O . GLU B 1 195 ? 39.65000 56.60700 13.93100 1.000 65.28934 173 GLU A O 1
ATOM 3605 N N . ARG B 1 196 ? 40.07500 54.54300 13.14400 1.000 60.36462 174 ARG A N 1
ATOM 3606 C CA . ARG B 1 196 ? 40.46800 55.00400 11.82200 1.000 62.42439 174 ARG A CA 1
ATOM 3607 C C . ARG B 1 196 ? 39.42900 54.68300 10.76000 1.000 60.48960 174 ARG A C 1
ATOM 3608 O O . ARG B 1 196 ? 39.49300 55.24600 9.66300 1.000 61.96731 174 ARG A O 1
ATOM 3616 N N . ARG B 1 197 ? 38.47700 53.80000 11.06300 1.000 59.23873 175 ARG A N 1
ATOM 3617 C CA . ARG B 1 197 ? 37.27900 53.58800 10.26300 1.000 57.47518 175 ARG A CA 1
ATOM 3618 C C . ARG B 1 197 ? 36.11700 53.36600 11.22300 1.000 56.53136 175 ARG A C 1
ATOM 3619 O O . ARG B 1 197 ? 36.29900 53.29600 12.44300 1.000 60.86761 175 ARG A O 1
ATOM 3627 N N . SER B 1 198 ? 34.91000 53.26100 10.67300 1.000 54.43589 176 SER A N 1
ATOM 3628 C CA . SER B 1 198 ? 33.72500 52.95200 11.46100 1.000 54.95752 176 SER A CA 1
ATOM 3629 C C . SER B 1 198 ? 32.86800 51.97700 10.67500 1.000 55.20855 176 SER A C 1
ATOM 3630 O O . SER B 1 198 ? 33.07300 51.76800 9.47700 1.000 58.69675 176 SER A O 1
ATOM 3633 N N . ALA B 1 199 ? 31.89600 51.38100 11.35100 1.000 56.14272 177 ALA A N 1
ATOM 3634 C CA . ALA B 1 199 ? 31.01700 50.41000 10.71700 1.000 58.03926 177 ALA A CA 1
ATOM 3635 C C . ALA B 1 199 ? 29.83700 50.14900 11.64300 1.000 58.52135 177 ALA A C 1
ATOM 3636 O O . ALA B 1 199 ? 29.94000 50.36400 12.85400 1.000 58.48107 177 ALA A O 1
ATOM 3638 N N . PRO B 1 200 ? 28.71300 49.69100 11.09400 1.000 60.80615 178 PRO A N 1
ATOM 3639 C CA . PRO B 1 200 ? 27.60900 49.24100 11.94600 1.000 61.85578 178 PRO A CA 1
ATOM 3640 C C . PRO B 1 200 ? 28.01800 48.04100 12.78300 1.000 61.77321 178 PRO A C 1
ATOM 3641 O O . PRO B 1 200 ? 29.00500 47.35600 12.50300 1.000 61.40709 178 PRO A O 1
ATOM 3645 N N . ALA B 1 201 ? 27.22200 47.78700 13.82300 1.000 63.35696 179 ALA A N 1
ATOM 3646 C CA . ALA B 1 201 ? 27.52600 46.70700 14.75300 1.000 62.85758 179 ALA A CA 1
ATOM 3647 C C . ALA B 1 201 ? 27.56600 45.35100 14.05900 1.000 62.33619 179 ALA A C 1
ATOM 3648 O O . ALA B 1 201 ? 28.31200 44.46100 14.48500 1.000 61.13571 179 ALA A O 1
ATOM 3650 N N . GLU B 1 202 ? 26.78500 45.16400 12.99400 1.000 62.88697 180 GLU A N 1
ATOM 3651 C CA . GLU B 1 202 ? 26.83500 43.88700 12.29400 1.000 66.25525 180 GLU A CA 1
ATOM 3652 C C . GLU B 1 202 ? 28.17600 43.66500 11.60400 1.000 59.94378 180 GLU A C 1
ATOM 3653 O O . GLU B 1 202 ? 28.54600 42.51300 11.35000 1.000 58.58510 180 GLU A O 1
ATOM 3659 N N . VAL B 1 203 ? 28.90600 44.73300 11.29800 1.000 58.08795 181 VAL A N 1
ATOM 3660 C CA . VAL B 1 203 ? 30.23800 44.58900 10.72100 1.000 57.19097 181 VAL A CA 1
ATOM 3661 C C . VAL B 1 203 ? 31.31300 44.61800 11.80300 1.000 55.27829 181 VAL A C 1
ATOM 3662 O O . VAL B 1 203 ? 32.23000 43.79300 11.79500 1.000 50.76309 181 VAL A O 1
ATOM 3666 N N . ALA B 1 204 ? 31.19800 45.54500 12.75800 1.000 53.64292 182 ALA A N 1
ATOM 3667 C CA . ALA B 1 204 ? 32.26800 45.76100 13.72600 1.000 49.89621 182 ALA A CA 1
ATOM 3668 C C . ALA B 1 204 ? 32.34400 44.63800 14.75700 1.000 49.57814 182 ALA A C 1
ATOM 3669 O O . ALA B 1 204 ? 33.44400 44.23200 15.15200 1.000 47.99775 182 ALA A O 1
ATOM 3671 N N . GLU B 1 205 ? 31.19600 44.12700 15.20800 1.000 50.60560 183 GLU A N 1
ATOM 3672 C CA . GLU B 1 205 ? 31.20300 43.15700 16.30500 1.000 50.00817 183 GLU A CA 1
ATOM 3673 C C . GLU B 1 205 ? 31.91600 41.85500 15.95700 1.000 46.84832 183 GLU A C 1
ATOM 3674 O O . GLU B 1 205 ? 32.75900 41.40900 16.75700 1.000 46.24460 183 GLU A O 1
ATOM 3680 N N . PRO B 1 206 ? 31.65000 41.19500 14.82200 1.000 47.27648 184 PRO A N 1
ATOM 3681 C CA . PRO B 1 206 ? 32.42600 39.98200 14.51300 1.000 45.51723 184 PRO A CA 1
ATOM 3682 C C . PRO B 1 206 ? 33.91500 40.25400 14.40800 1.000 42.36284 184 PRO A C 1
ATOM 3683 O O . PRO B 1 206 ? 34.72900 39.39500 14.77900 1.000 40.91204 184 PRO A O 1
ATOM 3687 N N . LEU B 1 207 ? 34.29200 41.44300 13.93400 1.000 38.80031 185 LEU A N 1
ATOM 3688 C CA . LEU B 1 207 ? 35.70100 41.80000 13.83900 1.000 37.18343 185 LEU A CA 1
ATOM 3689 C C . LEU B 1 207 ? 36.30200 42.03600 15.22300 1.000 39.55988 185 LEU A C 1
ATOM 3690 O O . LEU B 1 207 ? 37.40600 41.56200 15.51600 1.000 33.83538 185 LEU A O 1
ATOM 3695 N N . LEU B 1 208 ? 35.58300 42.75500 16.09300 1.000 37.50101 186 LEU A N 1
ATOM 3696 C CA . LEU B 1 208 ? 36.12100 43.08000 17.41400 1.000 37.51242 186 LEU A CA 1
ATOM 3697 C C . LEU B 1 208 ? 36.34200 41.82500 18.25400 1.000 36.10689 186 LEU A C 1
ATOM 3698 O O . LEU B 1 208 ? 37.28800 41.76000 19.04900 1.000 35.95558 186 LEU A O 1
ATOM 3703 N N . ALA B 1 209 ? 35.47900 40.82000 18.09100 1.000 35.54262 187 ALA A N 1
ATOM 3704 C CA . ALA B 1 209 ? 35.65400 39.57300 18.82200 1.000 36.84139 187 ALA A CA 1
ATOM 3705 C C . ALA B 1 209 ? 36.94600 38.87300 18.42200 1.000 34.13995 187 ALA A C 1
ATOM 3706 O O . ALA B 1 209 ? 37.55300 38.17200 19.23900 1.000 33.38235 187 ALA A O 1
ATOM 3708 N N . ARG B 1 210 ? 37.38000 39.04800 17.17500 1.000 34.51054 188 ARG A N 1
ATOM 3709 C CA . ARG B 1 210 ? 38.62700 38.42900 16.74100 1.000 35.91017 188 ARG A CA 1
ATOM 3710 C C . ARG B 1 210 ? 39.83100 39.13700 17.34100 1.000 33.01194 188 ARG A C 1
ATOM 3711 O O . ARG B 1 210 ? 40.88900 38.52300 17.51900 1.000 33.21104 188 ARG A O 1
ATOM 3719 N N . TYR B 1 211 ? 39.69200 40.42000 17.66200 1.000 31.70996 189 TYR A N 1
ATOM 3720 C CA . TYR B 1 211 ? 40.79500 41.14400 18.27700 1.000 33.36643 189 TYR A CA 1
ATOM 3721 C C . TYR B 1 211 ? 40.88200 40.86200 19.77200 1.000 32.61686 189 TYR A C 1
ATOM 3722 O O . TYR B 1 211 ? 41.94600 40.48800 20.28400 1.000 32.92000 189 TYR A O 1
ATOM 3731 N N . TRP B 1 212 ? 39.77600 41.07300 20.48500 1.000 29.58296 190 TRP A N 1
ATOM 3732 C CA . TRP B 1 212 ? 39.78200 40.97500 21.93800 1.000 29.93936 190 TRP A CA 1
ATOM 3733 C C . TRP B 1 212 ? 39.76500 39.53800 22.42000 1.000 30.24041 190 TRP A C 1
ATOM 3734 O O . TRP B 1 212 ? 40.30600 39.24200 23.49300 1.000 30.58374 190 TRP A O 1
ATOM 3745 N N . THR B 1 213 ? 39.11600 38.64600 21.68100 1.000 28.16335 191 THR A N 1
ATOM 3746 C CA . THR B 1 213 ? 38.93800 37.25800 22.10300 1.000 29.57636 191 THR A CA 1
ATOM 3747 C C . THR B 1 213 ? 39.25500 36.31600 20.95100 1.000 29.90720 191 THR A C 1
ATOM 3748 O O . THR B 1 213 ? 38.39600 35.54900 20.50800 1.000 29.06564 191 THR A O 1
ATOM 3752 N N . PRO B 1 214 ? 40.48700 36.33400 20.44400 1.000 27.86149 192 PRO A N 1
ATOM 3753 C CA . PRO B 1 214 ? 40.85200 35.35100 19.41600 1.000 28.77237 192 PRO A CA 1
ATOM 3754 C C . PRO B 1 214 ? 40.84700 33.96300 20.03800 1.000 31.90013 192 PRO A C 1
ATOM 3755 O O . PRO B 1 214 ? 41.37400 33.77000 21.13400 1.000 30.08139 192 PRO A O 1
ATOM 3759 N N . ALA B 1 215 ? 40.22000 33.00000 19.35600 1.000 24.41545 193 ALA A N 1
ATOM 3760 C CA . ALA B 1 215 ? 40.09600 31.65800 19.91900 1.000 26.28648 193 ALA A CA 1
ATOM 3761 C C . ALA B 1 215 ? 41.33700 30.85000 19.56900 1.000 25.97996 193 ALA A C 1
ATOM 3762 O O . ALA B 1 215 ? 41.50800 30.48300 18.39400 1.000 25.71471 193 ALA A O 1
ATOM 3764 N N . PRO B 1 216 ? 42.22300 30.55000 20.52800 1.000 23.37162 194 PRO A N 1
ATOM 3765 C CA . PRO B 1 216 ? 43.40400 29.73600 20.20500 1.000 22.54400 194 PRO A CA 1
ATOM 3766 C C . PRO B 1 216 ? 42.99700 28.41700 19.57800 1.000 21.08788 194 PRO A C 1
ATOM 3767 O O . PRO B 1 216 ? 42.03900 27.77700 20.01300 1.000 21.62444 194 PRO A O 1
ATOM 3771 N N . GLN B 1 217 ? 43.75700 27.99000 18.57200 1.000 20.16644 195 GLN A N 1
ATOM 3772 C CA . GLN B 1 217 ? 43.30300 26.87500 17.73400 1.000 21.36323 195 GLN A CA 1
ATOM 3773 C C . GLN B 1 217 ? 43.83600 25.53700 18.25900 1.000 18.96156 195 GLN A C 1
ATOM 3774 O O . GLN B 1 217 ? 44.49700 24.77500 17.55700 1.000 18.71483 195 GLN A O 1
ATOM 3780 N N . PHE B 1 218 ? 43.51900 25.25800 19.53200 1.000 20.13899 196 PHE A N 1
ATOM 3781 C CA . PHE B 1 218 ? 43.97100 24.01100 20.15700 1.000 19.94743 196 PHE A CA 1
ATOM 3782 C C . PHE B 1 218 ? 43.54100 22.78100 19.36200 1.000 21.04042 196 PHE A C 1
ATOM 3783 O O . PHE B 1 218 ? 44.31500 21.82500 19.22000 1.000 20.03225 196 PHE A O 1
ATOM 3791 N N . GLY B 1 219 ? 42.29000 22.76200 18.89300 1.000 20.38669 197 GLY A N 1
ATOM 3792 C CA . GLY B 1 219 ? 41.79000 21.58400 18.19000 1.000 19.81881 197 GLY A CA 1
ATOM 3793 C C . GLY B 1 219 ? 42.56200 21.28400 16.92200 1.000 22.52383 197 GLY A C 1
ATOM 3794 O O . GLY B 1 219 ? 42.80600 20.11900 16.59500 1.000 20.26103 197 GLY A O 1
ATOM 3795 N N . LEU B 1 220 ? 42.95100 22.33400 16.18400 1.000 22.03361 198 LEU A N 1
ATOM 3796 C CA . LEU B 1 220 ? 43.74300 22.14200 14.97200 1.000 20.94624 198 LEU A CA 1
ATOM 3797 C C . LEU B 1 220 ? 45.14000 21.64400 15.32400 1.000 21.34181 198 LEU A C 1
ATOM 3798 O O . LEU B 1 220 ? 45.64700 20.69700 14.71500 1.000 19.41641 198 LEU A O 1
ATOM 3803 N N . GLY B 1 221 ? 45.77300 22.25200 16.33700 1.000 21.19686 199 GLY A N 1
ATOM 3804 C CA . GLY B 1 221 ? 47.09100 21.78200 16.72800 1.000 19.38805 199 GLY A CA 1
ATOM 3805 C C . GLY B 1 221 ? 47.07100 20.31200 17.10100 1.000 19.65408 199 GLY A C 1
ATOM 3806 O O . GLY B 1 221 ? 47.95800 19.54500 16.70900 1.000 19.03395 199 GLY A O 1
ATOM 3807 N N . LEU B 1 222 ? 46.03800 19.89200 17.83800 1.000 20.62684 200 LEU A N 1
ATOM 3808 C CA . LEU B 1 222 ? 45.95000 18.48600 18.21800 1.000 20.32724 200 LEU A CA 1
ATOM 3809 C C . LEU B 1 222 ? 45.72900 17.60500 16.99000 1.000 23.03728 200 LEU A C 1
ATOM 3810 O O . LEU B 1 222 ? 46.32700 16.52700 16.87900 1.000 23.60664 200 LEU A O 1
ATOM 3815 N N . ALA B 1 223 ? 44.89600 18.06200 16.05100 1.000 22.65083 201 ALA A N 1
ATOM 3816 C CA . ALA B 1 223 ? 44.63000 17.27400 14.84400 1.000 24.20293 201 ALA A CA 1
ATOM 3817 C C . ALA B 1 223 ? 45.87600 17.12700 13.98300 1.000 26.72495 201 ALA A C 1
ATOM 3818 O O . ALA B 1 223 ? 46.04600 16.11000 13.30100 1.000 26.02424 201 ALA A O 1
ATOM 3820 N N . LEU B 1 224 ? 46.76400 18.11900 14.00700 1.000 22.87356 202 LEU A N 1
ATOM 3821 C CA . LEU B 1 224 ? 47.94800 18.09100 13.16100 1.000 21.99383 202 LEU A CA 1
ATOM 3822 C C . LEU B 1 224 ? 49.08300 17.23100 13.70800 1.000 22.71514 202 LEU A C 1
ATOM 3823 O O . LEU B 1 224 ? 50.06700 17.03500 12.99300 1.000 24.78220 202 LEU A O 1
ATOM 3828 N N . ARG B 1 225 ? 48.96900 16.73200 14.93200 1.000 23.29642 203 ARG A N 1
ATOM 3829 C CA . ARG B 1 225 ? 50.03100 15.87500 15.51200 1.000 23.21509 203 ARG A CA 1
ATOM 3830 C C . ARG B 1 225 ? 50.33500 14.68500 14.58900 1.000 29.17064 203 ARG A C 1
ATOM 3831 O O . ARG B 1 225 ? 49.41400 13.95900 14.25200 1.000 28.41606 203 ARG A O 1
ATOM 3839 N N . GLY B 1 226 ? 51.60100 14.51900 14.22600 1.000 26.96670 204 GLY A N 1
ATOM 3840 C CA . GLY B 1 226 ? 52.02800 13.40300 13.36300 1.000 30.87030 204 GLY A CA 1
ATOM 3841 C C . GLY B 1 226 ? 51.61900 13.56200 11.91200 1.000 30.55839 204 GLY A C 1
ATOM 3842 O O . GLY B 1 226 ? 51.84700 12.62300 11.15000 1.000 30.24595 204 GLY A O 1
ATOM 3843 N N . LYS B 1 227 ? 51.04800 14.70300 11.54200 1.000 26.45902 205 LYS A N 1
ATOM 3844 C CA . LYS B 1 227 ? 50.52500 14.88300 10.16900 1.000 26.48426 205 LYS A CA 1
ATOM 3845 C C . LYS B 1 227 ? 51.17200 16.11200 9.54800 1.000 25.95932 205 LYS A C 1
ATOM 3846 O O . LYS B 1 227 ? 51.78900 15.96800 8.51000 1.000 27.05034 205 LYS A O 1
ATOM 3852 N N . ALA B 1 228 ? 51.02600 17.26500 10.19200 1.000 25.21183 206 ALA A N 1
ATOM 3853 C CA . ALA B 1 228 ? 51.72900 18.47600 9.71400 1.000 25.31752 206 ALA A CA 1
ATOM 3854 C C . ALA B 1 228 ? 53.24300 18.25900 9.74300 1.000 23.95557 206 ALA A C 1
ATOM 3855 O O . ALA B 1 228 ? 53.72900 17.62600 10.65800 1.000 26.69437 206 ALA A O 1
ATOM 3857 N N . SER B 1 229 ? 53.93400 18.76500 8.73600 1.000 24.31769 207 SER A N 1
ATOM 3858 C CA . SER B 1 229 ? 55.41100 18.68800 8.68300 1.000 25.87773 207 SER A CA 1
ATOM 3859 C C . SER B 1 229 ? 55.97600 19.84300 9.51900 1.000 24.37518 207 SER A C 1
ATOM 3860 O O . SER B 1 229 ? 57.02000 19.67300 10.13500 1.000 26.05759 207 SER A O 1
ATOM 3863 N N . ALA B 1 230 ? 55.26600 20.96700 9.52600 1.000 24.60862 208 ALA A N 1
ATOM 3864 C CA . ALA B 1 230 ? 55.70900 22.13700 10.28200 1.000 25.98586 208 ALA A CA 1
ATOM 3865 C C . ALA B 1 230 ? 54.50600 23.02100 10.57500 1.000 24.32880 208 ALA A C 1
ATOM 3866 O O . ALA B 1 230 ? 53.50300 22.98700 9.85400 1.000 21.94307 208 ALA A O 1
ATOM 3868 N N . ALA B 1 231 ? 54.63000 23.84800 11.62200 1.000 21.34529 209 ALA A N 1
ATOM 3869 C CA . ALA B 1 231 ? 53.53900 24.75600 11.96800 1.000 20.79175 209 ALA A CA 1
ATOM 3870 C C . ALA B 1 231 ? 54.04500 25.85100 12.89800 1.000 18.49795 209 ALA A C 1
ATOM 3871 O O . ALA B 1 231 ? 55.05100 25.68500 13.59100 1.000 20.52857 209 ALA A O 1
ATOM 3873 N N . LEU B 1 232 ? 53.30900 26.95900 12.91600 1.000 19.51699 210 LEU A N 1
ATOM 3874 C CA . LEU B 1 232 ? 53.35000 27.93300 14.00800 1.000 21.03173 210 LEU A CA 1
ATOM 3875 C C . LEU B 1 232 ? 52.04900 28.72500 13.96500 1.000 19.31104 210 LEU A C 1
ATOM 3876 O O . LEU B 1 232 ? 51.20900 28.51600 13.08500 1.000 21.96338 210 LEU A O 1
ATOM 3881 N N . ASP B 1 233 ? 51.85400 29.60500 14.94100 1.000 19.39661 211 ASP A N 1
ATOM 3882 C CA . ASP B 1 233 ? 50.70000 30.49200 14.89700 1.000 18.67996 211 ASP A CA 1
ATOM 3883 C C . ASP B 1 233 ? 51.12400 31.84800 14.34000 1.000 21.42292 211 ASP A C 1
ATOM 3884 O O . ASP B 1 233 ? 52.27900 32.26400 14.48300 1.000 20.34385 211 ASP A O 1
ATOM 3889 N N . ILE B 1 234 ? 50.20500 32.49000 13.62100 1.000 21.14970 212 ILE A N 1
ATOM 3890 C CA . ILE B 1 234 ? 50.49700 33.76900 12.97200 1.000 19.28289 212 ILE A CA 1
ATOM 3891 C C . ILE B 1 234 ? 50.29300 34.86900 14.01000 1.000 23.35192 212 ILE A C 1
ATOM 3892 O O . ILE B 1 234 ? 49.16000 35.20300 14.36400 1.000 26.28205 212 ILE A O 1
ATOM 3897 N N . SER B 1 235 ? 51.39400 35.39900 14.53700 1.000 25.47837 213 SER A N 1
ATOM 3898 C CA . SER B 1 235 ? 51.36000 36.56800 15.41000 1.000 27.08821 213 SER A CA 1
ATOM 3899 C C . SER B 1 235 ? 51.88000 37.83100 14.73100 1.000 28.77968 213 SER A C 1
ATOM 3900 O O . SER B 1 235 ? 51.31400 38.90900 14.94400 1.000 28.09637 213 SER A O 1
ATOM 3903 N N . ASP B 1 236 ? 52.94700 37.74000 13.92000 1.000 30.76980 214 ASP A N 1
ATOM 3904 C CA . ASP B 1 236 ? 53.41300 38.92900 13.19800 1.000 33.21164 214 ASP A CA 1
ATOM 3905 C C . ASP B 1 236 ? 52.66700 39.15900 11.89200 1.000 32.88716 214 ASP A C 1
ATOM 3906 O O . ASP B 1 236 ? 52.36700 40.30600 11.55100 1.000 34.28628 214 ASP A O 1
ATOM 3911 N N . GLY B 1 237 ? 52.39300 38.10600 11.14000 1.000 30.55494 215 GLY A N 1
ATOM 3912 C CA . GLY B 1 237 ? 51.67900 38.23600 9.88700 1.000 27.69902 215 GLY A CA 1
ATOM 3913 C C . GLY B 1 237 ? 51.99100 37.07100 8.98100 1.000 26.13545 215 GLY A C 1
ATOM 3914 O O . GLY B 1 237 ? 53.02000 36.40900 9.11500 1.000 27.33605 215 GLY A O 1
ATOM 3915 N N . LEU B 1 238 ? 51.07000 36.82100 8.04200 1.000 25.89619 216 LEU A N 1
ATOM 3916 C CA . LEU B 1 238 ? 51.16500 35.63400 7.19700 1.000 27.54266 216 LEU A CA 1
ATOM 3917 C C . LEU B 1 238 ? 52.54800 35.50600 6.55900 1.000 27.04293 216 LEU A C 1
ATOM 3918 O O . LEU B 1 238 ? 53.23500 34.49700 6.72600 1.000 28.30540 216 LEU A O 1
ATOM 3923 N N . LEU B 1 239 ? 52.98400 36.52900 5.82300 1.000 28.73809 217 LEU A N 1
ATOM 3924 C CA . LEU B 1 239 ? 54.23400 36.37800 5.08700 1.000 25.60545 217 LEU A CA 1
ATOM 3925 C C . LEU B 1 239 ? 55.42900 36.32700 6.03200 1.000 26.04009 217 LEU A C 1
ATOM 3926 O O . LEU B 1 239 ? 56.33800 35.51200 5.84200 1.000 26.21733 217 LEU A O 1
ATOM 3931 N N . ALA B 1 240 ? 55.43700 37.16900 7.07000 1.000 25.04912 218 ALA A N 1
ATOM 3932 C CA . ALA B 1 240 ? 56.53600 37.12800 8.03300 1.000 28.41070 218 ALA A CA 1
ATOM 3933 C C . ALA B 1 240 ? 56.63100 35.76000 8.70300 1.000 28.88337 218 ALA A C 1
ATOM 3934 O O . ALA B 1 240 ? 57.71900 35.17500 8.80300 1.000 28.10843 218 ALA A O 1
ATOM 3936 N N . ASP B 1 241 ? 55.49700 35.22400 9.15800 1.000 24.36791 219 ASP A N 1
ATOM 3937 C CA . ASP B 1 241 ? 55.53500 33.95000 9.87200 1.000 24.90813 219 ASP A CA 1
ATOM 3938 C C . ASP B 1 241 ? 55.74900 32.75900 8.93900 1.000 25.30480 219 ASP A C 1
ATOM 3939 O O . ASP B 1 241 ? 56.37300 31.77300 9.34500 1.000 23.83534 219 ASP A O 1
ATOM 3944 N N . CYS B 1 242 ? 55.28400 32.83400 7.68800 1.000 24.42624 220 CYS A N 1
ATOM 3945 C CA . CYS B 1 242 ? 55.73200 31.85900 6.69200 1.000 26.37125 220 CYS A CA 1
ATOM 3946 C C . CYS B 1 242 ? 57.25300 31.80800 6.61600 1.000 24.28351 220 CYS A C 1
ATOM 3947 O O . CYS B 1 242 ? 57.83900 30.74000 6.38500 1.000 26.85423 220 CYS A O 1
ATOM 3950 N N . GLY B 1 243 ? 57.90800 32.95900 6.79800 1.000 27.14583 221 GLY A N 1
ATOM 3951 C CA . GLY B 1 243 ? 59.36100 32.99500 6.76600 1.000 27.06119 221 GLY A CA 1
ATOM 3952 C C . GLY B 1 243 ? 60.01200 32.13800 7.83100 1.000 29.92550 221 GLY A C 1
ATOM 3953 O O . GLY B 1 243 ? 61.09300 31.57900 7.60900 1.000 27.89310 221 GLY A O 1
ATOM 3954 N N . HIS B 1 244 ? 59.36500 32.00000 8.99400 1.000 26.48987 222 HIS A N 1
ATOM 3955 C CA . HIS B 1 244 ? 59.94400 31.16900 10.04100 1.000 26.86246 222 HIS A CA 1
ATOM 3956 C C . HIS B 1 244 ? 59.97800 29.70800 9.61400 1.000 27.89909 222 HIS A C 1
ATOM 3957 O O . HIS B 1 244 ? 60.93500 28.98800 9.91800 1.000 26.78277 222 HIS A O 1
ATOM 3964 N N . ILE B 1 245 ? 58.93200 29.23800 8.93600 1.000 23.74676 223 ILE A N 1
ATOM 3965 C CA . ILE B 1 245 ? 58.94700 27.85800 8.46500 1.000 25.04114 223 ILE A CA 1
ATOM 3966 C C . ILE B 1 245 ? 59.98700 27.69500 7.37000 1.000 25.30669 223 ILE A C 1
ATOM 3967 O O . ILE B 1 245 ? 60.77000 26.73600 7.37300 1.000 26.36493 223 ILE A O 1
ATOM 3972 N N . ALA B 1 246 ? 59.98700 28.62800 6.41100 1.000 25.04246 224 ALA A N 1
ATOM 3973 C CA . ALA B 1 246 ? 60.89500 28.56100 5.27000 1.000 27.53608 224 ALA A CA 1
ATOM 3974 C C . ALA B 1 246 ? 62.34700 28.49100 5.72700 1.000 30.47234 224 ALA A C 1
ATOM 3975 O O . ALA B 1 246 ? 63.10700 27.61100 5.29900 1.000 29.65759 224 ALA A O 1
ATOM 3977 N N . ARG B 1 247 ? 62.73800 29.39200 6.63300 1.000 29.43223 225 ARG A N 1
ATOM 3978 C CA . ARG B 1 247 ? 64.11700 29.41300 7.11700 1.000 31.15816 225 ARG A CA 1
ATOM 3979 C C . ARG B 1 247 ? 64.43200 28.18600 7.96500 1.000 30.79823 225 ARG A C 1
ATOM 3980 O O . ARG B 1 247 ? 65.48100 27.55500 7.79600 1.000 30.83712 225 ARG A O 1
ATOM 3988 N N . ALA B 1 248 ? 63.54500 27.83600 8.89900 1.000 27.84777 226 ALA A N 1
ATOM 3989 C CA . ALA B 1 248 ? 63.83400 26.69700 9.76700 1.000 26.91775 226 ALA A CA 1
ATOM 3990 C C . ALA B 1 248 ? 63.87400 25.38400 8.99400 1.000 27.78231 226 ALA A C 1
ATOM 3991 O O . ALA B 1 248 ? 64.57600 24.44700 9.39700 1.000 30.35958 226 ALA A O 1
ATOM 3993 N N . SER B 1 249 ? 63.11000 25.28000 7.91100 1.000 27.21806 227 SER A N 1
ATOM 3994 C CA . SER B 1 249 ? 63.05600 24.05200 7.12900 1.000 29.12954 227 SER A CA 1
ATOM 3995 C C . SER B 1 249 ? 63.99400 24.05100 5.92900 1.000 32.77451 227 SER A C 1
ATOM 3996 O O . SER B 1 249 ? 64.25200 22.97800 5.36900 1.000 32.44799 227 SER A O 1
ATOM 3999 N N . GLY B 1 250 ? 64.50400 25.21000 5.52000 1.000 31.48222 228 GLY A N 1
ATOM 4000 C CA . GLY B 1 250 ? 65.41100 25.26600 4.38800 1.000 31.67162 228 GLY A CA 1
ATOM 4001 C C . GLY B 1 250 ? 64.71800 24.98400 3.07200 1.000 34.84461 228 GLY A C 1
ATOM 4002 O O . GLY B 1 250 ? 65.21800 24.20500 2.25400 1.000 34.99367 228 GLY A O 1
ATOM 4003 N N . VAL B 1 251 ? 63.55700 25.60000 2.86000 1.000 30.14117 229 VAL A N 1
ATOM 4004 C CA . VAL B 1 251 ? 62.73700 25.37500 1.68000 1.000 31.82893 229 VAL A CA 1
ATOM 4005 C C . VAL B 1 251 ? 62.12300 26.70300 1.25200 1.000 31.56602 229 VAL A C 1
ATOM 4006 O O . VAL B 1 251 ? 62.25600 27.72500 1.93000 1.000 33.89918 229 VAL A O 1
ATOM 4010 N N . ALA B 1 252 ? 61.42300 26.67500 0.12600 1.000 29.13296 230 ALA A N 1
ATOM 4011 C CA . ALA B 1 252 ? 60.65800 27.81600 -0.35600 1.000 31.11868 230 ALA A CA 1
ATOM 4012 C C . ALA B 1 252 ? 59.17900 27.59100 -0.07000 1.000 31.42559 230 ALA A C 1
ATOM 4013 O O . ALA B 1 252 ? 58.65100 26.50300 -0.32700 1.000 30.50713 230 ALA A O 1
ATOM 4015 N N . LEU B 1 253 ? 58.51600 28.61700 0.44900 1.000 26.97019 231 LEU A N 1
ATOM 4016 C CA . LEU B 1 253 ? 57.07300 28.61200 0.63900 1.000 26.53178 231 LEU A CA 1
ATOM 4017 C C . LEU B 1 253 ? 56.45300 29.53100 -0.39900 1.000 31.35713 231 LEU A C 1
ATOM 4018 O O . LEU B 1 253 ? 56.81200 30.71000 -0.48800 1.000 29.74294 231 LEU A O 1
ATOM 4023 N N . LEU B 1 254 ? 55.52000 29.00000 -1.17500 1.000 27.35741 232 LEU A N 1
ATOM 4024 C CA . LEU B 1 254 ? 54.87800 29.74500 -2.24500 1.000 30.83448 232 LEU A CA 1
ATOM 4025 C C . LEU B 1 254 ? 53.44500 30.00200 -1.81700 1.000 28.51032 232 LEU A C 1
ATOM 4026 O O . LEU B 1 254 ? 52.71200 29.05200 -1.54000 1.000 29.61277 232 LEU A O 1
ATOM 4031 N N . VAL B 1 255 ? 53.06600 31.27200 -1.70900 1.000 26.97920 233 VAL A N 1
ATOM 4032 C CA . VAL B 1 255 ? 51.69900 31.65600 -1.38100 1.000 27.06456 233 VAL A CA 1
ATOM 4033 C C . VAL B 1 255 ? 51.01600 32.08400 -2.67000 1.000 33.62038 233 VAL A C 1
ATOM 4034 O O . VAL B 1 255 ? 51.47400 33.01700 -3.34100 1.000 32.29127 233 VAL A O 1
ATOM 4038 N N . GLU B 1 256 ? 49.91400 31.42300 -3.00700 1.000 31.41870 234 GLU A N 1
ATOM 4039 C CA . GLU B 1 256 ? 49.13500 31.78000 -4.18500 1.000 35.00835 234 GLU A CA 1
ATOM 4040 C C . GLU B 1 256 ? 48.17500 32.88400 -3.77900 1.000 36.00939 234 GLU A C 1
ATOM 4041 O O . GLU B 1 256 ? 47.22300 32.65000 -3.02700 1.000 36.41773 234 GLU A O 1
ATOM 4047 N N . CYS B 1 257 ? 48.43600 34.09100 -4.27500 1.000 33.59024 235 CYS A N 1
ATOM 4048 C CA . CYS B 1 257 ? 47.68000 35.25500 -3.84600 1.000 35.62456 235 CYS A CA 1
ATOM 4049 C C . CYS B 1 257 ? 46.18700 35.07000 -4.08400 1.000 36.20709 235 CYS A C 1
ATOM 4050 O O . CYS B 1 257 ? 45.36200 35.57800 -3.31500 1.000 38.62237 235 CYS A O 1
ATOM 4053 N N . GLN B 1 258 ? 45.82000 34.30200 -5.10800 1.000 39.51471 236 GLN A N 1
ATOM 4054 C CA . GLN B 1 258 ? 44.41700 34.15900 -5.46100 1.000 39.43398 236 GLN A CA 1
ATOM 4055 C C . GLN B 1 258 ? 43.66300 33.26900 -4.47700 1.000 40.54590 236 GLN A C 1
ATOM 4056 O O . GLN B 1 258 ? 42.43100 33.34200 -4.40100 1.000 41.05749 236 GLN A O 1
ATOM 4062 N N . ARG B 1 259 ? 44.37400 32.43900 -3.71800 1.000 36.98231 237 ARG A N 1
ATOM 4063 C CA . ARG B 1 259 ? 43.76300 31.60600 -2.69200 1.000 37.96739 237 ARG A CA 1
ATOM 4064 C C . ARG B 1 259 ? 43.52200 32.35400 -1.38800 1.000 39.62945 237 ARG A C 1
ATOM 4065 O O . ARG B 1 259 ? 43.01500 31.75000 -0.43700 1.000 40.16321 237 ARG A O 1
ATOM 4073 N N . LEU B 1 260 ? 43.89100 33.63400 -1.30100 1.000 36.00236 238 LEU A N 1
ATOM 4074 C CA . LEU B 1 260 ? 43.66900 34.41000 -0.08000 1.000 39.57769 238 LEU A CA 1
ATOM 4075 C C . LEU B 1 260 ? 42.26000 34.99100 -0.12700 1.000 41.83302 238 LEU A C 1
ATOM 4076 O O . LEU B 1 260 ? 42.03000 36.13900 -0.51500 1.000 44.41799 238 LEU A O 1
ATOM 4081 N N . GLN B 1 261 ? 41.30600 34.16500 0.29400 1.000 44.11386 239 GLN A N 1
ATOM 4082 C CA . GLN B 1 261 ? 39.89100 34.51300 0.27900 1.000 47.86168 239 GLN A CA 1
ATOM 4083 C C . GLN B 1 261 ? 39.54900 35.40800 1.46600 1.000 45.34861 239 GLN A C 1
ATOM 4084 O O . GLN B 1 261 ? 39.62100 34.97100 2.61800 1.000 42.55010 239 GLN A O 1
ATOM 4090 N N . ALA B 1 262 ? 39.15300 36.64900 1.19500 1.000 43.36121 240 ALA A N 1
ATOM 4091 C CA . ALA B 1 262 ? 38.69600 37.52400 2.26700 1.000 41.55871 240 ALA A CA 1
ATOM 4092 C C . ALA B 1 262 ? 37.37400 37.01700 2.83900 1.000 42.20090 240 ALA A C 1
ATOM 4093 O O . ALA B 1 262 ? 36.41900 36.76900 2.09700 1.000 41.02425 240 ALA A O 1
ATOM 4095 N N . SER B 1 263 ? 37.31800 36.85500 4.16100 1.000 39.67168 241 SER A N 1
ATOM 4096 C CA . SER B 1 263 ? 36.09200 36.39600 4.79900 1.000 39.21691 241 SER A CA 1
ATOM 4097 C C . SER B 1 263 ? 34.97700 37.42400 4.63800 1.000 39.48037 241 SER A C 1
ATOM 4098 O O . SER B 1 263 ? 35.20600 38.58800 4.30100 1.000 40.44574 241 SER A O 1
ATOM 4101 N N . ALA B 1 264 ? 33.75200 36.97400 4.90700 1.000 39.49413 242 ALA A N 1
ATOM 4102 C CA . ALA B 1 264 ? 32.61200 37.88400 4.91100 1.000 41.29636 242 ALA A CA 1
ATOM 4103 C C . ALA B 1 264 ? 32.80300 38.99600 5.93200 1.000 41.60018 242 ALA A C 1
ATOM 4104 O O . ALA B 1 264 ? 32.49100 40.16100 5.65900 1.000 41.72440 242 ALA A O 1
ATOM 4106 N N . ALA B 1 265 ? 33.33500 38.65700 7.11200 1.000 41.99462 243 ALA A N 1
ATOM 4107 C CA . ALA B 1 265 ? 33.54100 39.65800 8.15300 1.000 39.50241 243 ALA A CA 1
ATOM 4108 C C . ALA B 1 265 ? 34.58300 40.68500 7.72900 1.000 39.20631 243 ALA A C 1
ATOM 4109 O O . ALA B 1 265 ? 34.40600 41.89100 7.94100 1.000 40.68250 243 ALA A O 1
ATOM 4111 N N . LEU B 1 266 ? 35.69500 40.22000 7.15200 1.000 38.22413 244 LEU A N 1
ATOM 4112 C CA . LEU B 1 266 ? 36.70000 41.14300 6.63600 1.000 35.76016 244 LEU A CA 1
ATOM 4113 C C . LEU B 1 266 ? 36.13800 41.96900 5.48800 1.000 43.03028 244 LEU A C 1
ATOM 4114 O O . LEU B 1 266 ? 36.36400 43.18500 5.41300 1.000 44.95708 244 LEU A O 1
ATOM 4119 N N . SER B 1 267 ? 35.40400 41.32000 4.58100 1.000 41.93719 245 SER A N 1
ATOM 4120 C CA . SER B 1 267 ? 34.75700 42.03000 3.48100 1.000 46.32457 245 SER A CA 1
ATOM 4121 C C . SER B 1 267 ? 33.76200 43.07000 3.97300 1.000 46.30599 245 SER A C 1
ATOM 4122 O O . SER B 1 267 ? 33.46700 44.02100 3.24100 1.000 50.64836 245 SER A O 1
ATOM 4125 N N . GLY B 1 268 ? 33.23700 42.91600 5.19200 1.000 48.68169 246 GLY A N 1
ATOM 4126 C CA . GLY B 1 268 ? 32.31200 43.89900 5.72900 1.000 44.64223 246 GLY A CA 1
ATOM 4127 C C . GLY B 1 268 ? 32.91900 45.27000 5.93600 1.000 49.05718 246 GLY A C 1
ATOM 4128 O O . GLY B 1 268 ? 32.18200 46.25100 6.07600 1.000 52.89693 246 GLY A O 1
ATOM 4129 N N . LEU B 1 269 ? 34.24200 45.36700 5.95400 1.000 48.45730 247 LEU A N 1
ATOM 4130 C CA . LEU B 1 269 ? 34.92300 46.63200 6.19000 1.000 48.11964 247 LEU A CA 1
ATOM 4131 C C . LEU B 1 269 ? 35.88300 47.01800 5.07900 1.000 50.86842 247 LEU A C 1
ATOM 4132 O O . LEU B 1 269 ? 35.95400 48.19400 4.71600 1.000 52.26568 247 LEU A O 1
ATOM 4137 N N . LEU B 1 270 ? 36.63500 46.06600 4.53900 1.000 48.35526 248 LEU A N 1
ATOM 4138 C CA . LEU B 1 270 ? 37.65800 46.35100 3.54700 1.000 50.27618 248 LEU A CA 1
ATOM 4139 C C . LEU B 1 270 ? 37.42500 45.48300 2.32300 1.000 50.24766 248 LEU A C 1
ATOM 4140 O O . LEU B 1 270 ? 36.85200 44.39300 2.41200 1.000 51.31536 248 LEU A O 1
ATOM 4145 N N . ALA B 1 271 ? 37.86500 45.97600 1.17600 1.000 55.55435 249 ALA A N 1
ATOM 4146 C CA . ALA B 1 271 ? 37.74800 45.21700 -0.05500 1.000 54.21685 249 ALA A CA 1
ATOM 4147 C C . ALA B 1 271 ? 39.05900 45.29000 -0.81900 1.000 54.53114 249 ALA A C 1
ATOM 4148 O O . ALA B 1 271 ? 39.98700 46.01500 -0.44600 1.000 56.35045 249 ALA A O 1
ATOM 4150 N N . GLY B 1 272 ? 39.12100 44.50300 -1.89000 1.000 54.11655 250 GLY A N 1
ATOM 4151 C CA . GLY B 1 272 ? 40.23400 44.51100 -2.81500 1.000 55.88720 250 GLY A CA 1
ATOM 4152 C C . GLY B 1 272 ? 41.61500 44.52400 -2.19700 1.000 54.18075 250 GLY A C 1
ATOM 4153 O O . GLY B 1 272 ? 41.94600 43.69300 -1.34400 1.000 52.71147 250 GLY A O 1
ATOM 4154 N N . GLU B 1 273 ? 42.42600 45.49400 -2.62000 1.000 53.22503 251 GLU A N 1
ATOM 4155 C CA . GLU B 1 273 ? 43.84500 45.47400 -2.29100 1.000 57.42218 251 GLU A CA 1
ATOM 4156 C C . GLU B 1 273 ? 44.09100 45.66900 -0.79600 1.000 56.53727 251 GLU A C 1
ATOM 4157 O O . GLU B 1 273 ? 45.03100 45.08600 -0.24500 1.000 53.54461 251 GLU A O 1
ATOM 4163 N N . GLU B 1 274 ? 43.26000 46.46100 -0.11500 1.000 52.59144 252 GLU A N 1
ATOM 4164 C CA . GLU B 1 274 ? 43.53900 46.72100 1.29300 1.000 57.20238 252 GLU A CA 1
ATOM 4165 C C . GLU B 1 274 ? 43.04800 45.59600 2.20300 1.000 51.45729 252 GLU A C 1
ATOM 4166 O O . GLU B 1 274 ? 43.60700 45.40500 3.28900 1.000 47.57693 252 GLU A O 1
ATOM 4172 N N . ALA B 1 275 ? 42.04100 44.82500 1.77900 1.000 47.55494 253 ALA A N 1
ATOM 4173 C CA . ALA B 1 275 ? 41.72000 43.59500 2.49900 1.000 48.11347 253 ALA A CA 1
ATOM 4174 C C . ALA B 1 275 ? 42.82600 42.56100 2.32300 1.000 48.13756 253 ALA A C 1
ATOM 4175 O O . ALA B 1 275 ? 43.22700 41.89900 3.28900 1.000 46.55901 253 ALA A O 1
ATOM 4177 N N . LEU B 1 276 ? 43.33200 42.41500 1.09400 1.000 46.51830 254 LEU A N 1
ATOM 4178 C CA . LEU B 1 276 ? 44.48700 41.55700 0.85100 1.000 44.59161 254 LEU A CA 1
ATOM 4179 C C . LEU B 1 276 ? 45.68400 41.98100 1.69400 1.000 44.09507 254 LEU A C 1
ATOM 4180 O O . LEU B 1 276 ? 46.43600 41.13700 2.20100 1.000 40.69176 254 LEU A O 1
ATOM 4185 N N . ARG B 1 277 ? 45.87900 43.29000 1.84100 1.000 39.82056 255 ARG A N 1
ATOM 4186 C CA . ARG B 1 277 ? 46.99200 43.80900 2.62600 1.000 44.35492 255 ARG A CA 1
ATOM 4187 C C . ARG B 1 277 ? 46.92000 43.33000 4.07100 1.000 39.06774 255 ARG A C 1
ATOM 4188 O O . ARG B 1 277 ? 47.92900 42.91500 4.65700 1.000 36.50196 255 ARG A O 1
ATOM 4196 N N . GLN B 1 278 ? 45.73000 43.41100 4.66500 1.000 39.53552 256 GLN A N 1
ATOM 4197 C CA . GLN B 1 278 ? 45.53400 42.93700 6.03100 1.000 37.26126 256 GLN A CA 1
ATOM 4198 C C . GLN B 1 278 ? 45.81900 41.44300 6.12800 1.000 35.67372 256 GLN A C 1
ATOM 4199 O O . GLN B 1 278 ? 46.49800 40.98900 7.05800 1.000 36.17811 256 GLN A O 1
ATOM 4205 N N . GLN B 1 279 ? 45.33600 40.66800 5.15200 1.000 35.76810 257 GLN A N 1
ATOM 4206 C CA . GLN B 1 279 ? 45.57800 39.22900 5.14800 1.000 35.09327 257 GLN A CA 1
ATOM 4207 C C . GLN B 1 279 ? 47.07000 38.91800 5.15200 1.000 36.13566 257 GLN A C 1
ATOM 4208 O O . GLN B 1 279 ? 47.52500 38.01200 5.86800 1.000 31.46339 257 GLN A O 1
ATOM 4214 N N . LEU B 1 280 ? 47.85300 39.67800 4.38200 1.000 32.14779 258 LEU A N 1
ATOM 4215 C CA . LEU B 1 280 ? 49.26900 39.37200 4.23200 1.000 32.36709 258 LEU A CA 1
ATOM 4216 C C . LEU B 1 280 ? 50.10900 39.82800 5.41600 1.000 31.69906 258 LEU A C 1
ATOM 4217 O O . LEU B 1 280 ? 51.13100 39.20100 5.71000 1.000 32.14316 258 LEU A O 1
ATOM 4222 N N . ALA B 1 281 ? 49.73500 40.91700 6.08500 1.000 33.13531 259 ALA A N 1
ATOM 4223 C CA . ALA B 1 281 ? 50.68300 41.57400 6.97100 1.000 33.04248 259 ALA A CA 1
ATOM 4224 C C . ALA B 1 281 ? 50.10700 42.08500 8.28500 1.000 30.38788 259 ALA A C 1
ATOM 4225 O O . ALA B 1 281 ? 50.88200 42.57900 9.10800 1.000 35.91859 259 ALA A O 1
ATOM 4227 N N . ALA B 1 282 ? 48.79600 41.98600 8.52200 1.000 34.08627 260 ALA A N 1
ATOM 4228 C CA . ALA B 1 282 ? 48.24200 42.49700 9.77800 1.000 33.24705 260 ALA A CA 1
ATOM 4229 C C . ALA B 1 282 ? 48.82300 41.77100 10.98700 1.000 34.36446 260 ALA A C 1
ATOM 4230 O O . ALA B 1 282 ? 49.17400 42.40100 11.99200 1.000 34.86785 260 ALA A O 1
ATOM 4232 N N . GLY B 1 283 ? 48.91800 40.45400 10.92100 1.000 32.27880 261 GLY A N 1
ATOM 4233 C CA . GLY B 1 283 ? 49.28100 39.74000 12.12600 1.000 33.11267 261 GLY A CA 1
ATOM 4234 C C . GLY B 1 283 ? 48.16500 39.79800 13.16000 1.000 31.32969 261 GLY A C 1
ATOM 4235 O O . GLY B 1 283 ? 47.04300 40.27100 12.91300 1.000 32.31941 261 GLY A O 1
ATOM 4236 N N . ASP B 1 284 ? 48.49400 39.28200 14.34200 1.000 28.70566 262 ASP A N 1
ATOM 4237 C CA . ASP B 1 284 ? 47.54000 39.10100 15.43300 1.000 29.83984 262 ASP A CA 1
ATOM 4238 C C . ASP B 1 284 ? 46.36800 38.20800 15.02300 1.000 28.76105 262 ASP A C 1
ATOM 4239 O O . ASP B 1 284 ? 45.28200 38.26700 15.62200 1.000 25.26820 262 ASP A O 1
ATOM 4244 N N . ASP B 1 285 ? 46.57200 37.37800 13.99800 1.000 25.25601 263 ASP A N 1
ATOM 4245 C CA . ASP B 1 285 ? 45.53500 36.43900 13.58800 1.000 27.10295 263 ASP A CA 1
ATOM 4246 C C . ASP B 1 285 ? 45.35000 35.32800 14.60900 1.000 23.47805 263 ASP A C 1
ATOM 4247 O O . ASP B 1 285 ? 44.21700 34.89900 14.86600 1.000 25.12041 263 ASP A O 1
ATOM 4252 N N . TYR B 1 286 ? 46.45500 34.84400 15.18100 1.000 26.19387 264 TYR A N 1
ATOM 4253 C CA . TYR B 1 286 ? 46.46300 33.66800 16.05800 1.000 22.16305 264 TYR A CA 1
ATOM 4254 C C . TYR B 1 286 ? 45.70400 32.51200 15.42000 1.000 23.74265 264 TYR A C 1
ATOM 4255 O O . TYR B 1 286 ? 44.97100 31.76300 16.07200 1.000 23.79221 264 TYR A O 1
ATOM 4264 N N . VAL B 1 287 ? 45.89900 32.38600 14.11100 1.000 20.87775 265 VAL A N 1
ATOM 4265 C CA . VAL B 1 287 ? 45.51400 31.22700 13.32800 1.000 20.08774 265 VAL A CA 1
ATOM 4266 C C . VAL B 1 287 ? 46.79600 30.48700 12.96400 1.000 21.86508 265 VAL A C 1
ATOM 4267 O O . VAL B 1 287 ? 47.83500 31.11800 12.74600 1.000 22.34401 265 VAL A O 1
ATOM 4271 N N . LEU B 1 288 ? 46.73600 29.15600 12.91200 1.000 20.94833 266 LEU A N 1
ATOM 4272 C CA . LEU B 1 288 ? 47.92900 28.39900 12.55900 1.000 21.86963 266 LEU A CA 1
ATOM 4273 C C . LEU B 1 288 ? 48.24400 28.52700 11.07300 1.000 21.88954 266 LEU A C 1
ATOM 4274 O O . LEU B 1 288 ? 47.34300 28.59500 10.23300 1.000 21.57533 266 LEU A O 1
ATOM 4279 N N . VAL B 1 289 ? 49.53400 28.58300 10.75500 1.000 21.89494 267 VAL A N 1
ATOM 4280 C CA . VAL B 1 289 ? 50.01600 28.34000 9.39900 1.000 21.76820 267 VAL A CA 1
ATOM 4281 C C . VAL B 1 289 ? 50.84300 27.06700 9.46200 1.000 22.17979 267 VAL A C 1
ATOM 4282 O O . VAL B 1 289 ? 51.60700 26.85500 10.41400 1.000 21.07233 267 VAL A O 1
ATOM 4286 N N . PHE B 1 290 ? 50.65200 26.18200 8.48400 1.000 20.83912 268 PHE A N 1
ATOM 4287 C CA . PHE B 1 290 ? 51.26600 24.86900 8.60000 1.000 20.45633 268 PHE A CA 1
ATOM 4288 C C . PHE B 1 290 ? 51.46800 24.26700 7.22400 1.000 21.64381 268 PHE A C 1
ATOM 4289 O O . PHE B 1 290 ? 50.79300 24.62100 6.25200 1.000 21.77297 268 PHE A O 1
ATOM 4297 N N . THR B 1 291 ? 52.42500 23.35800 7.15400 1.000 22.55525 269 THR A N 1
ATOM 4298 C CA . THR B 1 291 ? 52.70200 22.61600 5.93400 1.000 22.47493 269 THR A CA 1
ATOM 4299 C C . THR B 1 291 ? 52.22900 21.18200 6.11600 1.000 24.45312 269 THR A C 1
ATOM 4300 O O . THR B 1 291 ? 52.40800 20.58600 7.18700 1.000 23.58519 269 THR A O 1
ATOM 4304 N N . LEU B 1 292 ? 51.61200 20.63200 5.06100 1.000 24.97275 270 LEU A N 1
ATOM 4305 C CA . LEU B 1 292 ? 50.89500 19.37800 5.21000 1.000 23.06184 270 LEU A CA 1
ATOM 4306 C C . LEU B 1 292 ? 51.14400 18.46600 4.01500 1.000 23.14714 270 LEU A C 1
ATOM 4307 O O . LEU B 1 292 ? 50.91500 18.87900 2.86900 1.000 25.15360 270 LEU A O 1
ATOM 4312 N N . PRO B 1 293 ? 51.61500 17.24200 4.22800 1.000 28.48727 271 PRO A N 1
ATOM 4313 C CA . PRO B 1 293 ? 51.63600 16.26300 3.13700 1.000 29.59403 271 PRO A CA 1
ATOM 4314 C C . PRO B 1 293 ? 50.24200 16.09200 2.56300 1.000 26.73275 271 PRO A C 1
ATOM 4315 O O . PRO B 1 293 ? 49.26100 15.96100 3.31400 1.000 25.08520 271 PRO A O 1
ATOM 4319 N N . PRO B 1 294 ? 50.11300 16.10200 1.23200 1.000 28.60690 272 PRO A N 1
ATOM 4320 C CA . PRO B 1 294 ? 48.77200 16.13000 0.62200 1.000 29.31362 272 PRO A CA 1
ATOM 4321 C C . PRO B 1 294 ? 47.88500 14.97100 1.03800 1.000 24.42834 272 PRO A C 1
ATOM 4322 O O . PRO B 1 294 ? 46.65800 15.12400 1.05400 1.000 27.27945 272 PRO A O 1
ATOM 4326 N N . GLU B 1 295 ? 48.46700 13.82500 1.38000 1.000 26.01634 273 GLU A N 1
ATOM 4327 C CA . GLU B 1 295 ? 47.66300 12.66400 1.74900 1.000 30.85549 273 GLU A CA 1
ATOM 4328 C C . GLU B 1 295 ? 46.82000 12.89800 2.99800 1.000 30.95067 273 GLU A C 1
ATOM 4329 O O . GLU B 1 295 ? 45.86100 12.15500 3.23500 1.000 26.82041 273 GLU A O 1
ATOM 4335 N N . TYR B 1 296 ? 47.13800 13.91500 3.79700 1.000 27.00931 274 TYR A N 1
ATOM 4336 C CA . TYR B 1 296 ? 46.38100 14.20700 5.00300 1.000 26.19652 274 TYR A CA 1
ATOM 4337 C C . TYR B 1 296 ? 45.34500 15.29300 4.80600 1.000 25.36217 274 TYR A C 1
ATOM 4338 O O . TYR B 1 296 ? 44.63400 15.62000 5.75400 1.000 26.27461 274 TYR A O 1
ATOM 4347 N N . LEU B 1 297 ? 45.23500 15.85700 3.60200 1.000 25.54889 275 LEU A N 1
ATOM 4348 C CA . LEU B 1 297 ? 44.38000 17.02300 3.40800 1.000 26.51506 275 LEU A CA 1
ATOM 4349 C C . LEU B 1 297 ? 42.93000 16.72700 3.77700 1.000 27.90591 275 LEU A C 1
ATOM 4350 O O . LEU B 1 297 ? 42.28100 17.52200 4.46700 1.000 24.07781 275 LEU A O 1
ATOM 4355 N N . GLY B 1 298 ? 42.39200 15.60100 3.29700 1.000 26.97140 276 GLY A N 1
ATOM 4356 C CA . GLY B 1 298 ? 41.00400 15.28100 3.59200 1.000 26.96550 276 GLY A CA 1
ATOM 4357 C C . GLY B 1 298 ? 40.72800 15.15400 5.08200 1.000 25.24871 276 GLY A C 1
ATOM 4358 O O . GLY B 1 298 ? 39.72300 15.67300 5.57700 1.000 26.14430 276 GLY A O 1
ATOM 4359 N N . GLU B 1 299 ? 41.62000 14.47200 5.81100 1.000 25.63251 277 GLU A N 1
ATOM 4360 C CA . GLU B 1 299 ? 41.48100 14.32500 7.26300 1.000 26.27284 277 GLU A CA 1
ATOM 4361 C C . GLU B 1 299 ? 41.45600 15.66800 7.98000 1.000 24.94391 277 GLU A C 1
ATOM 4362 O O . GLU B 1 299 ? 40.63900 15.89500 8.88000 1.000 24.31136 277 GLU A O 1
ATOM 4368 N N . ILE B 1 300 ? 42.39100 16.55000 7.64300 1.000 24.63297 278 ILE A N 1
ATOM 4369 C CA . ILE B 1 300 ? 42.48200 17.80300 8.38000 1.000 24.35910 278 ILE A CA 1
ATOM 4370 C C . ILE B 1 300 ? 41.29000 18.69700 8.05600 1.000 24.47945 278 ILE A C 1
ATOM 4371 O O . ILE B 1 300 ? 40.74700 19.36800 8.94200 1.000 23.60748 278 ILE A O 1
ATOM 4376 N N . ARG B 1 301 ? 40.83500 18.69900 6.79200 1.000 22.52782 279 ARG A N 1
ATOM 4377 C CA . ARG B 1 301 ? 39.63000 19.45500 6.45700 1.000 24.06711 279 ARG A CA 1
ATOM 4378 C C . ARG B 1 301 ? 38.42700 18.95900 7.24500 1.000 23.25616 279 ARG A C 1
ATOM 4379 O O . ARG B 1 301 ? 37.56300 19.75100 7.63500 1.000 24.54269 279 ARG A O 1
ATOM 4387 N N . ALA B 1 302 ? 38.33600 17.64300 7.45400 1.000 21.52247 280 ALA A N 1
ATOM 4388 C CA . ALA B 1 302 ? 37.24300 17.09700 8.25400 1.000 22.85588 280 ALA A CA 1
ATOM 4389 C C . ALA B 1 302 ? 37.39400 17.47500 9.72800 1.000 25.85713 280 ALA A C 1
ATOM 4390 O O . ALA B 1 302 ? 36.40500 17.81000 10.39500 1.000 24.69482 280 ALA A O 1
ATOM 4392 N N . ALA B 1 303 ? 38.62300 17.43200 10.25100 1.000 24.03418 281 ALA A N 1
ATOM 4393 C CA . ALA B 1 303 ? 38.84700 17.81900 11.64900 1.000 28.38751 281 ALA A CA 1
ATOM 4394 C C . ALA B 1 303 ? 38.64800 19.31600 11.87000 1.000 28.13769 281 ALA A C 1
ATOM 4395 O O . ALA B 1 303 ? 38.19500 19.73500 12.94600 1.000 26.10993 281 ALA A O 1
ATOM 4397 N N . TRP B 1 304 ? 38.95500 20.13300 10.86900 1.000 24.36178 282 TRP A N 1
ATOM 4398 C CA . TRP B 1 304 ? 38.98700 21.58600 11.02900 1.000 24.19236 282 TRP A CA 1
ATOM 4399 C C . TRP B 1 304 ? 38.51700 22.24300 9.74300 1.000 26.90922 282 TRP A C 1
ATOM 4400 O O . TRP B 1 304 ? 39.32400 22.69000 8.91400 1.000 27.00022 282 TRP A O 1
ATOM 4411 N N . PRO B 1 305 ? 37.19800 22.33200 9.54400 1.000 26.56680 283 PRO A N 1
ATOM 4412 C CA . PRO B 1 305 ? 36.68000 22.79400 8.24500 1.000 28.83569 283 PRO A CA 1
ATOM 4413 C C . PRO B 1 305 ? 37.08700 24.21000 7.89600 1.000 29.73709 283 PRO A C 1
ATOM 4414 O O . PRO B 1 305 ? 37.05700 24.56900 6.71100 1.000 26.75452 283 PRO A O 1
ATOM 4418 N N . ALA B 1 306 ? 37.48100 25.02100 8.88400 1.000 25.71747 284 ALA A N 1
ATOM 4419 C CA . ALA B 1 306 ? 37.91700 26.37800 8.58800 1.000 28.62994 284 ALA A CA 1
ATOM 4420 C C . ALA B 1 306 ? 39.28100 26.43500 7.89600 1.000 25.55148 284 ALA A C 1
ATOM 4421 O O . ALA B 1 306 ? 39.64400 27.51600 7.41300 1.000 27.01747 284 ALA A O 1
ATOM 4423 N N . MET B 1 307 ? 40.02300 25.33000 7.77600 1.000 23.23338 285 MET A N 1
ATOM 4424 C CA . MET B 1 307 ? 41.37700 25.49400 7.26500 1.000 24.70419 285 MET A CA 1
ATOM 4425 C C . MET B 1 307 ? 41.30800 25.60900 5.74800 1.000 28.68553 285 MET A C 1
ATOM 4426 O O . MET B 1 307 ? 40.28600 25.31100 5.11900 1.000 25.49237 285 MET A O 1
ATOM 4431 N N . ALA B 1 308 ? 42.35100 26.20400 5.17500 1.000 26.35105 286 ALA A N 1
ATOM 4432 C CA . ALA B 1 308 ? 42.38200 26.54900 3.75800 1.000 26.48320 286 ALA A CA 1
ATOM 4433 C C . ALA B 1 308 ? 43.77900 26.28800 3.22600 1.000 27.45337 286 ALA A C 1
ATOM 4434 O O . ALA B 1 308 ? 44.77100 26.59800 3.89400 1.000 25.89487 286 ALA A O 1
ATOM 4436 N N . VAL B 1 309 ? 43.85500 25.70500 2.02700 1.000 25.57087 287 VAL A N 1
ATOM 4437 C CA . VAL B 1 309 ? 45.11900 25.60700 1.30300 1.000 27.10229 287 VAL A CA 1
ATOM 4438 C C . VAL B 1 309 ? 45.40200 26.95400 0.65400 1.000 26.63727 287 VAL A C 1
ATOM 4439 O O . VAL B 1 309 ? 44.54000 27.51300 -0.03400 1.000 27.47133 287 VAL A O 1
ATOM 4443 N N . ILE B 1 310 ? 46.59800 27.49600 0.88900 1.000 25.85471 288 ILE A N 1
ATOM 4444 C CA . ILE B 1 310 ? 46.97900 28.78200 0.31900 1.000 24.77106 288 ILE A CA 1
ATOM 4445 C C . ILE B 1 310 ? 48.20100 28.69600 -0.57500 1.000 26.59414 288 ILE A C 1
ATOM 4446 O O . ILE B 1 310 ? 48.62300 29.72200 -1.12100 1.000 28.82099 288 ILE A O 1
ATOM 4451 N N . GLY B 1 311 ? 48.79900 27.52200 -0.72800 1.000 25.90890 289 GLY A N 1
ATOM 4452 C CA . GLY B 1 311 ? 50.01400 27.43800 -1.52500 1.000 28.53031 289 GLY A CA 1
ATOM 4453 C C . GLY B 1 311 ? 50.70900 26.11200 -1.34700 1.000 25.75784 289 GLY A C 1
ATOM 4454 O O . GLY B 1 311 ? 50.07300 25.09500 -1.02800 1.000 27.36366 289 GLY A O 1
ATOM 4455 N N . ARG B 1 312 ? 52.02800 26.12800 -1.55000 1.000 26.83568 290 ARG A N 1
ATOM 4456 C CA . ARG B 1 312 ? 52.78100 24.88500 -1.57400 1.000 30.86643 290 ARG A CA 1
ATOM 4457 C C . ARG B 1 312 ? 54.22500 25.12700 -1.15400 1.000 28.44475 290 ARG A C 1
ATOM 4458 O O . ARG B 1 312 ? 54.71300 26.26100 -1.12800 1.000 29.03165 290 ARG A O 1
ATOM 4466 N N . VAL B 1 313 ? 54.90500 24.03000 -0.83800 1.000 27.73051 291 VAL A N 1
ATOM 4467 C CA . VAL B 1 313 ? 56.32100 24.03400 -0.49000 1.000 30.36193 291 VAL A CA 1
ATOM 4468 C C . VAL B 1 313 ? 57.09600 23.46400 -1.66500 1.000 32.59383 291 VAL A C 1
ATOM 4469 O O . VAL B 1 313 ? 56.66400 22.49600 -2.29300 1.000 31.44897 291 VAL A O 1
ATOM 4473 N N . GLU B 1 314 ? 58.23100 24.07800 -1.97700 1.000 32.25154 292 GLU A N 1
ATOM 4474 C CA . GLU B 1 314 ? 59.09800 23.61200 -3.04800 1.000 34.91301 292 GLU A CA 1
ATOM 4475 C C . GLU B 1 314 ? 60.54100 23.73800 -2.59800 1.000 35.04895 292 GLU A C 1
ATOM 4476 O O . GLU B 1 314 ? 60.85600 24.47500 -1.66000 1.000 32.13841 292 GLU A O 1
ATOM 4482 N N . ALA B 1 315 ? 61.42200 23.00100 -3.27000 1.000 35.02394 293 ALA A N 1
ATOM 4483 C CA . ALA B 1 315 ? 62.83900 23.16900 -2.99400 1.000 34.17077 293 ALA A CA 1
ATOM 4484 C C . ALA B 1 315 ? 63.22600 24.61000 -3.30800 1.000 32.89451 293 ALA A C 1
ATOM 4485 O O . ALA B 1 315 ? 62.68000 25.22900 -4.22700 1.000 35.41329 293 ALA A O 1
ATOM 4487 N N . GLY B 1 316 ? 64.12400 25.16700 -2.50200 1.000 35.41945 294 GLY A N 1
ATOM 4488 C CA . GLY B 1 316 ? 64.47000 26.56500 -2.66900 1.000 36.46286 294 GLY A CA 1
ATOM 4489 C C . GLY B 1 316 ? 64.64500 27.29300 -1.35400 1.000 35.60632 294 GLY A C 1
ATOM 4490 O O . GLY B 1 316 ? 64.99600 26.68100 -0.34000 1.000 36.48408 294 GLY A O 1
ATOM 4491 N N . GLN B 1 317 ? 64.40400 28.60200 -1.36200 1.000 37.18457 295 GLN A N 1
ATOM 4492 C CA . GLN B 1 317 ? 64.50900 29.41700 -0.16400 1.000 36.27352 295 GLN A CA 1
ATOM 4493 C C . GLN B 1 317 ? 63.51800 30.56200 -0.27600 1.000 35.92206 295 GLN A C 1
ATOM 4494 O O . GLN B 1 317 ? 63.13000 30.96600 -1.37600 1.000 36.62865 295 GLN A O 1
ATOM 4500 N N . GLY B 1 318 ? 63.11300 31.08300 0.88000 1.000 36.37576 296 GLY A N 1
ATOM 4501 C CA . GLY B 1 318 ? 62.33000 32.29800 0.94400 1.000 35.58056 296 GLY A CA 1
ATOM 4502 C C . GLY B 1 318 ? 60.83100 32.07100 0.81700 1.000 34.66242 296 GLY A C 1
ATOM 4503 O O . GLY B 1 318 ? 60.34400 30.97300 0.54300 1.000 32.95526 296 GLY A O 1
ATOM 4504 N N . VAL B 1 319 ? 60.09700 33.16200 1.01600 1.000 33.71444 297 VAL A N 1
ATOM 4505 C CA . VAL B 1 319 ? 58.64300 33.21000 0.91000 1.000 34.09145 297 VAL A CA 1
ATOM 4506 C C . VAL B 1 319 ? 58.30000 34.01700 -0.33500 1.000 35.92243 297 VAL A C 1
ATOM 4507 O O . VAL B 1 319 ? 58.84900 35.10500 -0.54800 1.000 34.53466 297 VAL A O 1
ATOM 4511 N N . HIS B 1 320 ? 57.39300 33.49300 -1.15600 1.000 31.71403 298 HIS A N 1
ATOM 4512 C CA . HIS B 1 320 ? 57.10900 34.06800 -2.46600 1.000 34.45718 298 HIS A CA 1
ATOM 4513 C C . HIS B 1 320 ? 55.60800 34.16500 -2.66200 1.000 35.40591 298 HIS A C 1
ATOM 4514 O O . HIS B 1 320 ? 54.91100 33.14500 -2.64400 1.000 34.32324 298 HIS A O 1
ATOM 4521 N N . LEU B 1 321 ? 55.11800 35.38600 -2.83600 1.000 31.73739 299 LEU A N 1
ATOM 4522 C CA . LEU B 1 321 ? 53.71900 35.62900 -3.14500 1.000 35.29521 299 LEU A CA 1
ATOM 4523 C C . LEU B 1 321 ? 53.56400 35.63000 -4.66100 1.000 39.32859 299 LEU A C 1
ATOM 4524 O O . LEU B 1 321 ? 54.22700 36.41500 -5.35300 1.000 39.54615 299 LEU A O 1
ATOM 4529 N N . LEU B 1 322 ? 52.70600 34.75000 -5.18000 1.000 35.87115 300 LEU A N 1
ATOM 4530 C CA . LEU B 1 322 ? 52.54900 34.56900 -6.61900 1.000 36.80521 300 LEU A CA 1
ATOM 4531 C C . LEU B 1 322 ? 51.16800 35.01600 -7.07300 1.000 41.24744 300 LEU A C 1
ATOM 4532 O O . LEU B 1 322 ? 50.17700 34.82400 -6.35900 1.000 37.48233 300 LEU A O 1
ATOM 4537 N N . ASP B 1 323 ? 51.10200 35.61000 -8.27100 1.000 40.40482 301 ASP A N 1
ATOM 4538 C CA . ASP B 1 323 ? 49.82500 35.97500 -8.86700 1.000 41.25908 301 ASP A CA 1
ATOM 4539 C C . ASP B 1 323 ? 49.28900 34.79400 -9.67800 1.000 42.09462 301 ASP A C 1
ATOM 4540 O O . ASP B 1 323 ? 49.86600 33.70300 -9.68000 1.000 42.29675 301 ASP A O 1
ATOM 4545 N N . ALA B 1 324 ? 48.17600 35.01000 -10.38900 1.000 49.56057 302 ALA A N 1
ATOM 4546 C CA . ALA B 1 324 ? 47.51800 33.92900 -11.11900 1.000 49.83947 302 ALA A CA 1
ATOM 4547 C C . ALA B 1 324 ? 48.39200 33.34300 -12.21900 1.000 50.93057 302 ALA A C 1
ATOM 4548 O O . ALA B 1 324 ? 48.17300 32.19600 -12.62800 1.000 51.91189 302 ALA A O 1
ATOM 4550 N N . ASP B 1 325 ? 49.38200 34.08800 -12.69800 1.000 49.14753 303 ASP A N 1
ATOM 4551 C CA . ASP B 1 325 ? 50.27100 33.61400 -13.74600 1.000 50.57705 303 ASP A CA 1
ATOM 4552 C C . ASP B 1 325 ? 51.53500 32.97000 -13.19400 1.000 51.84040 303 ASP A C 1
ATOM 4553 O O . ASP B 1 325 ? 52.43200 32.62500 -13.97200 1.000 48.67078 303 ASP A O 1
ATOM 4558 N N . GLY B 1 326 ? 51.62500 32.79700 -11.87600 1.000 46.45328 304 GLY A N 1
ATOM 4559 C CA . GLY B 1 326 ? 52.83200 32.27700 -11.27100 1.000 41.14807 304 GLY A CA 1
ATOM 4560 C C . GLY B 1 326 ? 53.94200 33.29000 -11.13500 1.000 41.35353 304 GLY A C 1
ATOM 4561 O O . GLY B 1 326 ? 55.06900 32.91200 -10.79300 1.000 42.09790 304 GLY A O 1
ATOM 4562 N N . LYS B 1 327 ? 53.66100 34.56300 -11.39600 1.000 42.06785 305 LYS A N 1
ATOM 4563 C CA . LYS B 1 327 ? 54.66000 35.61400 -11.30500 1.000 47.88827 305 LYS A CA 1
ATOM 4564 C C . LYS B 1 327 ? 54.67400 36.16700 -9.89000 1.000 45.73521 305 LYS A C 1
ATOM 4565 O O . LYS B 1 327 ? 53.62100 36.34100 -9.27200 1.000 42.68152 305 LYS A O 1
ATOM 4571 N N . GLU B 1 328 ? 55.86900 36.45500 -9.38400 1.000 45.52608 306 GLU A N 1
ATOM 4572 C CA . GLU B 1 328 ? 56.00000 36.90100 -8.00600 1.000 48.53818 306 GLU A CA 1
ATOM 4573 C C . GLU B 1 328 ? 55.60400 38.36800 -7.88000 1.000 49.23960 306 GLU A C 1
ATOM 4574 O O . GLU B 1 328 ? 55.86800 39.18100 -8.77000 1.000 50.60963 306 GLU A O 1
ATOM 4580 N N . LEU B 1 329 ? 54.92800 38.69100 -6.78400 1.000 48.82436 307 LEU A N 1
ATOM 4581 C CA . LEU B 1 329 ? 54.51000 40.04400 -6.45400 1.000 48.37250 307 LEU A CA 1
ATOM 4582 C C . LEU B 1 329 ? 55.40000 40.57700 -5.33600 1.000 56.70639 307 LEU A C 1
ATOM 4583 O O . LEU B 1 329 ? 55.90800 39.80800 -4.51400 1.000 56.07686 307 LEU A O 1
ATOM 4588 N N . ILE B 1 330 ? 55.59700 41.89400 -5.30700 1.000 60.64072 308 ILE A N 1
ATOM 4589 C CA . ILE B 1 330 ? 56.41200 42.50600 -4.25200 1.000 61.43416 308 ILE A CA 1
ATOM 4590 C C . ILE B 1 330 ? 55.69700 43.72000 -3.65200 1.000 62.29638 308 ILE A C 1
ATOM 4591 O O . ILE B 1 330 ? 55.98400 44.87000 -3.99900 1.000 68.76233 308 ILE A O 1
#

Sequence (639 aa):
DLGTENLYFQSMGEFELIRRFFAAAACAAPAADVALGIGDDCALLAPPAGEQLAVSTDTLVEGVHFPAGCDPFLLAQRALAVSASDLAAMGAAPLAFTLALTLPQADAEWLQGFARGLDAMARQCGLALVGGDTTRGPLSMTLTVFGRVPAGQALTRAGARPGDLLCVGGPLGEAGAALELVLERRSAPAEVAEPLLARYWTPAPQFGLGLALRGKASAALDISDGLLADCGHIARASGVALLVECQRLQASAALSGLLAGEEALRQQLAAGDDYVLVFTLPPEYLGEIRAAWPAMAVIGRVEAGQGVHLLDADGKELIPAAAGYQHYFQSMGEFELIRRFFAAAACAAPAADVALGIGDDCALLAPPAGEQLAVSTDTLVEGVHFPAGCDPFLLAQRALAVSASDLAAMGAAPLAFTLALTLPQADAEWLQGFARGLDAMARQCGLALVGGDTTRGPLSMTLTVFGRVPAGQALTRAGARPGDLLCVGGPLGEAGAALELVLERRSAPAEVAEPLLARYWTPAPQFGLGLALRGKASAALDISDGLLADCGHIARASGVALLVECQRLQASAALSGLLAGEEALRQQLAAGDDYVLVFTLPPEYLGEIRAAWPAMAVIGRVEAGQGVHLLDADGKELI

Solvent-accessible surface area: 28719 Å² total; per-residue (Å²): 178,170,57,82,177,98,151,158,203,130,85,122,43,72,42,26,110,1,88,117,61,12,41,88,10,73,16,20,56,139,42,87,35,26,73,68,21,52,70,96,145,86,32,96,47,54,37,36,107,61,29,97,64,14,90,24,86,47,63,4,58,65,57,110,74,6,39,72,82,21,69,25,43,53,0,0,14,7,0,0,0,10,0,0,0,39,1,0,6,70,0,0,2,16,8,0,0,36,8,38,2,31,5,76,116,44,76,62,128,41,1,101,16,0,10,152,0,0,31,41,0,1,212,100,3,48,6,9,3,4,17,54,88,28,58,146,16,120,18,26,1,41,0,27,0,27,0,13,4,28,62,82,78,33,8,71,105,43,24,1,163,69,51,11,34,0,0,4,0,4,57,4,0,12,1,11,0,0,65,28,20,34,83,154,162,95,106,34,94,60,154,17,16,115,54,0,54,47,44,8,20,39,1,54,12,16,13,9,0,0,17,26,0,20,64,47,16,28,1,2,4,7,0,42,100,1,0,35,58,4,0,5,63,0,3,167,55,26,58,8,5,0,14,0,45,15,117,109,16,132,40,20,94,19,0,63,41,29,7,75,60,122,68,3,47,76,40,6,3,35,34,0,37,0,21,4,0,0,0,0,0,25,71,74,50,22,26,4,3,122,19,19,60,108,59,11,38,26,2,2,90,1,68,83,41,156,34,42,48,5,19,44,74,120,38,141,76,61,126,39,102,48,110,78,149,113,73,237,206,164,93,137,40,85,40,23,110,1,84,124,61,12,43,87,10,73,15,21,57,140,41,75,38,25,72,65,21,52,70,96,144,88,30,96,47,52,37,31,88,71,19,93,64,15,90,24,75,43,66,8,51,65,64,110,82,7,58,78,82,16,65,22,60,56,0,0,16,12,0,0,0,12,0,0,1,41,1,0,6,70,0,0,0,11,9,0,0,35,8,37,1,31,5,76,114,45,77,60,131,46,0,100,5,0,10,126,0,0,30,41,0,1,209,94,3,49,7,7,3,4,18,54,89,26,55,184,14,120,23,24,1,37,0,25,0,25,0,10,4,25,61,84,71,33,6,66,105,46,39,6,118,76,50,2,33,0,0,4,0,3,59,5,0,12,2,9,0,0,54,22,20,41,97,158,148,91,104,34,96,61,158,29,14,110,58,0,54,51,48,10,26,37,2,54,13,14,11,10,0,0,22,22,0,20,65,42,16,24,1,1,3,6,0,47,93,1,0,52,56,2,0,5,57,0,3,168,55,26,57,10,6,0,18,0,45,20,142,115,16,150,31,21,94,25,0,62,37,32,3,73,60,118,70,1,45,126,35,5,23,70,36,1,35,0,20,5,0,0,0,0,0,10,70,82,55,35,41,3,2,114,21,18,60,112,58,10,39,18,2,2,87,1,68,83,45,152,31,39,50,18,17,45,80,122,50,147,84,71,202

InterPro domains:
  IPR006283 Thiamine-monophosphate kinase-like [MF_02128] (1-317)
  IPR006283 Thiamine-monophosphate kinase-like [PIRSF005303] (1-317)
  IPR006283 Thiamine-monophosphate kinase-like [PTHR30270] (1-320)
  IPR006283 Thiamine-monophosphate kinase-like [TIGR01379] (2-317)
  IPR006283 Thiamine-monophosphate kinase-like [cd02194] (2-292)
  IPR010918 PurM-like, C-terminal domain [PF02769] (150-298)
  IPR016188 PurM-like, N-terminal domain [PF00586] (28-138)
  IPR036676 PurM-like, C-terminal domain superfamily [G3DSA:3.90.650.10] (145-317)
  IPR036676 PurM-like, C-terminal domain superfamily [SSF56042] (143-303)
  IPR036921 PurM-like, N-terminal domain superfamily [G3DSA:3.30.1330.10] (1-144)
  IPR036921 PurM-like, N-terminal domain superfamily [SSF55326] (1-138)

Radius of gyration: 27.03 Å; Cα contacts (8 Å, |Δi|>4): 1519; chains: 2; bounding box: 63×62×108 Å